Protein AF-0000000086132798 (afdb_homodimer)

Organism: Cryphonectria parasitica (strain ATCC 38755 / EP155) (NCBI:txid660469)

Structure (mmCIF, N/CA/C/O backbone):
data_AF-0000000086132798-model_v1
#
loop_
_entity.id
_entity.type
_entity.pdbx_description
1 polymer 'NAD(P)-binding protein'
#
loop_
_atom_site.group_PDB
_atom_site.id
_atom_site.type_symbol
_atom_site.label_atom_id
_atom_site.label_alt_id
_atom_site.label_comp_id
_atom_site.label_asym_id
_atom_site.label_entity_id
_atom_site.label_seq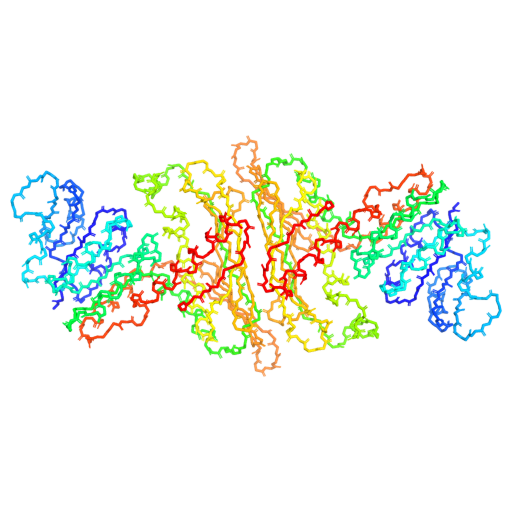_id
_atom_site.pdbx_PDB_ins_code
_atom_site.Cartn_x
_atom_site.Cartn_y
_atom_site.Cartn_z
_atom_site.occupancy
_atom_site.B_iso_or_equiv
_atom_site.auth_seq_id
_atom_site.auth_comp_id
_atom_site.auth_asym_id
_atom_site.auth_atom_id
_atom_site.pdbx_PDB_model_num
ATOM 1 N N . MET A 1 1 ? 11.5 -37.062 -28.656 1 93 1 MET A N 1
ATOM 2 C CA . MET A 1 1 ? 10.469 -36.219 -28.047 1 93 1 MET A CA 1
ATOM 3 C C . MET A 1 1 ? 10 -36.812 -26.719 1 93 1 MET A C 1
ATOM 5 O O . MET A 1 1 ? 9.914 -38.062 -26.578 1 93 1 MET A O 1
ATOM 9 N N . ILE A 1 2 ? 9.711 -36 -25.719 1 98.06 2 ILE A N 1
ATOM 10 C CA . ILE A 1 2 ? 9.25 -36.438 -24.406 1 98.06 2 ILE A CA 1
ATOM 11 C C . ILE A 1 2 ? 7.758 -36.781 -24.469 1 98.06 2 ILE A C 1
ATOM 13 O O . ILE A 1 2 ? 6.938 -35.906 -24.781 1 98.06 2 ILE A O 1
ATOM 17 N N . ARG A 1 3 ? 7.445 -37.969 -24.25 1 98.62 3 ARG A N 1
ATOM 18 C CA . ARG A 1 3 ? 6.039 -38.375 -24.219 1 98.62 3 ARG A CA 1
ATOM 19 C C . ARG A 1 3 ? 5.402 -38 -22.875 1 98.62 3 ARG A C 1
ATOM 21 O O . ARG A 1 3 ? 5.875 -38.406 -21.828 1 98.62 3 ARG A O 1
ATOM 28 N N . ILE A 1 4 ? 4.355 -37.156 -22.984 1 98.81 4 ILE A N 1
ATOM 29 C CA . ILE A 1 4 ? 3.82 -36.531 -21.797 1 98.81 4 ILE A CA 1
ATOM 30 C C . ILE A 1 4 ? 2.316 -36.781 -21.703 1 98.81 4 ILE A C 1
ATOM 32 O O . ILE A 1 4 ? 1.659 -37 -22.719 1 98.81 4 ILE A O 1
ATOM 36 N N . ALA A 1 5 ? 1.791 -36.781 -20.5 1 98.88 5 ALA A N 1
ATOM 37 C CA . ALA A 1 5 ? 0.353 -36.812 -20.234 1 98.88 5 ALA A CA 1
ATOM 38 C C . ALA A 1 5 ? -0.093 -35.531 -19.516 1 98.88 5 ALA A C 1
ATOM 40 O O . ALA A 1 5 ? 0.683 -34.938 -18.766 1 98.88 5 ALA A O 1
ATOM 41 N N . LEU A 1 6 ? -1.242 -35.156 -19.781 1 98.81 6 LEU A N 1
ATOM 42 C CA . LEU A 1 6 ? -1.864 -33.969 -19.156 1 98.81 6 LEU A CA 1
ATOM 43 C C . LEU A 1 6 ? -2.959 -34.406 -18.188 1 98.81 6 LEU A C 1
ATOM 45 O O . LEU A 1 6 ? -3.945 -35.031 -18.594 1 98.81 6 LEU A O 1
ATOM 49 N N . LEU A 1 7 ? -2.734 -34.125 -16.891 1 98.81 7 LEU A N 1
ATOM 50 C CA . LEU A 1 7 ? -3.676 -34.5 -15.844 1 98.81 7 LEU A CA 1
ATOM 51 C C . LEU A 1 7 ? -4.531 -33.312 -15.438 1 98.81 7 LEU A C 1
ATOM 53 O O . LEU A 1 7 ? -4.074 -32.438 -14.703 1 98.81 7 LEU A O 1
ATOM 57 N N . GLY A 1 8 ? -5.785 -33.344 -15.75 1 98 8 GLY A N 1
ATOM 58 C CA . GLY A 1 8 ? -6.734 -32.25 -15.562 1 98 8 GLY A CA 1
ATOM 59 C C . GLY A 1 8 ? -7.461 -31.875 -16.844 1 98 8 GLY A C 1
ATOM 60 O O . GLY A 1 8 ? -6.91 -32 -17.938 1 98 8 GLY A O 1
ATOM 61 N N . ALA A 1 9 ? -8.664 -31.359 -16.719 1 96.06 9 ALA A N 1
ATOM 62 C CA . ALA A 1 9 ? -9.469 -31.016 -17.891 1 96.06 9 ALA A CA 1
ATOM 63 C C . ALA A 1 9 ? -10.203 -29.688 -17.672 1 96.06 9 ALA A C 1
ATOM 65 O O . ALA A 1 9 ? -11.156 -29.375 -18.391 1 96.06 9 ALA A O 1
ATOM 66 N N . GLY A 1 10 ? -9.773 -28.953 -16.656 1 94.44 10 GLY A N 1
ATOM 67 C CA . GLY A 1 10 ? -10.422 -27.688 -16.359 1 94.44 10 GLY A CA 1
ATOM 68 C C . GLY A 1 10 ? -10.094 -26.594 -17.359 1 94.44 10 GLY A C 1
ATOM 69 O O . GLY A 1 10 ? -9.438 -26.844 -18.375 1 94.44 10 GLY A O 1
ATOM 70 N N . ASN A 1 11 ? -10.602 -25.391 -17.078 1 93.31 11 ASN A N 1
ATOM 71 C CA . ASN A 1 11 ? -10.477 -24.234 -17.953 1 93.31 11 ASN A CA 1
ATOM 72 C C . ASN A 1 11 ? -9.016 -23.938 -18.281 1 93.31 11 ASN A C 1
ATOM 74 O O . ASN A 1 11 ? -8.664 -23.703 -19.453 1 93.31 11 ASN A O 1
ATOM 78 N N . PHE A 1 12 ? -8.172 -23.938 -17.281 1 95.81 12 PHE A N 1
ATOM 79 C CA . PHE A 1 12 ? -6.777 -23.578 -17.484 1 95.81 12 PHE A CA 1
ATOM 80 C C . PHE A 1 12 ? -6.059 -24.625 -18.328 1 95.81 12 PHE A C 1
ATOM 82 O O . PHE A 1 12 ? -5.164 -24.297 -19.109 1 95.81 12 PHE A O 1
ATOM 89 N N . VAL A 1 13 ? -6.426 -25.875 -18.172 1 97.19 13 VAL A N 1
ATOM 90 C CA . VAL A 1 13 ? -5.879 -26.953 -18.984 1 97.19 13 VAL A CA 1
ATOM 91 C C . VAL A 1 13 ? -6.199 -26.703 -20.469 1 97.19 13 VAL A C 1
ATOM 93 O O . VAL A 1 13 ? -5.305 -26.719 -21.312 1 97.19 13 VAL A O 1
ATOM 96 N N . ARG A 1 14 ? -7.426 -26.422 -20.703 1 95.75 14 ARG A N 1
ATOM 97 C CA . ARG A 1 14 ? -7.918 -26.281 -22.062 1 95.75 14 ARG A CA 1
ATOM 98 C C . ARG A 1 14 ? -7.371 -25 -22.703 1 95.75 14 ARG A C 1
ATOM 100 O O . ARG A 1 14 ? -6.949 -25.016 -23.859 1 95.75 14 ARG A O 1
ATOM 107 N N . ASP A 1 15 ? -7.305 -23.969 -21.906 1 96.56 15 ASP A N 1
ATOM 108 C CA . ASP A 1 15 ? -6.973 -22.656 -22.453 1 96.56 15 ASP A CA 1
ATOM 109 C C . ASP A 1 15 ? -5.461 -22.469 -22.547 1 96.56 15 ASP A C 1
ATOM 111 O O . ASP A 1 15 ? -4.98 -21.688 -23.359 1 96.56 15 ASP A O 1
ATOM 115 N N . GLU A 1 16 ? -4.703 -23.188 -21.672 1 97.94 16 GLU A N 1
ATOM 116 C CA . GLU A 1 16 ? -3.299 -22.797 -21.562 1 97.94 16 GLU A CA 1
ATOM 117 C C . GLU A 1 16 ? -2.383 -24.016 -21.719 1 97.94 16 GLU A C 1
ATOM 119 O O . GLU A 1 16 ? -1.564 -24.062 -22.641 1 97.94 16 GLU A O 1
ATOM 124 N N . HIS A 1 17 ? -2.564 -25.062 -20.953 1 98.5 17 HIS A N 1
ATOM 125 C CA . HIS A 1 17 ? -1.603 -26.156 -20.922 1 98.5 17 HIS A CA 1
ATOM 126 C C . HIS A 1 17 ? -1.655 -26.969 -22.219 1 98.5 17 HIS A C 1
ATOM 128 O O . HIS A 1 17 ? -0.615 -27.328 -22.766 1 98.5 17 HIS A O 1
ATOM 134 N N . LEU A 1 18 ? -2.869 -27.281 -22.703 1 98.38 18 LEU A N 1
ATOM 135 C CA . LEU A 1 18 ? -2.99 -28.078 -23.922 1 98.38 18 LEU A CA 1
ATOM 136 C C . LEU A 1 18 ? -2.35 -27.344 -25.109 1 98.38 18 LEU A C 1
ATOM 138 O O . LEU A 1 18 ? -1.457 -27.891 -25.766 1 98.38 18 LEU A O 1
ATOM 142 N N . PRO A 1 19 ? -2.736 -26.062 -25.328 1 97.94 19 PRO A N 1
ATOM 143 C CA . PRO A 1 19 ? -2.072 -25.344 -26.422 1 97.94 19 PRO A CA 1
ATOM 144 C C . PRO A 1 19 ? -0.564 -25.234 -26.219 1 97.94 19 PRO A C 1
ATOM 146 O O . PRO A 1 19 ? 0.199 -25.281 -27.188 1 97.94 19 PRO A O 1
ATOM 149 N N . ALA A 1 20 ? -0.099 -25.062 -25 1 98.5 20 ALA A N 1
ATOM 150 C CA . ALA A 1 20 ? 1.324 -24.906 -24.719 1 98.5 20 ALA A CA 1
ATOM 151 C C . ALA A 1 20 ? 2.098 -26.172 -25.062 1 98.5 20 ALA A C 1
ATOM 153 O O . ALA A 1 20 ? 3.158 -26.109 -25.688 1 98.5 20 ALA A O 1
ATOM 154 N N . ILE A 1 21 ? 1.564 -27.359 -24.656 1 98.19 21 ILE A N 1
ATOM 155 C CA . ILE A 1 21 ? 2.207 -28.625 -24.969 1 98.19 21 ILE A CA 1
ATOM 156 C C . ILE A 1 21 ? 2.314 -28.797 -26.484 1 98.19 21 ILE A C 1
ATOM 158 O O . ILE A 1 21 ? 3.365 -29.203 -26.984 1 98.19 21 ILE A O 1
ATOM 162 N N . GLN A 1 22 ? 1.279 -28.438 -27.172 1 97 22 GLN A N 1
ATOM 163 C CA . GLN A 1 22 ? 1.199 -28.641 -28.609 1 97 22 GLN A CA 1
ATOM 164 C C . GLN A 1 22 ? 2.096 -27.656 -29.359 1 97 22 GLN A C 1
ATOM 166 O O . GLN A 1 22 ? 2.475 -27.906 -30.516 1 97 22 GLN A O 1
ATOM 171 N N . ALA A 1 23 ? 2.375 -26.578 -28.719 1 96.25 23 ALA A N 1
ATOM 172 C CA . ALA A 1 23 ? 3.236 -25.578 -29.328 1 96.25 23 ALA A CA 1
ATOM 173 C C . ALA A 1 23 ? 4.711 -25.891 -29.094 1 96.25 23 ALA A C 1
ATOM 175 O O . ALA A 1 23 ? 5.59 -25.312 -29.734 1 96.25 23 ALA A O 1
ATOM 176 N N . CYS A 1 24 ? 4.977 -26.797 -28.172 1 95.62 24 CYS A N 1
ATOM 177 C CA . CYS A 1 24 ? 6.344 -27.141 -27.797 1 95.62 24 CYS A CA 1
ATOM 178 C C . CYS A 1 24 ? 6.84 -28.344 -28.578 1 95.62 24 CYS A C 1
ATOM 180 O O . CYS A 1 24 ? 6.227 -29.422 -28.531 1 95.62 24 CYS A O 1
ATOM 182 N N . ASP A 1 25 ? 7.98 -28.25 -29.219 1 94.62 25 ASP A N 1
ATOM 183 C CA . ASP A 1 25 ? 8.492 -29.312 -30.078 1 94.62 25 ASP A CA 1
ATOM 184 C C . ASP A 1 25 ? 9.164 -30.406 -29.25 1 94.62 25 ASP A C 1
ATOM 186 O O . ASP A 1 25 ? 9.516 -31.469 -29.781 1 94.62 25 ASP A O 1
ATOM 190 N N . VAL A 1 26 ? 9.203 -30.172 -28.016 1 96.88 26 VAL A N 1
ATOM 191 C CA . VAL A 1 26 ? 9.922 -31.125 -27.172 1 96.88 26 VAL A CA 1
ATOM 192 C C . VAL A 1 26 ? 8.953 -32.156 -26.609 1 96.88 26 VAL A C 1
ATOM 194 O O . VAL A 1 26 ? 9.375 -33.219 -26.156 1 96.88 26 VAL A O 1
ATOM 197 N N . PHE A 1 27 ? 7.699 -31.922 -26.766 1 97.88 27 PHE A N 1
ATOM 198 C CA . PHE A 1 27 ? 6.738 -32.812 -26.125 1 97.88 27 PHE A CA 1
ATOM 199 C C . PHE A 1 27 ? 5.883 -33.5 -27.188 1 97.88 27 PHE A C 1
ATOM 201 O O . PHE A 1 27 ? 5.652 -32.969 -28.266 1 97.88 27 PHE A O 1
ATOM 208 N N . ASP A 1 28 ? 5.523 -34.656 -26.891 1 97.88 28 ASP A N 1
ATOM 209 C CA . ASP A 1 28 ? 4.523 -35.438 -27.609 1 97.88 28 ASP A CA 1
ATOM 210 C C . ASP A 1 28 ? 3.402 -35.875 -26.656 1 97.88 28 ASP A C 1
ATOM 212 O O . ASP A 1 28 ? 3.592 -36.781 -25.844 1 97.88 28 ASP A O 1
ATOM 216 N N . LEU A 1 29 ? 2.236 -35.25 -26.75 1 98.5 29 LEU A N 1
ATOM 217 C CA . LEU A 1 29 ? 1.114 -35.562 -25.875 1 98.5 29 LEU A CA 1
ATOM 218 C C . LEU A 1 29 ? 0.523 -36.938 -26.188 1 98.5 29 LEU A C 1
ATOM 220 O O . LEU A 1 29 ? 0.082 -37.188 -27.297 1 98.5 29 LEU A O 1
ATOM 224 N N . LYS A 1 30 ? 0.43 -37.781 -25.141 1 98.38 30 LYS A N 1
ATOM 225 C CA . LYS A 1 30 ? 0.011 -39.156 -25.391 1 98.38 30 LYS A CA 1
ATOM 226 C C . LYS A 1 30 ? -1.316 -39.438 -24.703 1 98.38 30 LYS A C 1
ATOM 228 O O . LYS A 1 30 ? -2.066 -40.312 -25.156 1 98.38 30 LYS A O 1
ATOM 233 N N . ALA A 1 31 ? -1.555 -38.75 -23.641 1 98.75 31 ALA A N 1
ATOM 234 C CA . ALA A 1 31 ? -2.732 -39.094 -22.859 1 98.75 31 ALA A CA 1
ATOM 235 C C . ALA A 1 31 ? -3.25 -37.875 -22.078 1 98.75 31 ALA A C 1
ATOM 237 O O . ALA A 1 31 ? -2.492 -36.969 -21.781 1 98.75 31 ALA A O 1
ATOM 238 N N . VAL A 1 32 ? -4.523 -37.938 -21.797 1 98.69 32 VAL A N 1
ATOM 239 C CA . VAL A 1 32 ? -5.188 -36.969 -20.922 1 98.69 32 VAL A CA 1
ATOM 240 C C . VAL A 1 32 ? -5.969 -37.719 -19.844 1 98.69 32 VAL A C 1
ATOM 242 O O . VAL A 1 32 ? -6.539 -38.781 -20.094 1 98.69 32 VAL A O 1
ATOM 245 N N . TYR A 1 33 ? -5.93 -37.125 -18.672 1 98.75 33 TYR A N 1
ATOM 246 C CA . TYR A 1 33 ? -6.695 -37.688 -17.547 1 98.75 33 TYR A CA 1
ATOM 247 C C . TYR A 1 33 ? -7.598 -36.594 -16.938 1 98.75 33 TYR A C 1
ATOM 249 O O . TYR A 1 33 ? -7.207 -35.438 -16.828 1 98.75 33 TYR A O 1
ATOM 257 N N . SER A 1 34 ? -8.766 -37 -16.531 1 97.94 34 SER A N 1
ATOM 258 C CA . SER A 1 34 ? -9.648 -36.219 -15.664 1 97.94 34 SER A CA 1
ATOM 259 C C . SER A 1 34 ? -10.469 -37.156 -14.766 1 97.94 34 SER A C 1
ATOM 261 O O . SER A 1 34 ? -10.516 -38.375 -14.977 1 97.94 34 SER A O 1
ATOM 263 N N . ARG A 1 35 ? -11.039 -36.5 -13.711 1 95.69 35 ARG A N 1
ATOM 264 C CA . ARG A 1 35 ? -11.891 -37.281 -12.82 1 95.69 35 ARG A CA 1
ATOM 265 C C . ARG A 1 35 ? -13.047 -37.906 -13.586 1 95.69 35 ARG A C 1
ATOM 267 O O . ARG A 1 35 ? -13.367 -39.094 -13.375 1 95.69 35 ARG A O 1
ATOM 274 N N . SER A 1 36 ? -13.641 -37.156 -14.516 1 96.56 36 SER A N 1
ATOM 275 C CA . SER A 1 36 ? -14.781 -37.688 -15.266 1 96.56 36 SER A CA 1
ATOM 276 C C . SER A 1 36 ? -14.398 -38 -16.703 1 96.56 36 SER A C 1
ATOM 278 O O . SER A 1 36 ? -13.602 -37.281 -17.312 1 96.56 36 SER A O 1
ATOM 280 N N . GLN A 1 37 ? -15.016 -39 -17.219 1 97.75 37 GLN A N 1
ATOM 281 C CA . GLN A 1 37 ? -14.789 -39.406 -18.609 1 97.75 37 GLN A CA 1
ATOM 282 C C . GLN A 1 37 ? -15.141 -38.25 -19.547 1 97.75 37 GLN A C 1
ATOM 284 O O . GLN A 1 37 ? -14.398 -37.969 -20.5 1 97.75 37 GLN A O 1
ATOM 289 N N . ALA A 1 38 ? -16.219 -37.625 -19.297 1 97.62 38 ALA A N 1
ATOM 290 C CA . ALA A 1 38 ? -16.719 -36.562 -20.172 1 97.62 38 ALA A CA 1
ATOM 291 C C . ALA A 1 38 ? -15.727 -35.438 -20.281 1 97.62 38 ALA A C 1
ATOM 293 O O . ALA A 1 38 ? -15.453 -34.938 -21.375 1 97.62 38 ALA A O 1
ATOM 294 N N . SER A 1 39 ? -15.164 -35.031 -19.125 1 97.06 39 SER A N 1
ATOM 295 C CA . SER A 1 39 ? -14.219 -33.906 -19.141 1 97.06 39 SER A CA 1
ATOM 296 C C . SER A 1 39 ? -12.906 -34.312 -19.812 1 97.06 39 SER A C 1
ATOM 298 O O . SER A 1 39 ? -12.312 -33.5 -20.531 1 97.06 39 SER A O 1
ATOM 300 N N . ALA A 1 40 ? -12.438 -35.5 -19.594 1 97.88 40 ALA A N 1
ATOM 301 C CA . ALA A 1 40 ? -11.227 -36 -20.266 1 97.88 40 ALA A CA 1
ATOM 302 C C . ALA A 1 40 ? -11.414 -36.031 -21.781 1 97.88 40 ALA A C 1
ATOM 304 O O . ALA A 1 40 ? -10.523 -35.625 -22.531 1 97.88 40 ALA A O 1
ATOM 305 N N . GLN A 1 41 ? -12.578 -36.5 -22.141 1 97.75 41 GLN A N 1
ATOM 306 C CA . GLN A 1 41 ? -12.898 -36.594 -23.562 1 97.75 41 GLN A CA 1
ATOM 307 C C . GLN A 1 41 ? -12.93 -35.219 -24.219 1 97.75 41 GLN A C 1
ATOM 309 O O . GLN A 1 41 ? -12.5 -35.031 -25.359 1 97.75 41 GLN A O 1
ATOM 314 N N . ALA A 1 42 ? -13.453 -34.312 -23.5 1 97.06 42 ALA A N 1
ATOM 315 C CA . ALA A 1 42 ? -13.547 -32.938 -24.016 1 97.06 42 ALA A CA 1
ATOM 316 C C . ALA A 1 42 ? -12.156 -32.375 -24.328 1 97.06 42 ALA A C 1
ATOM 318 O O . ALA A 1 42 ? -11.945 -31.781 -25.375 1 97.06 42 ALA A O 1
ATOM 319 N N . VAL A 1 43 ? -11.195 -32.562 -23.469 1 97.62 43 VAL A N 1
ATOM 320 C CA . VAL A 1 43 ? -9.836 -32.062 -23.656 1 97.62 43 VAL A CA 1
ATOM 321 C C . VAL A 1 43 ? -9.172 -32.844 -24.797 1 97.62 43 VAL A C 1
ATOM 323 O O . VAL A 1 43 ? -8.5 -32.25 -25.656 1 97.62 43 VAL A O 1
ATOM 326 N N . ALA A 1 44 ? -9.375 -34.125 -24.812 1 97.56 44 ALA A N 1
ATOM 327 C CA . ALA A 1 44 ? -8.773 -35 -25.828 1 97.56 44 ALA A CA 1
ATOM 328 C C . ALA A 1 44 ? -9.242 -34.594 -27.234 1 97.56 44 ALA A C 1
ATOM 330 O O . ALA A 1 44 ? -8.461 -34.625 -28.188 1 97.56 44 ALA A O 1
ATOM 331 N N . SER A 1 45 ? -10.484 -34.188 -27.312 1 97.12 45 SER A N 1
ATOM 332 C CA . SER A 1 45 ? -11.055 -33.812 -28.609 1 97.12 45 SER A CA 1
ATOM 333 C C . SER A 1 45 ? -10.438 -32.531 -29.141 1 97.12 45 SER A C 1
ATOM 335 O O . SER A 1 45 ? -10.484 -32.25 -30.328 1 97.12 45 SER A O 1
ATOM 337 N N . GLU A 1 46 ? -9.867 -31.75 -28.25 1 96.81 46 GLU A N 1
ATOM 338 C CA . GLU A 1 46 ? -9.25 -30.484 -28.625 1 96.81 46 GLU A CA 1
ATOM 339 C C . GLU A 1 46 ? -7.773 -30.672 -28.969 1 96.81 46 GLU A C 1
ATOM 341 O O . GLU A 1 46 ? -7.117 -29.734 -29.422 1 96.81 46 GLU A O 1
ATOM 346 N N . ALA A 1 47 ? -7.258 -31.859 -28.766 1 97 47 ALA A N 1
ATOM 347 C CA . ALA A 1 47 ? -5.852 -32.156 -29.062 1 97 47 ALA A CA 1
ATOM 348 C C . ALA A 1 47 ? -5.613 -32.25 -30.562 1 97 47 ALA A C 1
ATOM 350 O O . ALA A 1 47 ? -6.492 -32.688 -31.312 1 97 47 ALA A O 1
ATOM 351 N N . LYS A 1 48 ? -4.469 -31.891 -30.984 1 95.19 48 LYS A N 1
ATOM 352 C CA . LYS A 1 48 ? -4.117 -31.906 -32.406 1 95.19 48 LYS A CA 1
ATOM 353 C C . LYS A 1 48 ? -3.902 -33.312 -32.906 1 95.19 48 LYS A C 1
ATOM 355 O O . LYS A 1 48 ? -4.062 -33.594 -34.094 1 95.19 48 LYS A O 1
ATOM 360 N N . SER A 1 49 ? -3.451 -34.219 -32.094 1 93.56 49 SER A N 1
ATOM 361 C CA . SER A 1 49 ? -3.248 -35.625 -32.375 1 93.56 49 SER A CA 1
ATOM 362 C C . SER A 1 49 ? -4.031 -36.531 -31.406 1 93.56 49 SER A C 1
ATOM 364 O O . SER A 1 49 ? -4.383 -36.094 -30.312 1 93.56 49 SER A O 1
ATOM 366 N N . PRO A 1 50 ? -4.328 -37.719 -31.906 1 95.75 50 PRO A N 1
ATOM 367 C CA . PRO A 1 50 ? -5.062 -38.594 -31.016 1 95.75 50 PRO A CA 1
ATOM 368 C C . PRO A 1 50 ? -4.328 -38.844 -29.688 1 95.75 50 PRO A C 1
ATOM 370 O O . PRO A 1 50 ? -3.107 -39 -29.688 1 95.75 50 PRO A O 1
ATOM 373 N N . VAL A 1 51 ? -5.102 -38.781 -28.625 1 97.88 51 VAL A N 1
ATOM 374 C CA . VAL A 1 51 ? -4.547 -39.031 -27.297 1 97.88 51 VAL A CA 1
ATOM 375 C C . VAL A 1 51 ? -5.418 -40.031 -26.562 1 97.88 51 VAL A C 1
ATOM 377 O O . VAL A 1 51 ? -6.629 -40.094 -26.766 1 97.88 51 VAL A O 1
ATOM 380 N N . ASP A 1 52 ? -4.793 -40.844 -25.75 1 98.5 52 ASP A N 1
ATOM 381 C CA . ASP A 1 52 ? -5.531 -41.781 -24.922 1 98.5 52 ASP A CA 1
ATOM 382 C C . ASP A 1 52 ? -6.258 -41.062 -23.781 1 98.5 52 ASP A C 1
ATOM 384 O O . ASP A 1 52 ? -5.77 -40.062 -23.266 1 98.5 52 ASP A O 1
ATOM 388 N N . ILE A 1 53 ? -7.43 -41.656 -23.469 1 98.56 53 ILE A N 1
ATOM 389 C CA . ILE A 1 53 ? -8.297 -41 -22.469 1 98.56 53 ILE A CA 1
ATOM 390 C C . ILE A 1 53 ? -8.305 -41.844 -21.188 1 98.56 53 ILE A C 1
ATOM 392 O O . ILE A 1 53 ? -8.539 -43.062 -21.234 1 98.56 53 ILE A O 1
ATOM 396 N N . TYR A 1 54 ? -8.023 -41.219 -20.109 1 98.81 54 TYR A N 1
ATOM 397 C CA . TYR A 1 54 ? -8.055 -41.844 -18.781 1 98.81 54 TYR A CA 1
ATOM 398 C C . TYR A 1 54 ? -8.977 -41.062 -17.844 1 98.81 54 TYR A C 1
ATOM 400 O O . TYR A 1 54 ? -9.039 -39.844 -17.906 1 98.81 54 TYR A O 1
ATOM 408 N N . TYR A 1 55 ? -9.719 -41.781 -16.969 1 98.5 55 TYR A N 1
ATOM 409 C CA . TYR A 1 55 ? -10.68 -41.156 -16.062 1 98.5 55 TYR A CA 1
ATOM 410 C C . TYR A 1 55 ? -11 -42.094 -14.898 1 98.5 55 TYR A C 1
ATOM 412 O O . TYR A 1 55 ? -10.727 -43.312 -14.961 1 98.5 55 TYR A O 1
ATOM 420 N N . ASP A 1 56 ? -11.547 -41.5 -13.898 1 97.06 56 ASP A N 1
ATOM 421 C CA . ASP A 1 56 ? -11.898 -42.312 -12.727 1 97.06 56 ASP A CA 1
ATOM 422 C C . ASP A 1 56 ? -13.398 -42.594 -12.688 1 97.06 56 ASP A C 1
ATOM 424 O O . ASP A 1 56 ? -13.828 -43.562 -12.078 1 97.06 56 ASP A O 1
ATOM 428 N N . SER A 1 57 ? -14.172 -41.688 -13.312 1 97.12 57 SER A N 1
ATOM 429 C CA . SER A 1 57 ? -15.617 -41.844 -13.273 1 97.12 57 SER A CA 1
ATOM 430 C C . SER A 1 57 ? -16.219 -41.844 -14.68 1 97.12 57 SER A C 1
ATOM 432 O O . SER A 1 57 ? -16.031 -40.906 -15.438 1 97.12 57 SER A O 1
ATOM 434 N N . PRO A 1 58 ? -16.984 -42.812 -15.039 1 96.88 58 PRO A N 1
ATOM 435 C CA . PRO A 1 58 ? -17.266 -44 -14.234 1 96.88 58 PRO A CA 1
ATOM 436 C C . PRO A 1 58 ? -16.047 -44.906 -14.055 1 96.88 58 PRO A C 1
ATOM 438 O O . PRO A 1 58 ? -15.094 -44.812 -14.836 1 96.88 58 PRO A O 1
ATOM 441 N N . GLU A 1 59 ? -16.062 -45.656 -13 1 95.69 59 GLU A N 1
ATOM 442 C CA . GLU A 1 59 ? -14.969 -46.594 -12.766 1 95.69 59 GLU A CA 1
ATOM 443 C C . GLU A 1 59 ? -14.93 -47.688 -13.836 1 95.69 59 GLU A C 1
ATOM 445 O O . GLU A 1 59 ? -15.945 -48.312 -14.125 1 95.69 59 GLU A O 1
ATOM 450 N N . MET A 1 60 ? -13.812 -47.812 -14.477 1 95.12 60 MET A N 1
ATOM 451 C CA . MET A 1 60 ? -13.555 -48.812 -15.492 1 95.12 60 MET A CA 1
ATOM 452 C C . MET A 1 60 ? -12.125 -49.344 -15.398 1 95.12 60 MET A C 1
ATOM 454 O O . MET A 1 60 ? -11.219 -48.594 -15.023 1 95.12 60 MET A O 1
ATOM 458 N N . GLN A 1 61 ? -11.898 -50.562 -15.734 1 94.88 61 GLN A N 1
ATOM 459 C CA . GLN A 1 61 ? -10.562 -51.156 -15.656 1 94.88 61 GLN A CA 1
ATOM 460 C C . GLN A 1 61 ? -9.648 -50.594 -16.734 1 94.88 61 GLN A C 1
ATOM 462 O O . GLN A 1 61 ? -10.07 -50.406 -17.891 1 94.88 61 GLN A O 1
ATOM 467 N N . GLY A 1 62 ? -8.453 -50.219 -16.328 1 96.75 62 GLY A N 1
ATOM 468 C CA . GLY A 1 62 ? -7.41 -49.906 -17.297 1 96.75 62 GLY A CA 1
ATOM 469 C C . GLY A 1 62 ? -7.406 -48.438 -17.703 1 96.75 62 GLY A C 1
ATOM 470 O O . GLY A 1 62 ? -6.605 -48.031 -18.531 1 96.75 62 GLY A O 1
ATOM 471 N N . VAL A 1 63 ? -8.297 -47.625 -17.078 1 97.75 63 VAL A N 1
ATOM 472 C CA . VAL A 1 63 ? -8.391 -46.25 -17.578 1 97.75 63 VAL A CA 1
ATOM 473 C C . VAL A 1 63 ? -8.273 -45.281 -16.422 1 97.75 63 VAL A C 1
ATOM 475 O O . VAL A 1 63 ? -8.602 -44.094 -16.562 1 97.75 63 VAL A O 1
ATOM 478 N N . SER A 1 64 ? -7.852 -45.75 -15.281 1 98.06 64 SER A N 1
ATOM 479 C CA . SER A 1 64 ? -7.699 -44.906 -14.102 1 98.06 64 SER A CA 1
ATOM 480 C C . SER A 1 64 ? -6.406 -44.094 -14.164 1 98.06 64 SER A C 1
ATOM 482 O O . SER A 1 64 ? -5.57 -44.312 -15.039 1 98.06 64 SER A O 1
ATOM 484 N N . LEU A 1 65 ? -6.297 -43.156 -13.211 1 98.44 65 LEU A N 1
ATOM 485 C CA . LEU A 1 65 ? -5.047 -42.438 -13.07 1 98.44 65 LEU A CA 1
ATOM 486 C C . LEU A 1 65 ? -3.883 -43.375 -12.82 1 98.44 65 LEU A C 1
ATOM 488 O O . LEU A 1 65 ? -2.797 -43.219 -13.375 1 98.44 65 LEU A O 1
ATOM 492 N N . GLU A 1 66 ? -4.09 -44.344 -11.969 1 97.62 66 GLU A N 1
ATOM 493 C CA . GLU A 1 66 ? -3.055 -45.312 -11.656 1 97.62 66 GLU A CA 1
ATOM 494 C C . GLU A 1 66 ? -2.6 -46.062 -12.906 1 97.62 66 GLU A C 1
ATOM 496 O O . GLU A 1 66 ? -1.406 -46.312 -13.094 1 97.62 66 GLU A O 1
ATOM 501 N N . ASP A 1 67 ? -3.598 -46.438 -13.727 1 98.56 67 ASP A N 1
ATOM 502 C CA . ASP A 1 67 ? -3.271 -47.125 -14.977 1 98.56 67 ASP A CA 1
ATOM 503 C C . ASP A 1 67 ? -2.412 -46.219 -15.875 1 98.56 67 ASP A C 1
ATOM 505 O O . ASP A 1 67 ? -1.447 -46.688 -16.484 1 98.56 67 ASP A O 1
ATOM 509 N N . LEU A 1 68 ? -2.795 -44.969 -15.992 1 98.75 68 LEU A N 1
ATOM 510 C CA . LEU A 1 68 ? -2.035 -44.031 -16.797 1 98.75 68 LEU A CA 1
ATOM 511 C C . LEU A 1 68 ? -0.599 -43.906 -16.297 1 98.75 68 LEU A C 1
ATOM 513 O O . LEU A 1 68 ? 0.344 -43.938 -17.094 1 98.75 68 LEU A O 1
ATOM 517 N N . LEU A 1 69 ? -0.36 -43.844 -14.977 1 98.69 69 LEU A N 1
ATOM 518 C CA . LEU A 1 69 ? 0.952 -43.594 -14.383 1 98.69 69 LEU A CA 1
ATOM 519 C C . LEU A 1 69 ? 1.841 -44.844 -14.539 1 98.69 69 LEU A C 1
ATOM 521 O O . LEU A 1 69 ? 3.064 -44.75 -14.414 1 98.69 69 LEU A O 1
ATOM 525 N N . GLN A 1 70 ? 1.256 -45.969 -14.867 1 98.06 70 GLN A N 1
ATOM 526 C CA . GLN A 1 70 ? 2.016 -47.188 -15.055 1 98.06 70 GLN A CA 1
ATOM 527 C C . GLN A 1 70 ? 2.545 -47.312 -16.484 1 98.06 70 GLN A C 1
ATOM 529 O O . GLN A 1 70 ? 3.389 -48.156 -16.766 1 98.06 70 GLN A O 1
ATOM 534 N N . ARG A 1 71 ? 2.004 -46.469 -17.328 1 98.38 71 ARG A N 1
ATOM 535 C CA . ARG A 1 71 ? 2.473 -46.5 -18.703 1 98.38 71 ARG A CA 1
ATOM 536 C C . ARG A 1 71 ? 3.973 -46.25 -18.781 1 98.38 71 ARG A C 1
ATOM 538 O O . ARG A 1 71 ? 4.457 -45.219 -18.297 1 98.38 71 ARG A O 1
ATOM 545 N N . LYS A 1 72 ? 4.672 -47.125 -19.516 1 97.94 72 LYS A N 1
ATOM 546 C CA . LYS A 1 72 ? 6.125 -47.031 -19.609 1 97.94 72 LYS A CA 1
ATOM 547 C C . LYS A 1 72 ? 6.543 -46.062 -20.719 1 97.94 72 LYS A C 1
ATOM 549 O O . LYS A 1 72 ? 7.664 -45.562 -20.719 1 97.94 72 LYS A O 1
ATOM 554 N N . ASP A 1 73 ? 5.684 -45.781 -21.625 1 98.25 73 ASP A N 1
ATOM 555 C CA . ASP A 1 73 ? 6.039 -44.906 -22.75 1 98.25 73 ASP A CA 1
ATOM 556 C C . ASP A 1 73 ? 5.848 -43.438 -22.406 1 98.25 73 ASP A C 1
ATOM 558 O O . ASP A 1 73 ? 6.246 -42.562 -23.172 1 98.25 73 ASP A O 1
ATOM 562 N N . ILE A 1 74 ? 5.234 -43.188 -21.281 1 98.69 74 ILE A N 1
ATOM 563 C CA . ILE A 1 74 ? 5.047 -41.812 -20.828 1 98.69 74 ILE A CA 1
ATOM 564 C C . ILE A 1 74 ? 6.062 -41.469 -19.734 1 98.69 74 ILE A C 1
ATOM 566 O O . ILE A 1 74 ? 6.133 -42.188 -18.719 1 98.69 74 ILE A O 1
ATOM 570 N N . SER A 1 75 ? 6.812 -40.406 -19.922 1 98.5 75 SER A N 1
ATOM 571 C CA . SER A 1 75 ? 7.898 -40.156 -18.984 1 98.5 75 SER A CA 1
ATOM 572 C C . SER A 1 75 ? 7.625 -38.906 -18.156 1 98.5 75 SER A C 1
ATOM 574 O O . SER A 1 75 ? 8.305 -38.656 -17.156 1 98.5 75 SER A O 1
ATOM 576 N N . ALA A 1 76 ? 6.641 -38.094 -18.547 1 98.88 76 ALA A N 1
ATOM 577 C CA . ALA A 1 76 ? 6.352 -36.812 -17.844 1 98.88 76 ALA A CA 1
ATOM 578 C C . ALA A 1 76 ? 4.848 -36.594 -17.766 1 98.88 76 ALA A C 1
ATOM 580 O O . ALA A 1 76 ? 4.082 -37.125 -18.562 1 98.88 76 ALA A O 1
ATOM 581 N N . VAL A 1 77 ? 4.465 -35.812 -16.766 1 98.94 77 VAL A N 1
ATOM 582 C CA . VAL A 1 77 ? 3.068 -35.406 -16.641 1 98.94 77 VAL A CA 1
ATOM 583 C C . VAL A 1 77 ? 2.992 -33.938 -16.25 1 98.94 77 VAL A C 1
ATOM 585 O O . VAL A 1 77 ? 3.889 -33.406 -15.586 1 98.94 77 VAL A O 1
ATOM 588 N N . ILE A 1 78 ? 2.014 -33.219 -16.703 1 98.94 78 ILE A N 1
ATOM 589 C CA . ILE A 1 78 ? 1.58 -31.953 -16.156 1 98.94 78 ILE A CA 1
ATOM 590 C C . ILE A 1 78 ? 0.348 -32.156 -15.281 1 98.94 78 ILE A C 1
ATOM 592 O O . ILE A 1 78 ? -0.638 -32.75 -15.711 1 98.94 78 ILE A O 1
ATOM 596 N N . VAL A 1 79 ? 0.477 -31.703 -14.062 1 98.88 79 VAL A N 1
ATOM 597 C CA . VAL A 1 79 ? -0.597 -31.875 -13.086 1 98.88 79 VAL A CA 1
ATOM 598 C C . VAL A 1 79 ? -1.312 -30.547 -12.875 1 98.88 79 VAL A C 1
ATOM 600 O O . VAL A 1 79 ? -0.767 -29.641 -12.242 1 98.88 79 VAL A O 1
ATOM 603 N N . CYS A 1 80 ? -2.496 -30.391 -13.359 1 98.31 80 CYS A N 1
ATOM 604 C CA . CYS A 1 80 ? -3.357 -29.219 -13.227 1 98.31 80 CYS A CA 1
ATOM 605 C C . CYS A 1 80 ? -4.727 -29.609 -12.68 1 98.31 80 CYS A C 1
ATOM 607 O O . CYS A 1 80 ? -5.703 -29.688 -13.43 1 98.31 80 CYS A O 1
ATOM 609 N N . LEU A 1 81 ? -4.762 -29.859 -11.43 1 97.44 81 LEU A N 1
ATOM 610 C CA . LEU A 1 81 ? -5.926 -30.344 -10.688 1 97.44 81 LEU A CA 1
ATOM 611 C C . LEU A 1 81 ? -6.266 -29.406 -9.539 1 97.44 81 LEU A C 1
ATOM 613 O O . LEU A 1 81 ? -5.504 -28.484 -9.234 1 97.44 81 LEU A O 1
ATOM 617 N N . PRO A 1 82 ? -7.426 -29.578 -8.898 1 96.44 82 PRO A N 1
ATOM 618 C CA . PRO A 1 82 ? -7.746 -28.75 -7.73 1 96.44 82 PRO A CA 1
ATOM 619 C C . PRO A 1 82 ? -6.656 -28.797 -6.66 1 96.44 82 PRO A C 1
ATOM 621 O O . PRO A 1 82 ? -6.016 -29.828 -6.469 1 96.44 82 PRO A O 1
ATOM 624 N N . ILE A 1 83 ? -6.52 -27.734 -5.922 1 97.75 83 ILE A N 1
ATOM 625 C CA . ILE A 1 83 ? -5.41 -27.469 -5.012 1 97.75 83 ILE A CA 1
ATOM 626 C C . ILE A 1 83 ? -5.281 -28.609 -4.012 1 97.75 83 ILE A C 1
ATOM 628 O O . ILE A 1 83 ? -4.172 -29.078 -3.727 1 97.75 83 ILE A O 1
ATOM 632 N N . ILE A 1 84 ? -6.383 -29.156 -3.539 1 97.19 84 ILE A N 1
ATOM 633 C CA . ILE A 1 84 ? -6.367 -30.094 -2.426 1 97.19 84 ILE A CA 1
ATOM 634 C C . ILE A 1 84 ? -5.922 -31.469 -2.922 1 97.19 84 ILE A C 1
ATOM 636 O O . ILE A 1 84 ? -5.418 -32.281 -2.146 1 97.19 84 ILE A O 1
ATOM 640 N N . ILE A 1 85 ? -5.996 -31.734 -4.203 1 96.44 85 ILE A N 1
ATOM 641 C CA . ILE A 1 85 ? -5.758 -33.062 -4.781 1 96.44 85 ILE A CA 1
ATOM 642 C C . ILE A 1 85 ? -4.32 -33.125 -5.293 1 96.44 85 ILE A C 1
ATOM 644 O O . ILE A 1 85 ? -3.725 -34.219 -5.316 1 96.44 85 ILE A O 1
ATOM 648 N N . GLN A 1 86 ? -3.721 -32.094 -5.578 1 97.81 86 GLN A N 1
ATOM 649 C CA . GLN A 1 86 ? -2.486 -32.031 -6.352 1 97.81 86 GLN A CA 1
ATOM 650 C C . GLN A 1 86 ? -1.332 -32.688 -5.609 1 97.81 86 GLN A C 1
ATOM 652 O O . GLN A 1 86 ? -0.594 -33.5 -6.188 1 97.81 86 GLN A O 1
ATOM 657 N N . PRO A 1 87 ? -1.223 -32.406 -4.297 1 98.62 87 PRO A N 1
ATOM 658 C CA . PRO A 1 87 ? -0.06 -33 -3.615 1 98.62 87 PRO A CA 1
ATOM 659 C C . PRO A 1 87 ? -0.022 -34.5 -3.699 1 98.62 87 PRO A C 1
ATOM 661 O O . PRO A 1 87 ? 1.036 -35.094 -3.951 1 98.62 87 PRO A O 1
ATOM 664 N N . ASP A 1 88 ? -1.129 -35.125 -3.533 1 98.5 88 ASP A N 1
ATOM 665 C CA . ASP A 1 88 ? -1.198 -36.594 -3.607 1 98.5 88 ASP A CA 1
ATOM 666 C C . ASP A 1 88 ? -0.861 -37.094 -5.012 1 98.5 88 ASP A C 1
ATOM 668 O O . ASP A 1 88 ? -0.147 -38.094 -5.172 1 98.5 88 ASP A O 1
ATOM 672 N N . VAL A 1 89 ? -1.354 -36.438 -6.02 1 98.75 89 VAL A N 1
ATOM 673 C CA . VAL A 1 89 ? -1.131 -36.844 -7.406 1 98.75 89 VAL A CA 1
ATOM 674 C C . VAL A 1 89 ? 0.336 -36.625 -7.773 1 98.75 89 VAL A C 1
ATOM 676 O O . VAL A 1 89 ? 0.924 -37.438 -8.492 1 98.75 89 VAL A O 1
ATOM 679 N N . ILE A 1 90 ? 0.939 -35.531 -7.281 1 98.88 90 ILE A N 1
ATOM 680 C CA . ILE A 1 90 ? 2.359 -35.281 -7.484 1 98.88 90 ILE A CA 1
ATOM 681 C C . ILE A 1 90 ? 3.18 -36.438 -6.934 1 98.88 90 ILE A C 1
ATOM 683 O O . ILE A 1 90 ? 4.043 -36.969 -7.625 1 98.88 90 ILE A O 1
ATOM 687 N N . ARG A 1 91 ? 2.869 -36.844 -5.746 1 98.62 91 ARG A N 1
ATOM 688 C CA . ARG A 1 91 ? 3.584 -37.938 -5.098 1 98.62 91 ARG A CA 1
ATOM 689 C C . ARG A 1 91 ? 3.457 -39.219 -5.906 1 98.62 91 ARG A C 1
ATOM 691 O O . ARG A 1 91 ? 4.457 -39.875 -6.176 1 98.62 91 ARG A O 1
ATOM 698 N N . LYS A 1 92 ? 2.277 -39.562 -6.316 1 98.62 92 LYS A N 1
ATOM 699 C CA . LYS A 1 92 ? 2.02 -40.781 -7.078 1 98.62 92 LYS A CA 1
ATOM 700 C C . LYS A 1 92 ? 2.793 -40.781 -8.398 1 98.62 92 LYS A C 1
ATOM 702 O O . LYS A 1 92 ? 3.344 -41.781 -8.805 1 98.62 92 LYS A O 1
ATOM 707 N N . ALA A 1 93 ? 2.762 -39.594 -9.055 1 98.88 93 ALA A N 1
ATOM 708 C CA . ALA A 1 93 ? 3.451 -39.5 -10.336 1 98.88 93 ALA A CA 1
ATOM 709 C C . ALA A 1 93 ? 4.957 -39.656 -10.164 1 98.88 93 ALA A C 1
ATOM 711 O O . ALA A 1 93 ? 5.594 -40.375 -10.953 1 98.88 93 ALA A O 1
ATOM 712 N N . ILE A 1 94 ? 5.516 -39.062 -9.156 1 98.69 94 ILE A N 1
ATOM 713 C CA . ILE A 1 94 ? 6.949 -39.156 -8.898 1 98.69 94 ILE A CA 1
ATOM 714 C C . ILE A 1 94 ? 7.316 -40.594 -8.523 1 98.69 94 ILE A C 1
ATOM 716 O O . ILE A 1 94 ? 8.312 -41.125 -9.008 1 98.69 94 ILE A O 1
ATOM 720 N N . GLU A 1 95 ? 6.465 -41.219 -7.707 1 98.12 95 GLU A N 1
ATOM 721 C CA . GLU A 1 95 ? 6.688 -42.594 -7.324 1 98.12 95 GLU A CA 1
ATOM 722 C C . GLU A 1 95 ? 6.684 -43.531 -8.547 1 98.12 95 GLU A C 1
ATOM 724 O O . GLU A 1 95 ? 7.391 -44.531 -8.578 1 98.12 95 GLU A O 1
ATOM 729 N N . ALA A 1 96 ? 5.938 -43.156 -9.516 1 98.44 96 ALA A N 1
ATOM 730 C CA . ALA A 1 96 ? 5.828 -43.938 -10.742 1 98.44 96 ALA A CA 1
ATOM 731 C C . ALA A 1 96 ? 6.969 -43.625 -11.703 1 98.44 96 ALA A C 1
ATOM 733 O O . ALA A 1 96 ? 7 -44.125 -12.836 1 98.44 96 ALA A O 1
ATOM 734 N N . GLY A 1 97 ? 7.848 -42.719 -11.305 1 98.25 97 GLY A N 1
ATOM 735 C CA . GLY A 1 97 ? 9.031 -42.406 -12.086 1 98.25 97 GLY A CA 1
ATOM 736 C C . GLY A 1 97 ? 8.789 -41.344 -13.133 1 98.25 97 GLY A C 1
ATOM 737 O O . GLY A 1 97 ? 9.555 -41.219 -14.086 1 98.25 97 GLY A O 1
ATOM 738 N N . LYS A 1 98 ? 7.707 -40.594 -13.008 1 98.81 98 LYS A N 1
ATOM 739 C CA . LYS A 1 98 ? 7.375 -39.562 -13.992 1 98.81 98 LYS A CA 1
ATOM 740 C C . LYS A 1 98 ? 7.973 -38.219 -13.594 1 98.81 98 LYS A C 1
ATOM 742 O O . LYS A 1 98 ? 7.961 -37.844 -12.414 1 98.81 98 LYS A O 1
ATOM 747 N N . HIS A 1 99 ? 8.594 -37.438 -14.539 1 98.88 99 HIS A N 1
ATOM 748 C CA . HIS A 1 99 ? 8.812 -36.031 -14.328 1 98.88 9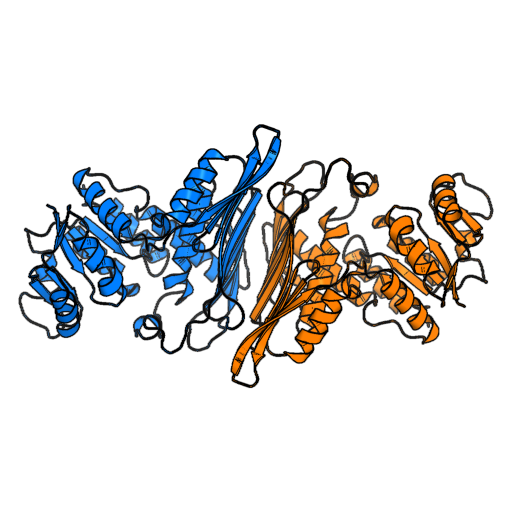9 HIS A CA 1
ATOM 749 C C . HIS A 1 99 ? 7.488 -35.281 -14.172 1 98.88 99 HIS A C 1
ATOM 751 O O . HIS A 1 99 ? 6.504 -35.625 -14.836 1 98.88 99 HIS A O 1
ATOM 757 N N . VAL A 1 100 ? 7.477 -34.281 -13.281 1 98.94 100 VAL A N 1
ATOM 758 C CA . VAL A 1 100 ? 6.203 -33.625 -12.961 1 98.94 100 VAL A CA 1
ATOM 759 C C . VAL A 1 100 ? 6.336 -32.125 -13.109 1 98.94 100 VAL A C 1
ATOM 761 O O . VAL A 1 100 ? 7.289 -31.531 -12.609 1 98.94 100 VAL A O 1
ATOM 764 N N . LEU A 1 101 ? 5.465 -31.469 -13.812 1 98.94 101 LEU A N 1
ATOM 765 C CA . LEU A 1 101 ? 5.145 -30.047 -13.719 1 98.94 101 LEU A CA 1
ATOM 766 C C . LEU A 1 101 ? 3.771 -29.844 -13.086 1 98.94 101 LEU A C 1
ATOM 768 O O . LEU A 1 101 ? 2.746 -30.094 -13.727 1 98.94 101 LEU A O 1
ATOM 772 N N . SER A 1 102 ? 3.746 -29.5 -11.867 1 98.88 102 SER A N 1
ATOM 773 C CA . SER A 1 102 ? 2.479 -29.281 -11.172 1 98.88 102 SER A CA 1
ATOM 774 C C . SER A 1 102 ? 2.111 -27.812 -11.125 1 98.88 102 SER A C 1
ATOM 776 O O . SER A 1 102 ? 2.982 -26.953 -10.945 1 98.88 102 SER A O 1
ATOM 778 N N . GLU A 1 103 ? 0.881 -27.484 -11.258 1 98.69 103 GLU A N 1
ATOM 779 C CA . GLU A 1 103 ? 0.393 -26.109 -11.18 1 98.69 103 GLU A CA 1
ATOM 780 C C . GLU A 1 103 ? 0.551 -25.547 -9.766 1 98.69 103 GLU A C 1
ATOM 782 O O . GLU A 1 103 ? 0.537 -26.297 -8.789 1 98.69 103 GLU A O 1
ATOM 787 N N . LYS A 1 104 ? 0.74 -24.281 -9.719 1 98.75 104 LYS A N 1
ATOM 788 C CA . LYS A 1 104 ? 0.692 -23.562 -8.445 1 98.75 104 LYS A CA 1
ATOM 789 C C . LYS A 1 104 ? -0.728 -23.516 -7.891 1 98.75 104 LYS A C 1
ATOM 791 O O . LYS A 1 104 ? -1.698 -23.656 -8.641 1 98.75 104 LYS A O 1
ATOM 796 N N . PRO A 1 105 ? -0.953 -23.266 -6.637 1 98.56 105 PRO A N 1
ATOM 797 C CA . PRO A 1 105 ? 0.089 -23.281 -5.605 1 98.56 105 PRO A CA 1
ATOM 798 C C . PRO A 1 105 ? 0.612 -24.688 -5.316 1 98.56 105 PRO A C 1
ATOM 800 O O . PRO A 1 105 ? -0.029 -25.688 -5.68 1 98.56 105 PRO A O 1
ATOM 803 N N . ILE A 1 106 ? 1.77 -24.797 -4.676 1 98.5 106 ILE A N 1
ATOM 804 C CA . ILE A 1 106 ? 2.43 -26.062 -4.441 1 98.5 106 ILE A CA 1
ATOM 805 C C . ILE A 1 106 ? 1.555 -26.953 -3.553 1 98.5 106 ILE A C 1
ATOM 807 O O . ILE A 1 106 ? 1.592 -28.172 -3.652 1 98.5 106 ILE A O 1
ATOM 811 N N . ALA A 1 107 ? 0.817 -26.344 -2.631 1 98.62 107 ALA A N 1
ATOM 812 C CA . ALA A 1 107 ? -0.065 -27.031 -1.697 1 98.62 107 ALA A CA 1
ATOM 813 C C . ALA A 1 107 ? -1.086 -26.078 -1.091 1 98.62 107 ALA A C 1
ATOM 815 O O . ALA A 1 107 ? -1.013 -24.859 -1.305 1 98.62 107 ALA A O 1
ATOM 816 N N . LYS A 1 108 ? -2.012 -26.625 -0.324 1 98.38 108 LYS A N 1
ATOM 817 C CA . LYS A 1 108 ? -3.096 -25.859 0.278 1 98.38 108 LYS A CA 1
ATOM 818 C C . LYS A 1 108 ? -2.588 -25 1.441 1 98.38 108 LYS A C 1
ATOM 820 O O . LYS A 1 108 ? -3.252 -24.047 1.857 1 98.38 108 LYS A O 1
ATOM 825 N N . ASP A 1 109 ? -1.473 -25.406 2.061 1 98.25 109 ASP A N 1
ATOM 826 C CA . ASP A 1 109 ? -0.847 -24.703 3.174 1 98.25 109 ASP A CA 1
ATOM 827 C C . ASP A 1 109 ? 0.631 -25.062 3.293 1 98.25 109 ASP A C 1
ATOM 829 O O . ASP A 1 109 ? 1.113 -25.969 2.6 1 98.25 109 ASP A O 1
ATOM 833 N N . LEU A 1 110 ? 1.273 -24.344 4.117 1 98.31 110 LEU A N 1
ATOM 834 C CA . LEU A 1 110 ? 2.721 -24.484 4.246 1 98.31 110 LEU A CA 1
ATOM 835 C C . LEU A 1 110 ? 3.092 -25.859 4.777 1 98.31 110 LEU A C 1
ATOM 837 O O . LEU A 1 110 ? 4.039 -26.484 4.293 1 98.31 110 LEU A O 1
ATOM 841 N N . ALA A 1 111 ? 2.385 -26.312 5.738 1 98.44 111 ALA A N 1
ATOM 842 C CA . ALA A 1 111 ? 2.688 -27.609 6.34 1 98.44 111 ALA A CA 1
ATOM 843 C C . ALA A 1 111 ? 2.668 -28.719 5.293 1 98.44 111 ALA A C 1
ATOM 845 O O . ALA A 1 111 ? 3.6 -29.531 5.215 1 98.44 111 ALA A O 1
ATOM 846 N N . THR A 1 112 ? 1.636 -28.75 4.457 1 98.75 112 THR A N 1
ATOM 847 C CA . THR A 1 112 ? 1.515 -29.75 3.398 1 98.75 112 THR A CA 1
ATOM 848 C C . THR A 1 112 ? 2.639 -29.594 2.377 1 98.75 112 THR A C 1
ATOM 850 O O . THR A 1 112 ? 3.238 -30.578 1.949 1 98.75 112 THR A O 1
ATOM 853 N N . GLY A 1 113 ? 2.932 -28.375 1.976 1 98.75 113 GLY A N 1
ATOM 854 C CA . GLY A 1 113 ? 4.004 -28.109 1.028 1 98.75 113 GLY A CA 1
ATOM 855 C C . GLY A 1 113 ? 5.363 -28.562 1.527 1 98.75 113 GLY A C 1
ATOM 856 O O . GLY A 1 113 ? 6.129 -29.188 0.789 1 98.75 113 GLY A O 1
ATOM 857 N N . VAL A 1 114 ? 5.625 -28.188 2.781 1 98.62 114 VAL A N 1
ATOM 858 C CA . VAL A 1 114 ? 6.898 -28.562 3.389 1 98.62 114 VAL A CA 1
ATOM 859 C C . VAL A 1 114 ? 7.027 -30.078 3.436 1 98.62 114 VAL A C 1
ATOM 861 O O . VAL A 1 114 ? 8.07 -30.641 3.072 1 98.62 114 VAL A O 1
ATOM 864 N N . SER A 1 115 ? 5.992 -30.734 3.844 1 98.75 115 SER A N 1
ATOM 865 C CA . SER A 1 115 ? 5.996 -32.188 3.916 1 98.75 115 SER A CA 1
ATOM 866 C C . SER A 1 115 ? 6.258 -32.812 2.547 1 98.75 115 SER A C 1
ATOM 868 O O . SER A 1 115 ? 7.051 -33.75 2.428 1 98.75 115 SER A O 1
ATOM 870 N N . LEU A 1 116 ? 5.629 -32.344 1.555 1 98.81 116 LEU A N 1
ATOM 871 C CA . LEU A 1 116 ? 5.789 -32.844 0.199 1 98.81 116 LEU A CA 1
ATOM 872 C C . LEU A 1 116 ? 7.211 -32.625 -0.304 1 98.81 116 LEU A C 1
ATOM 874 O O . LEU A 1 116 ? 7.812 -33.531 -0.889 1 98.81 116 LEU A O 1
ATOM 878 N N . LEU A 1 117 ? 7.719 -31.438 -0.127 1 98.69 117 LEU A N 1
ATOM 879 C CA . LEU A 1 117 ? 9.07 -31.125 -0.572 1 98.69 117 LEU A CA 1
ATOM 880 C C . LEU A 1 117 ? 10.094 -31.984 0.166 1 98.69 117 LEU A C 1
ATOM 882 O O . LEU A 1 117 ? 11.047 -32.5 -0.441 1 98.69 117 LEU A O 1
ATOM 886 N N . ASP A 1 118 ? 9.914 -32.094 1.476 1 98.56 118 ASP A N 1
ATOM 887 C CA . ASP A 1 118 ? 10.82 -32.938 2.264 1 98.56 118 ASP A CA 1
ATOM 888 C C . ASP A 1 118 ? 10.805 -34.375 1.772 1 98.56 118 ASP A C 1
ATOM 890 O O . ASP A 1 118 ? 11.859 -35 1.645 1 98.56 118 ASP A O 1
ATOM 894 N N . TRP A 1 119 ? 9.68 -34.906 1.562 1 98.75 119 TRP A N 1
ATOM 895 C CA . TRP A 1 119 ? 9.539 -36.25 1.001 1 98.75 119 TRP A CA 1
ATOM 896 C C . TRP A 1 119 ? 10.281 -36.344 -0.325 1 98.75 119 TRP A C 1
ATOM 898 O O . TRP A 1 119 ? 11.062 -37.281 -0.531 1 98.75 119 TRP A O 1
ATOM 908 N N . TYR A 1 120 ? 10.07 -35.469 -1.205 1 98.69 120 TYR A N 1
ATOM 909 C CA . TYR A 1 120 ? 10.727 -35.438 -2.51 1 98.69 120 TYR A CA 1
ATOM 910 C C . TYR A 1 120 ? 12.242 -35.469 -2.361 1 98.69 120 TYR A C 1
ATOM 912 O O . TYR A 1 120 ? 12.922 -36.25 -3.041 1 98.69 120 TYR A O 1
ATOM 920 N N . ARG A 1 121 ? 12.703 -34.625 -1.451 1 97.94 121 ARG A N 1
ATOM 921 C CA . ARG A 1 121 ? 14.141 -34.5 -1.225 1 97.94 121 ARG A CA 1
ATOM 922 C C . ARG A 1 121 ? 14.711 -35.812 -0.661 1 97.94 121 ARG A C 1
ATOM 924 O O . ARG A 1 121 ? 15.906 -36.062 -0.805 1 97.94 121 ARG A O 1
ATOM 931 N N . SER A 1 122 ? 13.914 -36.562 -0.055 1 98.12 122 SER A N 1
ATOM 932 C CA . SER A 1 122 ? 14.367 -37.812 0.578 1 98.12 122 SER A CA 1
ATOM 933 C C . SER A 1 122 ? 14.445 -38.938 -0.433 1 98.12 122 SER A C 1
ATOM 935 O O . SER A 1 122 ? 15.016 -40 -0.143 1 98.12 122 SER A O 1
ATOM 937 N N . GLN A 1 123 ? 13.875 -38.75 -1.596 1 97.31 123 GLN A N 1
ATOM 938 C CA . GLN A 1 123 ? 13.883 -39.781 -2.613 1 97.31 123 GLN A CA 1
ATOM 939 C C . GLN A 1 123 ? 15.266 -39.938 -3.234 1 97.31 123 GLN A C 1
ATOM 941 O O . GLN A 1 123 ? 15.977 -38.938 -3.438 1 97.31 123 GLN A O 1
ATOM 946 N N . SER A 1 124 ? 15.625 -41.188 -3.543 1 95.69 124 SER A N 1
ATOM 947 C CA . SER A 1 124 ? 16.875 -41.469 -4.23 1 95.69 124 SER A CA 1
ATOM 948 C C . SER A 1 124 ? 16.75 -41.25 -5.734 1 95.69 124 SER A C 1
ATOM 950 O O . SER A 1 124 ? 16.016 -41.969 -6.41 1 95.69 124 SER A O 1
ATOM 952 N N . ASN A 1 125 ? 17.422 -40.312 -6.27 1 93.88 125 ASN A N 1
ATOM 953 C CA . ASN A 1 125 ? 17.469 -40 -7.691 1 93.88 125 ASN A CA 1
ATOM 954 C C . ASN A 1 125 ? 16.078 -39.844 -8.281 1 93.88 125 ASN A C 1
ATOM 956 O O . ASN A 1 125 ? 15.727 -40.531 -9.25 1 93.88 125 ASN A O 1
ATOM 960 N N . PRO A 1 126 ? 15.273 -38.969 -7.711 1 96.94 126 PRO A N 1
ATOM 961 C CA . PRO A 1 126 ? 13.914 -38.812 -8.234 1 96.94 126 PRO A CA 1
ATOM 962 C C . PRO A 1 126 ? 13.891 -38.094 -9.586 1 96.94 126 PRO A C 1
ATOM 964 O O . PRO A 1 126 ? 14.852 -37.406 -9.945 1 96.94 126 PRO A O 1
ATOM 967 N N . PRO A 1 127 ? 12.781 -38.312 -10.352 1 98.5 127 PRO A N 1
ATOM 968 C CA . PRO A 1 127 ? 12.594 -37.5 -11.539 1 98.5 127 PRO A CA 1
ATOM 969 C C . PRO A 1 127 ? 12.453 -36 -11.195 1 98.5 127 PRO A C 1
ATOM 971 O O . PRO A 1 127 ? 12.352 -35.656 -10.023 1 98.5 127 PRO A O 1
ATOM 974 N N . ILE A 1 128 ? 12.477 -35.156 -12.195 1 98.69 128 ILE A N 1
ATOM 975 C CA . ILE A 1 128 ? 12.391 -33.719 -12.008 1 98.69 128 ILE A CA 1
ATOM 976 C C . ILE A 1 128 ? 10.961 -33.344 -11.617 1 98.69 128 ILE A C 1
ATOM 978 O O . ILE A 1 128 ? 10.008 -33.75 -12.281 1 98.69 128 ILE A O 1
ATOM 982 N N . TRP A 1 129 ? 10.836 -32.656 -10.5 1 98.88 129 TRP A N 1
ATOM 983 C CA . TRP A 1 129 ? 9.586 -32.031 -10.086 1 98.88 129 TRP A CA 1
ATOM 984 C C . TRP A 1 129 ? 9.688 -30.5 -10.195 1 98.88 129 TRP A C 1
ATOM 986 O O . TRP A 1 129 ? 10.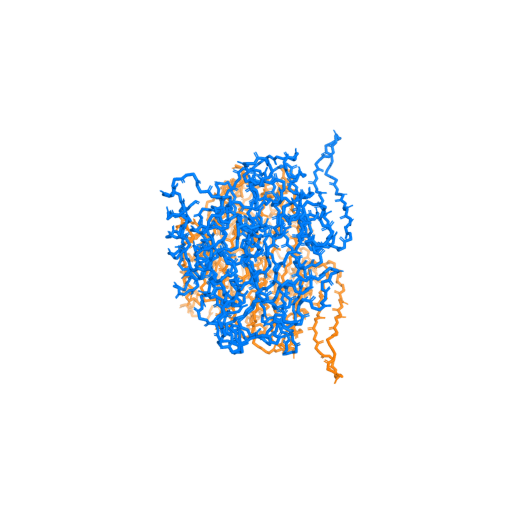531 -29.891 -9.555 1 98.88 129 TRP A O 1
ATOM 996 N N . SER A 1 130 ? 8.891 -29.938 -11.062 1 98.88 130 SER A N 1
ATOM 997 C CA . SER A 1 130 ? 8.766 -28.484 -11.266 1 98.88 130 SER A CA 1
ATOM 998 C C . SER A 1 130 ? 7.371 -28 -10.914 1 98.88 130 SER A C 1
ATOM 1000 O O . SER A 1 130 ? 6.402 -28.75 -10.977 1 98.88 130 SER A O 1
ATOM 1002 N N . VAL A 1 131 ? 7.262 -26.734 -10.445 1 98.94 131 VAL A N 1
ATOM 1003 C CA . VAL A 1 131 ? 5.977 -26.094 -10.18 1 98.94 131 VAL A CA 1
ATOM 1004 C C . VAL A 1 131 ? 5.73 -24.984 -11.195 1 98.94 131 VAL A C 1
ATOM 1006 O O . VAL A 1 131 ? 6.609 -24.156 -11.438 1 98.94 131 VAL A O 1
ATOM 1009 N N . ALA A 1 132 ? 4.555 -25.016 -11.758 1 98.81 132 ALA A N 1
ATOM 1010 C CA . ALA A 1 132 ? 4.172 -24.078 -12.812 1 98.81 132 ALA A CA 1
ATOM 1011 C C . ALA A 1 132 ? 3.656 -22.766 -12.219 1 98.81 132 ALA A C 1
ATOM 1013 O O . ALA A 1 132 ? 2.482 -22.656 -11.859 1 98.81 132 ALA A O 1
ATOM 1014 N N . GLU A 1 133 ? 4.496 -21.812 -12.109 1 98.81 133 GLU A N 1
ATOM 1015 C CA . GLU A 1 133 ? 4.195 -20.406 -11.812 1 98.81 133 GLU A CA 1
ATOM 1016 C C . GLU A 1 133 ? 4.508 -19.516 -13.008 1 98.81 133 GLU A C 1
ATOM 1018 O O . GLU A 1 133 ? 5.602 -18.953 -13.109 1 98.81 133 GLU A O 1
ATOM 1023 N N . ASN A 1 134 ? 3.477 -19.266 -13.805 1 98.75 134 ASN A N 1
ATOM 1024 C CA . ASN A 1 134 ? 3.709 -18.672 -15.117 1 98.75 134 ASN A CA 1
ATOM 1025 C C . ASN A 1 134 ? 4.113 -17.203 -15.016 1 98.75 134 ASN A C 1
ATOM 1027 O O . ASN A 1 134 ? 4.637 -16.641 -15.969 1 98.75 134 ASN A O 1
ATOM 1031 N N . PHE A 1 135 ? 3.928 -16.547 -13.867 1 98.56 135 PHE A N 1
ATOM 1032 C CA . PHE A 1 135 ? 4.316 -15.156 -13.711 1 98.56 135 PHE A CA 1
ATOM 1033 C C . PHE A 1 135 ? 5.828 -15 -13.852 1 98.56 135 PHE A C 1
ATOM 1035 O O . PHE A 1 135 ? 6.309 -13.945 -14.281 1 98.56 135 PHE A O 1
ATOM 1042 N N . ARG A 1 136 ? 6.547 -16.047 -13.547 1 98.62 136 ARG A N 1
ATOM 1043 C CA . ARG A 1 136 ? 8 -15.969 -13.695 1 98.62 136 ARG A CA 1
ATOM 1044 C C . ARG A 1 136 ? 8.414 -16.109 -15.156 1 98.62 136 ARG A C 1
ATOM 1046 O O . ARG A 1 136 ? 9.602 -16.031 -15.477 1 98.62 136 ARG A O 1
ATOM 1053 N N . PHE A 1 137 ? 7.41 -16.312 -16.047 1 98.5 137 PHE A N 1
ATOM 1054 C CA . PHE A 1 137 ? 7.703 -16.547 -17.453 1 98.5 137 PHE A CA 1
ATOM 1055 C C . PHE A 1 137 ? 6.988 -15.516 -18.328 1 98.5 137 PHE A C 1
ATOM 1057 O O . PHE A 1 137 ? 7.078 -15.57 -19.547 1 98.5 137 PHE A O 1
ATOM 1064 N N . ILE A 1 138 ? 6.195 -14.602 -17.75 1 98.12 138 ILE A N 1
ATOM 1065 C CA . ILE A 1 138 ? 5.613 -13.562 -18.594 1 98.12 138 ILE A CA 1
ATOM 1066 C C . ILE A 1 138 ? 6.695 -12.555 -18.984 1 98.12 138 ILE A C 1
ATOM 1068 O O . ILE A 1 138 ? 7.508 -12.156 -18.156 1 98.12 138 ILE A O 1
ATOM 1072 N N . LYS A 1 139 ? 6.668 -12.102 -20.203 1 98.25 139 LYS A N 1
ATOM 1073 C CA . LYS A 1 139 ? 7.746 -11.328 -20.812 1 98.25 139 LYS A CA 1
ATOM 1074 C C . LYS A 1 139 ? 7.961 -10.008 -20.062 1 98.25 139 LYS A C 1
ATOM 1076 O O . LYS A 1 139 ? 9.102 -9.625 -19.781 1 98.25 139 LYS A O 1
ATOM 1081 N N . PRO A 1 140 ? 6.926 -9.266 -19.75 1 98.5 140 PRO A N 1
ATOM 1082 C CA . PRO A 1 140 ? 7.152 -8 -19.047 1 98.5 140 PRO A CA 1
ATOM 1083 C C . PRO A 1 140 ? 7.836 -8.18 -17.703 1 98.5 140 PRO A C 1
ATOM 1085 O O . PRO A 1 140 ? 8.68 -7.367 -17.312 1 98.5 140 PRO A O 1
ATOM 1088 N N . LEU A 1 141 ? 7.547 -9.211 -16.922 1 98.5 141 LEU A N 1
ATOM 1089 C CA . LEU A 1 141 ? 8.188 -9.43 -15.625 1 98.5 141 LEU A CA 1
ATOM 1090 C C . LEU A 1 141 ? 9.625 -9.906 -15.797 1 98.5 141 LEU A C 1
ATOM 1092 O O . LEU A 1 141 ? 10.508 -9.508 -15.039 1 98.5 141 LEU A O 1
ATOM 1096 N N . GLU A 1 142 ? 9.805 -10.766 -16.781 1 98.38 142 GLU A N 1
ATOM 1097 C CA . GLU A 1 142 ? 11.18 -11.156 -17.094 1 98.38 142 GLU A CA 1
ATOM 1098 C C . GLU A 1 142 ? 12.031 -9.945 -17.438 1 98.38 142 GLU A C 1
ATOM 1100 O O . GLU A 1 142 ? 13.148 -9.805 -16.938 1 98.38 142 GLU A O 1
ATOM 1105 N N . TYR A 1 143 ? 11.477 -9.141 -18.312 1 98.56 143 TYR A N 1
ATOM 1106 C CA . TYR A 1 143 ? 12.156 -7.918 -18.719 1 98.56 143 TYR A CA 1
ATOM 1107 C C . TYR A 1 143 ? 12.422 -7.012 -17.531 1 98.56 143 TYR A C 1
ATOM 1109 O O . TYR A 1 143 ? 13.523 -6.492 -17.359 1 98.56 143 TYR A O 1
ATOM 1117 N N . GLY A 1 144 ? 11.422 -6.836 -16.703 1 98.62 144 GLY A N 1
ATOM 1118 C CA . GLY A 1 144 ? 11.578 -6.027 -15.508 1 98.62 144 GLY A CA 1
ATOM 1119 C C . GLY A 1 144 ? 12.672 -6.531 -14.586 1 98.62 144 GLY A C 1
ATOM 1120 O O . GLY A 1 144 ? 13.469 -5.746 -14.07 1 98.62 144 GLY A O 1
ATOM 1121 N N . ALA A 1 145 ? 12.688 -7.801 -14.328 1 98.62 145 ALA A N 1
ATOM 1122 C CA . ALA A 1 145 ? 13.703 -8.398 -13.469 1 98.62 145 ALA A CA 1
ATOM 1123 C C . ALA A 1 145 ? 15.102 -8.195 -14.055 1 98.62 145 ALA A C 1
ATOM 1125 O O . ALA A 1 145 ? 16.047 -7.91 -13.312 1 98.62 145 ALA A O 1
ATOM 1126 N N . GLU A 1 146 ? 15.219 -8.398 -15.336 1 98.56 146 GLU A N 1
ATOM 1127 C CA . GLU A 1 146 ? 16.5 -8.164 -16 1 98.56 146 GLU A CA 1
ATOM 1128 C C . GLU A 1 146 ? 16.969 -6.727 -15.797 1 98.56 146 GLU A C 1
ATOM 1130 O O . GLU A 1 146 ? 18.141 -6.492 -15.484 1 98.56 146 GLU A O 1
ATOM 1135 N N . LYS A 1 147 ? 16.062 -5.793 -15.969 1 98.31 147 LYS A N 1
ATOM 1136 C CA . LYS A 1 147 ? 16.406 -4.383 -15.812 1 98.31 147 LYS A CA 1
ATOM 1137 C C . LYS A 1 147 ? 16.781 -4.07 -14.359 1 98.31 147 LYS A C 1
ATOM 1139 O O . LYS A 1 147 ? 17.688 -3.268 -14.109 1 98.31 147 LYS A O 1
ATOM 1144 N N . LEU A 1 148 ? 16.109 -4.688 -13.445 1 98.56 148 LEU A N 1
ATOM 1145 C CA . LEU A 1 148 ? 16.453 -4.508 -12.031 1 98.56 148 LEU A CA 1
ATOM 1146 C C . LEU A 1 148 ? 17.859 -5 -11.742 1 98.56 148 LEU A C 1
ATOM 1148 O O . LEU A 1 148 ? 18.594 -4.375 -10.977 1 98.56 148 LEU A O 1
ATOM 1152 N N . ARG A 1 149 ? 18.234 -6.098 -12.352 1 98.38 149 ARG A N 1
ATOM 1153 C CA . ARG A 1 149 ? 19.578 -6.605 -12.18 1 98.38 149 ARG A CA 1
ATOM 1154 C C . ARG A 1 149 ? 20.609 -5.602 -12.695 1 98.38 149 ARG A C 1
ATOM 1156 O O . ARG A 1 149 ? 21.672 -5.422 -12.078 1 98.38 149 ARG A O 1
ATOM 1163 N N . GLU A 1 150 ? 20.281 -4.992 -13.766 1 97.06 150 GLU A N 1
ATOM 1164 C CA . GLU A 1 150 ? 21.172 -3.988 -14.352 1 97.06 150 GLU A CA 1
ATOM 1165 C C . GLU A 1 150 ? 21.266 -2.752 -13.461 1 97.06 150 GLU A C 1
ATOM 1167 O O . GLU A 1 150 ? 22.344 -2.193 -13.273 1 97.06 150 GLU A O 1
ATOM 1172 N N . ILE A 1 151 ? 20.172 -2.332 -12.977 1 96.31 151 ILE A N 1
ATOM 1173 C CA . ILE A 1 151 ? 20.078 -1.137 -12.141 1 96.31 151 ILE A CA 1
ATOM 1174 C C . ILE A 1 151 ? 20.812 -1.367 -10.828 1 96.31 151 ILE A C 1
ATOM 1176 O O . ILE A 1 151 ? 21.594 -0.516 -10.391 1 96.31 151 ILE A O 1
ATOM 1180 N N . GLY A 1 152 ? 20.547 -2.543 -10.242 1 97.12 152 GLY A N 1
ATOM 1181 C CA . GLY A 1 152 ? 21.125 -2.891 -8.953 1 97.12 152 GLY A CA 1
ATOM 1182 C C . GLY A 1 152 ? 20.734 -1.943 -7.84 1 97.12 152 GLY A C 1
ATOM 1183 O O . GLY A 1 152 ? 19.641 -1.366 -7.871 1 97.12 152 GLY A O 1
ATOM 1184 N N . GLY A 1 153 ? 21.562 -1.909 -6.789 1 96.75 153 GLY A N 1
ATOM 1185 C CA . GLY A 1 153 ? 21.312 -1.044 -5.645 1 96.75 153 GLY A CA 1
ATOM 1186 C C . GLY A 1 153 ? 20.547 -1.726 -4.535 1 96.75 153 GLY A C 1
ATOM 1187 O O . GLY A 1 153 ? 20.25 -2.92 -4.617 1 96.75 153 GLY A O 1
ATOM 1188 N N . GLN A 1 154 ? 20.266 -0.926 -3.498 1 97.19 154 GLN A N 1
ATOM 1189 C CA . GLN A 1 154 ? 19.516 -1.408 -2.348 1 97.19 154 GLN A CA 1
ATOM 1190 C C . GLN A 1 154 ? 18.031 -1.044 -2.469 1 97.19 154 GLN A C 1
ATOM 1192 O O . GLN A 1 154 ? 17.688 0.075 -2.859 1 97.19 154 GLN A O 1
ATOM 1197 N N . VAL A 1 155 ? 17.203 -2.039 -2.15 1 98.25 155 VAL A N 1
ATOM 1198 C CA . VAL A 1 155 ? 15.766 -1.797 -2.223 1 98.25 155 VAL A CA 1
ATOM 1199 C C . VAL A 1 155 ? 15.367 -0.728 -1.207 1 98.25 155 VAL A C 1
ATOM 1201 O O . VAL A 1 155 ? 15.742 -0.808 -0.035 1 98.25 155 VAL A O 1
ATOM 1204 N N . VAL A 1 156 ? 14.656 0.247 -1.688 1 97.94 156 VAL A N 1
ATOM 1205 C CA . VAL A 1 156 ? 14.117 1.31 -0.848 1 97.94 156 VAL A CA 1
ATOM 1206 C C . VAL A 1 156 ? 12.648 1.027 -0.543 1 97.94 156 VAL A C 1
ATOM 1208 O O . VAL A 1 156 ? 12.211 1.129 0.607 1 97.94 156 VAL A O 1
ATOM 1211 N N . THR A 1 157 ? 11.93 0.712 -1.517 1 98.69 157 THR A N 1
ATOM 1212 C CA . THR A 1 157 ? 10.516 0.375 -1.363 1 98.69 157 THR A CA 1
ATOM 1213 C C . THR A 1 157 ? 10.047 -0.519 -2.508 1 98.69 157 THR A C 1
ATOM 1215 O O . THR A 1 157 ? 10.758 -0.688 -3.502 1 98.69 157 THR A O 1
ATOM 1218 N N . PHE A 1 158 ? 8.898 -1.152 -2.328 1 98.88 158 PHE A N 1
ATOM 1219 C CA . PHE A 1 158 ? 8.266 -1.985 -3.346 1 98.88 158 PHE A CA 1
ATOM 1220 C C . PHE A 1 158 ? 6.754 -2.006 -3.168 1 98.88 158 PHE A C 1
ATOM 1222 O O . PHE A 1 158 ? 6.238 -1.585 -2.131 1 98.88 158 PHE A O 1
ATOM 1229 N N . ARG A 1 159 ? 6.059 -2.459 -4.195 1 98.62 159 ARG A N 1
ATOM 1230 C CA . ARG A 1 159 ? 4.602 -2.535 -4.133 1 98.62 159 ARG A CA 1
ATOM 1231 C C . ARG A 1 159 ? 4.07 -3.639 -5.039 1 98.62 159 ARG A C 1
ATOM 1233 O O . ARG A 1 159 ? 4.57 -3.828 -6.152 1 98.62 159 ARG A O 1
ATOM 1240 N N . SER A 1 160 ? 3.141 -4.363 -4.586 1 98.69 160 SER A N 1
ATOM 1241 C CA . SER A 1 160 ? 2.287 -5.254 -5.367 1 98.69 160 SER A CA 1
ATOM 1242 C C . SER A 1 160 ? 0.812 -4.93 -5.156 1 98.69 160 SER A C 1
ATOM 1244 O O . SER A 1 160 ? 0.287 -5.086 -4.055 1 98.69 160 SER A O 1
ATOM 1246 N N . ASN A 1 161 ? 0.135 -4.457 -6.195 1 98.44 161 ASN A N 1
ATOM 1247 C CA . ASN A 1 161 ? -1.283 -4.117 -6.148 1 98.44 161 ASN A CA 1
ATOM 1248 C C . ASN A 1 161 ? -2.082 -4.895 -7.191 1 98.44 161 ASN A C 1
ATOM 1250 O O . ASN A 1 161 ? -1.767 -4.848 -8.383 1 98.44 161 ASN A O 1
ATOM 1254 N N . PHE A 1 162 ? -3.066 -5.488 -6.727 1 98.81 162 PHE A N 1
ATOM 1255 C CA . PHE A 1 162 ? -4.043 -6.109 -7.613 1 98.81 162 PHE A CA 1
ATOM 1256 C C . PHE A 1 162 ? -5.453 -5.957 -7.059 1 98.81 162 PHE A C 1
ATOM 1258 O O . PHE A 1 162 ? -5.73 -6.367 -5.93 1 98.81 162 PHE A O 1
ATOM 1265 N N . TYR A 1 163 ? -6.312 -5.352 -7.789 1 98.56 163 TYR A N 1
ATOM 1266 C CA . TYR A 1 163 ? -7.715 -5.191 -7.422 1 98.56 163 TYR A CA 1
ATOM 1267 C C . TYR A 1 163 ? -8.633 -5.613 -8.562 1 98.56 163 TYR A C 1
ATOM 1269 O O . TYR A 1 163 ? -8.398 -5.258 -9.719 1 98.56 163 TYR A O 1
ATOM 1277 N N . THR A 1 164 ? -9.586 -6.352 -8.242 1 98.12 164 THR A N 1
ATOM 1278 C CA . THR A 1 164 ? -10.633 -6.723 -9.188 1 98.12 164 THR A CA 1
ATOM 1279 C C . THR A 1 164 ? -11.914 -7.094 -8.453 1 98.12 164 THR A C 1
ATOM 1281 O O . THR A 1 164 ? -11.945 -7.129 -7.223 1 98.12 164 THR A O 1
ATOM 1284 N N . LEU A 1 165 ? -13 -7.219 -9.156 1 97.62 165 LEU A N 1
ATOM 1285 C CA . LEU A 1 165 ? -14.219 -7.867 -8.688 1 97.62 165 LEU A CA 1
ATOM 1286 C C . LEU A 1 165 ? -14.516 -9.125 -9.5 1 97.62 165 LEU A C 1
ATOM 1288 O O . LEU A 1 165 ? -14.773 -9.047 -10.703 1 97.62 165 LEU A O 1
ATOM 1292 N N . ILE A 1 166 ? -14.422 -10.258 -8.812 1 97.31 166 ILE A N 1
ATOM 1293 C CA . ILE A 1 166 ? -14.773 -11.492 -9.5 1 97.31 166 ILE A CA 1
ATOM 1294 C C . ILE A 1 166 ? -16.266 -11.484 -9.836 1 97.31 166 ILE A C 1
ATOM 1296 O O . ILE A 1 166 ? -17.109 -11.359 -8.945 1 97.31 166 ILE A O 1
ATOM 1300 N N . LYS A 1 167 ? -16.547 -11.641 -11.062 1 96.56 167 LYS A N 1
ATOM 1301 C CA . LYS A 1 167 ? -17.938 -11.609 -11.508 1 96.56 167 LYS A CA 1
ATOM 1302 C C . LYS A 1 167 ? -18.625 -12.953 -11.281 1 96.56 167 LYS A C 1
ATOM 1304 O O . LYS A 1 167 ? -17.969 -13.992 -11.219 1 96.56 167 LYS A O 1
ATOM 1309 N N . ASP A 1 168 ? -19.938 -12.844 -11.234 1 96.44 168 ASP A N 1
ATOM 1310 C CA . ASP A 1 168 ? -20.719 -14.055 -10.992 1 96.44 168 ASP A CA 1
ATOM 1311 C C . ASP A 1 168 ? -20.594 -15.031 -12.156 1 96.44 168 ASP A C 1
ATOM 1313 O O . ASP A 1 168 ? -20.703 -16.25 -11.969 1 96.44 168 ASP A O 1
ATOM 1317 N N . ASP A 1 169 ? -20.375 -14.539 -13.312 1 96.94 169 ASP A N 1
ATOM 1318 C CA . ASP A 1 169 ? -20.328 -15.398 -14.484 1 96.94 169 ASP A CA 1
ATOM 1319 C C . ASP A 1 169 ? -18.875 -15.766 -14.836 1 96.94 169 ASP A C 1
ATOM 1321 O O . ASP A 1 169 ? -18.625 -16.328 -15.898 1 96.94 169 ASP A O 1
ATOM 1325 N N . ASP A 1 170 ? -17.969 -15.398 -13.961 1 96 170 ASP A N 1
ATOM 1326 C CA . ASP A 1 170 ? -16.578 -15.773 -14.164 1 96 170 ASP A CA 1
ATOM 1327 C C . ASP A 1 170 ? -16.422 -17.297 -14.203 1 96 170 ASP A C 1
ATOM 1329 O O . ASP A 1 170 ? -16.906 -18 -13.32 1 96 170 ASP A O 1
ATOM 1333 N N . LYS A 1 171 ? -15.727 -17.781 -15.219 1 94.12 171 LYS A N 1
ATOM 1334 C CA . LYS A 1 171 ? -15.633 -19.219 -15.422 1 94.12 171 LYS A CA 1
ATOM 1335 C C . LYS A 1 171 ? -14.828 -19.875 -14.312 1 94.12 171 LYS A C 1
ATOM 1337 O O . LYS A 1 171 ? -15.055 -21.047 -13.984 1 94.12 171 LYS A O 1
ATOM 1342 N N . TYR A 1 172 ? -13.852 -19.188 -13.781 1 93.69 172 TYR A N 1
ATOM 1343 C CA . TYR A 1 172 ? -13.07 -19.766 -12.695 1 93.69 172 TYR A CA 1
ATOM 1344 C C . TYR A 1 172 ? -13.852 -19.75 -11.391 1 93.69 172 TYR A C 1
ATOM 1346 O O . TYR A 1 172 ? -13.781 -20.688 -10.602 1 93.69 172 TYR A O 1
ATOM 1354 N N . PHE A 1 173 ? -14.633 -18.719 -11.172 1 95.31 173 PHE A N 1
ATOM 1355 C CA . PHE A 1 173 ? -15.5 -18.672 -10 1 95.31 173 PHE A CA 1
ATOM 1356 C C . PHE A 1 173 ? -16.5 -19.812 -10.016 1 95.31 173 PHE A C 1
ATOM 1358 O O . PHE A 1 173 ? -16.812 -20.375 -8.969 1 95.31 173 PHE A O 1
ATOM 1365 N N . ASN A 1 174 ? -16.938 -20.109 -11.211 1 95 174 ASN A N 1
ATOM 1366 C CA . ASN A 1 174 ? -18 -21.094 -11.336 1 95 174 ASN A CA 1
ATOM 1367 C C . ASN A 1 174 ? -17.438 -22.516 -11.383 1 95 174 ASN A C 1
ATOM 1369 O O . ASN A 1 174 ? -17.797 -23.297 -12.266 1 95 174 ASN A O 1
ATOM 1373 N N . THR A 1 175 ? -16.484 -22.875 -10.578 1 93.5 175 THR A N 1
ATOM 1374 C CA . THR A 1 175 ? -15.984 -24.203 -10.25 1 93.5 175 THR A CA 1
ATOM 1375 C C . THR A 1 175 ? -16.219 -24.531 -8.781 1 93.5 175 THR A C 1
ATOM 1377 O O . THR A 1 175 ? -16.031 -23.672 -7.914 1 93.5 175 THR A O 1
ATOM 1380 N N . GLU A 1 176 ? -16.609 -25.719 -8.523 1 90.88 176 GLU A N 1
ATOM 1381 C CA . GLU A 1 176 ? -17.078 -26.094 -7.191 1 90.88 176 GLU A CA 1
ATOM 1382 C C . GLU A 1 176 ? -15.984 -25.891 -6.148 1 90.88 176 GLU A C 1
ATOM 1384 O O . GLU A 1 176 ? -16.234 -25.359 -5.066 1 90.88 176 GLU A O 1
ATOM 1389 N N . TRP A 1 177 ? -14.805 -26.328 -6.449 1 92.69 177 TRP A N 1
ATOM 1390 C CA . TRP A 1 177 ? -13.734 -26.312 -5.465 1 92.69 177 TRP A CA 1
ATOM 1391 C C . TRP A 1 177 ? -13.297 -24.875 -5.156 1 92.69 177 TRP A C 1
ATOM 1393 O O . TRP A 1 177 ? -12.664 -24.609 -4.133 1 92.69 177 TRP A O 1
ATOM 1403 N N . ARG A 1 178 ? -13.625 -23.859 -6.016 1 95.75 178 ARG A N 1
ATOM 1404 C CA . ARG A 1 178 ? -13.32 -22.453 -5.75 1 95.75 178 ARG A CA 1
ATOM 1405 C C . ARG A 1 178 ? -14.469 -21.781 -4.992 1 95.75 178 ARG A C 1
ATOM 1407 O O . ARG A 1 178 ? -14.234 -20.891 -4.176 1 95.75 178 ARG A O 1
ATOM 1414 N N . LYS A 1 179 ? -15.672 -22.172 -5.23 1 94.69 179 LYS A N 1
ATOM 1415 C CA . LYS A 1 179 ? -16.844 -21.609 -4.551 1 94.69 179 LYS A CA 1
ATOM 1416 C C . LYS A 1 179 ? -16.859 -22.016 -3.078 1 94.69 179 LYS A C 1
ATOM 1418 O O . LYS A 1 179 ? -17.281 -21.234 -2.221 1 94.69 179 LYS A O 1
ATOM 1423 N N . VAL A 1 180 ? -16.484 -23.219 -2.861 1 95.06 180 VAL A N 1
ATOM 1424 C CA . VAL A 1 180 ? -16.422 -23.75 -1.506 1 95.06 180 VAL A CA 1
ATOM 1425 C C . VAL A 1 180 ? -15.016 -24.281 -1.231 1 95.06 180 VAL A C 1
ATOM 1427 O O . VAL A 1 180 ? -14.812 -25.5 -1.149 1 95.06 180 VAL A O 1
ATOM 1430 N N . PRO A 1 181 ? -14.148 -23.344 -0.989 1 96.56 181 PRO A N 1
ATOM 1431 C CA . PRO A 1 181 ? -12.75 -23.766 -0.872 1 96.56 181 PRO A CA 1
ATOM 1432 C C . PRO A 1 181 ? -12.477 -24.562 0.399 1 96.56 181 PRO A C 1
ATOM 1434 O O . PRO A 1 181 ? -12.977 -24.219 1.473 1 96.56 181 PRO A O 1
ATOM 1437 N N . GLN A 1 182 ? -11.734 -25.641 0.251 1 96.88 182 GLN A N 1
ATOM 1438 C CA . GLN A 1 182 ? -11.266 -26.438 1.373 1 96.88 182 GLN A CA 1
ATOM 1439 C C . GLN A 1 182 ? -9.789 -26.172 1.666 1 96.88 182 GLN A C 1
ATOM 1441 O O . GLN A 1 182 ? -9.047 -27.078 2.049 1 96.88 182 GLN A O 1
ATOM 1446 N N . TYR A 1 183 ? -9.305 -25.047 1.32 1 96.69 183 TYR A N 1
ATOM 1447 C CA . TYR A 1 183 ? -7.953 -24.547 1.525 1 96.69 183 TYR A CA 1
ATOM 1448 C C . TYR A 1 183 ? -7.984 -23.094 2.002 1 96.69 183 TYR A C 1
ATOM 1450 O O . TYR A 1 183 ? -9.008 -22.422 1.895 1 96.69 183 TYR A O 1
ATOM 1458 N N . GLN A 1 184 ? -6.945 -22.625 2.51 1 96.38 184 GLN A N 1
ATOM 1459 C CA . GLN A 1 184 ? -6.887 -21.281 3.068 1 96.38 184 GLN A CA 1
ATOM 1460 C C . GLN A 1 184 ? -6.918 -20.219 1.965 1 96.38 184 GLN A C 1
ATOM 1462 O O . GLN A 1 184 ? -6.453 -20.469 0.851 1 96.38 184 GLN A O 1
ATOM 1467 N N . GLY A 1 185 ? -7.531 -19.062 2.203 1 96.94 185 GLY A N 1
ATOM 1468 C CA . GLY A 1 185 ? -7.34 -17.844 1.434 1 96.94 185 GLY A CA 1
ATOM 1469 C C . GLY A 1 185 ? -8.234 -17.766 0.212 1 96.94 185 GLY A C 1
ATOM 1470 O O . GLY A 1 185 ? -8.336 -16.719 -0.423 1 96.94 185 GLY A O 1
ATOM 1471 N N . GLY A 1 186 ? -8.852 -18.938 -0.162 1 97.56 186 GLY A N 1
ATOM 1472 C CA . GLY A 1 186 ? -9.711 -18.891 -1.333 1 97.56 186 GLY A CA 1
ATOM 1473 C C . GLY A 1 186 ? -9.016 -18.344 -2.564 1 97.56 186 GLY A C 1
ATOM 1474 O O . GLY A 1 186 ? -7.938 -18.812 -2.934 1 97.56 186 GLY A O 1
ATOM 1475 N N . PHE A 1 187 ? -9.625 -17.328 -3.188 1 98.06 187 PHE A N 1
ATOM 1476 C CA . PHE A 1 187 ? -9.078 -16.75 -4.414 1 98.06 187 PHE A CA 1
ATOM 1477 C C . PHE A 1 187 ? -7.723 -16.109 -4.152 1 98.06 187 PHE A C 1
ATOM 1479 O O . PHE A 1 187 ? -6.91 -15.961 -5.07 1 98.06 187 PHE A O 1
ATOM 1486 N N . LEU A 1 188 ? -7.465 -15.703 -2.912 1 98.62 188 LEU A N 1
ATOM 1487 C CA . LEU A 1 188 ? -6.168 -15.125 -2.588 1 98.62 188 LEU A CA 1
ATOM 1488 C C . LEU A 1 188 ? -5.059 -16.156 -2.734 1 98.62 188 LEU A C 1
ATOM 1490 O O . LEU A 1 188 ? -3.979 -15.852 -3.248 1 98.62 188 LEU A O 1
ATOM 1494 N N . LEU A 1 189 ? -5.289 -17.328 -2.281 1 98.5 189 LEU A N 1
ATOM 1495 C CA . LEU A 1 189 ? -4.285 -18.375 -2.467 1 98.5 189 LEU A CA 1
ATOM 1496 C C . LEU A 1 189 ? -4.246 -18.844 -3.918 1 98.5 189 LEU A C 1
ATOM 1498 O O . LEU A 1 189 ? -3.166 -19 -4.496 1 98.5 189 LEU A O 1
ATOM 1502 N N . ASP A 1 190 ? -5.402 -19.047 -4.531 1 97.5 190 ASP A N 1
ATOM 1503 C CA . ASP A 1 190 ? -5.52 -19.594 -5.879 1 97.5 190 ASP A CA 1
ATOM 1504 C C . ASP A 1 190 ? -4.914 -18.641 -6.91 1 97.5 190 ASP A C 1
ATOM 1506 O O . ASP A 1 190 ? -4.051 -19.031 -7.695 1 97.5 190 ASP A O 1
ATOM 1510 N N . GLY A 1 191 ? -5.402 -17.422 -6.875 1 97.69 191 GLY A N 1
ATOM 1511 C CA . GLY A 1 191 ? -4.961 -16.438 -7.855 1 97.69 191 GLY A CA 1
ATOM 1512 C C . GLY A 1 191 ? -3.949 -15.453 -7.301 1 97.69 191 GLY A C 1
ATOM 1513 O O . GLY A 1 191 ? -3.018 -15.055 -8 1 97.69 191 GLY A O 1
ATOM 1514 N N . GLY A 1 192 ? -4.113 -15.07 -6.043 1 98.38 192 GLY A N 1
ATOM 1515 C CA . GLY A 1 192 ? -3.287 -14.039 -5.438 1 98.38 192 GLY A CA 1
ATOM 1516 C C . GLY A 1 192 ? -1.828 -14.438 -5.316 1 98.38 192 GLY A C 1
ATOM 1517 O O . GLY A 1 192 ? -0.943 -13.578 -5.348 1 98.38 192 GLY A O 1
ATOM 1518 N N . VAL A 1 193 ? -1.553 -15.688 -5.227 1 98.69 193 VAL A N 1
ATOM 1519 C CA . VAL A 1 193 ? -0.199 -16.203 -5.043 1 98.69 193 VAL A CA 1
ATOM 1520 C C . VAL A 1 193 ? 0.674 -15.797 -6.227 1 98.69 193 VAL A C 1
ATOM 1522 O O . VAL A 1 193 ? 1.885 -15.609 -6.078 1 98.69 193 VAL A O 1
ATOM 1525 N N . HIS A 1 194 ? 0.078 -15.555 -7.461 1 98.69 194 HIS A N 1
ATOM 1526 C CA . HIS A 1 194 ? 0.813 -15.086 -8.625 1 98.69 194 HIS A CA 1
ATOM 1527 C C . HIS A 1 194 ? 1.514 -13.758 -8.344 1 98.69 194 HIS A C 1
ATOM 1529 O O . HIS A 1 194 ? 2.662 -13.562 -8.75 1 98.69 194 HIS A O 1
ATOM 1535 N N . PHE A 1 195 ? 0.871 -12.938 -7.637 1 98.75 195 PHE A N 1
ATOM 1536 C CA . PHE A 1 195 ? 1.382 -11.586 -7.402 1 98.75 195 PHE A CA 1
ATOM 1537 C C . PHE A 1 195 ? 2.463 -11.602 -6.328 1 98.75 195 PHE A C 1
ATOM 1539 O O . PHE A 1 195 ? 3.402 -10.805 -6.379 1 98.75 195 PHE A O 1
ATOM 1546 N N . VAL A 1 196 ? 2.322 -12.508 -5.395 1 98.81 196 VAL A N 1
ATOM 1547 C CA . VAL A 1 196 ? 3.412 -12.734 -4.449 1 98.81 196 VAL A CA 1
ATOM 1548 C C . VAL A 1 196 ? 4.645 -13.242 -5.195 1 98.81 196 VAL A C 1
ATOM 1550 O O . VAL A 1 196 ? 5.754 -12.742 -4.992 1 98.81 196 VAL A O 1
ATOM 1553 N N . ALA A 1 197 ? 4.422 -14.195 -6.066 1 98.88 197 ALA A N 1
ATOM 1554 C CA . ALA A 1 197 ? 5.508 -14.781 -6.844 1 98.88 197 ALA A CA 1
ATOM 1555 C C . ALA A 1 197 ? 6.195 -13.727 -7.707 1 98.88 197 ALA A C 1
ATOM 1557 O O . ALA A 1 197 ? 7.426 -13.664 -7.758 1 98.88 197 ALA A O 1
ATOM 1558 N N . GLY A 1 198 ? 5.367 -12.945 -8.422 1 98.81 198 GLY A N 1
ATOM 1559 C CA . GLY A 1 198 ? 5.93 -11.883 -9.242 1 98.81 198 GLY A CA 1
ATOM 1560 C C . GLY A 1 198 ? 6.773 -10.906 -8.445 1 98.81 198 GLY A C 1
ATOM 1561 O O . GLY A 1 198 ? 7.867 -10.531 -8.875 1 98.81 198 GLY A O 1
ATOM 1562 N N . LEU A 1 199 ? 6.273 -10.492 -7.316 1 98.81 199 LEU A N 1
ATOM 1563 C CA . LEU A 1 199 ? 7.008 -9.555 -6.473 1 98.81 199 LEU A CA 1
ATOM 1564 C C . LEU A 1 199 ? 8.328 -10.164 -6.008 1 98.81 199 LEU A C 1
ATOM 1566 O O . LEU A 1 199 ? 9.375 -9.516 -6.082 1 98.81 199 LEU A O 1
ATOM 1570 N N . ARG A 1 200 ? 8.258 -11.398 -5.496 1 98.75 200 ARG A N 1
ATOM 1571 C CA . ARG A 1 200 ? 9.469 -12.07 -5.031 1 98.75 200 ARG A CA 1
ATOM 1572 C C . ARG A 1 200 ? 10.477 -12.234 -6.164 1 98.75 200 ARG A C 1
ATOM 1574 O O . ARG A 1 200 ? 11.688 -12.125 -5.949 1 98.75 200 ARG A O 1
ATOM 1581 N N . TYR A 1 201 ? 9.945 -12.516 -7.359 1 98.75 201 TYR A N 1
ATOM 1582 C CA . TYR A 1 201 ? 10.789 -12.656 -8.539 1 98.75 201 TYR A CA 1
ATOM 1583 C C . TYR A 1 201 ? 11.562 -11.367 -8.805 1 98.75 201 TYR A C 1
ATOM 1585 O O . TYR A 1 201 ? 12.773 -11.398 -9.039 1 98.75 201 TYR A O 1
ATOM 1593 N N . MET A 1 202 ? 10.914 -10.25 -8.703 1 98.75 202 MET A N 1
ATOM 1594 C CA . MET A 1 202 ? 11.539 -8.953 -8.938 1 98.75 202 MET A CA 1
ATOM 1595 C C . MET A 1 202 ? 12.477 -8.594 -7.789 1 98.75 202 MET A C 1
ATOM 1597 O O . MET A 1 202 ? 13.57 -8.07 -8.016 1 98.75 202 MET A O 1
ATOM 1601 N N . LEU A 1 203 ? 12.094 -8.828 -6.57 1 98.75 203 LEU A N 1
ATOM 1602 C CA . LEU A 1 203 ? 12.945 -8.562 -5.418 1 98.75 203 LEU A CA 1
ATOM 1603 C C . LEU A 1 203 ? 14.227 -9.383 -5.48 1 98.75 203 LEU A C 1
ATOM 1605 O O . LEU A 1 203 ? 15.312 -8.883 -5.191 1 98.75 203 LEU A O 1
ATOM 1609 N N . ALA A 1 204 ? 14.086 -10.641 -5.891 1 98.31 204 ALA A N 1
ATOM 1610 C CA . ALA A 1 204 ? 15.242 -11.531 -5.984 1 98.31 204 ALA A CA 1
ATOM 1611 C C . ALA A 1 204 ? 16.25 -11.008 -6.996 1 98.31 204 ALA A C 1
ATOM 1613 O O . ALA A 1 204 ? 17.453 -11.234 -6.852 1 98.31 204 ALA A O 1
ATOM 1614 N N . ALA A 1 205 ? 15.781 -10.344 -8.016 1 98.44 205 ALA A N 1
ATOM 1615 C CA . ALA A 1 205 ? 16.656 -9.797 -9.055 1 98.44 205 ALA A CA 1
ATOM 1616 C C . ALA A 1 205 ? 17.672 -8.82 -8.461 1 98.44 205 ALA A C 1
ATOM 1618 O O . ALA A 1 205 ? 18.75 -8.617 -9.023 1 98.44 205 ALA A O 1
ATOM 1619 N N . VAL A 1 206 ? 17.344 -8.25 -7.301 1 98.25 206 VAL A N 1
ATOM 1620 C CA . VAL A 1 206 ? 18.266 -7.316 -6.656 1 98.25 206 VAL A CA 1
ATOM 1621 C C . VAL A 1 206 ? 18.75 -7.895 -5.328 1 98.25 206 VAL A C 1
ATOM 1623 O O . VAL A 1 206 ? 19.156 -7.156 -4.43 1 98.25 206 VAL A O 1
ATOM 1626 N N . GLY A 1 207 ? 18.562 -9.18 -5.133 1 97.5 207 GLY A N 1
ATOM 1627 C CA . GLY A 1 207 ? 19.156 -9.922 -4.031 1 97.5 207 GLY A CA 1
ATOM 1628 C C . GLY A 1 207 ? 18.375 -9.789 -2.734 1 97.5 207 GLY A C 1
ATOM 1629 O O . GLY A 1 207 ? 18.953 -9.906 -1.649 1 97.5 207 GLY A O 1
ATOM 1630 N N . GLU A 1 208 ? 17.125 -9.453 -2.783 1 97.06 208 GLU A N 1
ATOM 1631 C CA . GLU A 1 208 ? 16.344 -9.266 -1.561 1 97.06 208 GLU A CA 1
ATOM 1632 C C . GLU A 1 208 ? 15.195 -10.273 -1.483 1 97.06 208 GLU A C 1
ATOM 1634 O O . GLU A 1 208 ? 14.703 -10.734 -2.512 1 97.06 208 GLU A O 1
ATOM 1639 N N . ASP A 1 209 ? 14.773 -10.547 -0.24 1 97.38 209 ASP A N 1
ATOM 1640 C CA . ASP A 1 209 ? 13.617 -11.383 0.059 1 97.38 209 ASP A CA 1
ATOM 1641 C C . ASP A 1 209 ? 12.781 -10.781 1.188 1 97.38 209 ASP A C 1
ATOM 1643 O O . ASP A 1 209 ? 13.289 -9.984 1.983 1 97.38 209 ASP A O 1
ATOM 1647 N N . ILE A 1 210 ? 11.594 -11.172 1.291 1 98.38 210 ILE A N 1
ATOM 1648 C CA . ILE A 1 210 ? 10.695 -10.719 2.35 1 98.38 210 ILE A CA 1
ATOM 1649 C C . ILE A 1 210 ? 11.078 -11.391 3.668 1 98.38 210 ILE A C 1
ATOM 1651 O O . ILE A 1 210 ? 11.328 -12.594 3.709 1 98.38 210 ILE A O 1
ATOM 1655 N N . LYS A 1 211 ? 11.117 -10.609 4.75 1 98.38 211 LYS A N 1
ATOM 1656 C CA . LYS A 1 211 ? 11.523 -11.141 6.047 1 98.38 211 LYS A CA 1
ATOM 1657 C C . LYS A 1 211 ? 10.375 -11.102 7.047 1 98.38 211 LYS A C 1
ATOM 1659 O O . LYS A 1 211 ? 10.195 -12.031 7.836 1 98.38 211 LYS A O 1
ATOM 1664 N N . TYR A 1 212 ? 9.656 -10.008 7.066 1 98.5 212 TYR A N 1
ATOM 1665 C CA . TYR A 1 212 ? 8.531 -9.797 7.973 1 98.5 212 TYR A CA 1
ATOM 1666 C C . TYR A 1 212 ? 7.316 -9.273 7.215 1 98.5 212 TYR A C 1
ATOM 1668 O O . TYR A 1 212 ? 7.457 -8.578 6.211 1 98.5 212 TYR A O 1
ATOM 1676 N N . LEU A 1 213 ? 6.168 -9.633 7.699 1 98.38 213 LEU A N 1
ATOM 1677 C CA . LEU A 1 213 ? 4.93 -9.188 7.074 1 98.38 213 LEU A CA 1
ATOM 1678 C C . LEU A 1 213 ? 3.844 -8.961 8.125 1 98.38 213 LEU A C 1
ATOM 1680 O O . LEU A 1 213 ? 3.822 -9.633 9.156 1 98.38 213 LEU A O 1
ATOM 1684 N N . ALA A 1 214 ? 2.957 -8.023 7.883 1 98.69 214 ALA A N 1
ATOM 1685 C CA . ALA A 1 214 ? 1.717 -7.793 8.617 1 98.69 214 ALA A CA 1
ATOM 1686 C C . ALA A 1 214 ? 0.578 -7.426 7.668 1 98.69 214 ALA A C 1
ATOM 1688 O O . ALA A 1 214 ? 0.8 -6.777 6.641 1 98.69 214 ALA A O 1
ATOM 1689 N N . ALA A 1 215 ? -0.637 -7.871 8.031 1 98.75 215 ALA A N 1
ATOM 1690 C CA . ALA A 1 215 ? -1.727 -7.637 7.09 1 98.75 215 ALA A CA 1
ATOM 1691 C C . ALA A 1 215 ? -3.076 -7.617 7.805 1 98.75 215 ALA A C 1
ATOM 1693 O O . ALA A 1 215 ? -3.195 -8.102 8.93 1 98.75 215 ALA A O 1
ATOM 1694 N N . PHE A 1 216 ? -4 -6.98 7.184 1 98.81 216 PHE A N 1
ATOM 1695 C CA . PHE A 1 216 ? -5.422 -7.133 7.48 1 98.81 216 PHE A CA 1
ATOM 1696 C C . PHE A 1 216 ? -6.152 -7.801 6.32 1 98.81 216 PHE A C 1
ATOM 1698 O O . PHE A 1 216 ? -5.863 -7.52 5.156 1 98.81 216 PHE A O 1
ATOM 1705 N N . THR A 1 217 ? -7.062 -8.703 6.664 1 98.38 217 THR A N 1
ATOM 1706 C CA . THR A 1 217 ? -7.855 -9.375 5.641 1 98.38 217 THR A CA 1
ATOM 1707 C C . THR A 1 217 ? -9.344 -9.133 5.867 1 98.38 217 THR A C 1
ATOM 1709 O O . THR A 1 217 ? -9.758 -8.766 6.969 1 98.38 217 THR A O 1
ATOM 1712 N N . SER A 1 218 ? -10.125 -9.234 4.836 1 97.69 218 SER A N 1
ATOM 1713 C CA . SER A 1 218 ? -11.57 -9.094 4.941 1 97.69 218 SER A CA 1
ATOM 1714 C C . SER A 1 218 ? -12.289 -9.938 3.895 1 97.69 218 SER A C 1
ATOM 1716 O O . SER A 1 218 ? -11.672 -10.414 2.939 1 97.69 218 SER A O 1
ATOM 1718 N N . LEU A 1 219 ? -13.484 -10.289 4.172 1 97.5 219 LEU A N 1
ATOM 1719 C CA . LEU A 1 219 ? -14.43 -10.859 3.213 1 97.5 219 LEU A CA 1
ATOM 1720 C C . LEU A 1 219 ? -15.414 -9.805 2.719 1 97.5 219 LEU A C 1
ATOM 1722 O O . LEU A 1 219 ? -16.438 -9.547 3.363 1 97.5 219 LEU A O 1
ATOM 1726 N N . GLN A 1 220 ? -15.148 -9.219 1.549 1 97.06 220 GLN A N 1
ATOM 1727 C CA . GLN A 1 220 ? -15.961 -8.125 1.021 1 97.06 220 GLN A CA 1
ATOM 1728 C C . GLN A 1 220 ? -17.219 -8.656 0.328 1 97.06 220 GLN A C 1
ATOM 1730 O O . GLN A 1 220 ? -18.25 -7.996 0.332 1 97.06 220 GLN A O 1
ATOM 1735 N N . LYS A 1 221 ? -17.047 -9.75 -0.357 1 97.19 221 LYS A N 1
ATOM 1736 C CA . LYS A 1 221 ? -18.156 -10.43 -0.999 1 97.19 221 LYS A CA 1
ATOM 1737 C C . LYS A 1 221 ? -18.406 -11.797 -0.362 1 97.19 221 LYS A C 1
ATOM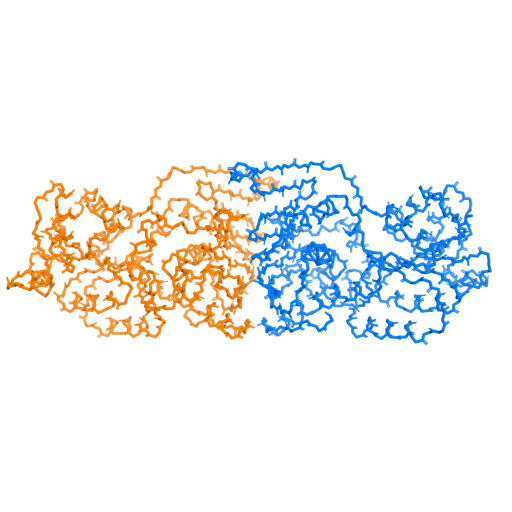 1739 O O . LYS A 1 221 ? -17.547 -12.68 -0.411 1 97.19 221 LYS A O 1
ATOM 1744 N N . LYS A 1 222 ? -19.562 -12.062 0.158 1 96.88 222 LYS A N 1
ATOM 1745 C CA . LYS A 1 222 ? -19.906 -13.289 0.886 1 96.88 222 LYS A CA 1
ATOM 1746 C C . LYS A 1 222 ? -19.641 -14.523 0.033 1 96.88 222 LYS A C 1
ATOM 1748 O O . LYS A 1 222 ? -19.297 -15.586 0.558 1 96.88 222 LYS A O 1
ATOM 1753 N N . LYS A 1 223 ? -19.688 -14.422 -1.239 1 96.94 223 LYS A N 1
ATOM 1754 C CA . LYS A 1 223 ? -19.562 -15.547 -2.154 1 96.94 223 LYS A CA 1
ATOM 1755 C C . LYS A 1 223 ? -18.094 -15.969 -2.293 1 96.94 223 LYS A C 1
ATOM 1757 O O . LYS A 1 223 ? -17.797 -16.984 -2.93 1 96.94 223 LYS A O 1
ATOM 1762 N N . LEU A 1 224 ? -17.141 -15.203 -1.669 1 97.75 224 LEU A N 1
ATOM 1763 C CA . LEU A 1 224 ? -15.727 -15.461 -1.857 1 97.75 224 LEU A CA 1
ATOM 1764 C C . LEU A 1 224 ? -15.062 -15.836 -0.538 1 97.75 224 LEU A C 1
ATOM 1766 O O . LEU A 1 224 ? -14.055 -15.242 -0.149 1 97.75 224 LEU A O 1
ATOM 1770 N N . PRO A 1 225 ? -15.531 -16.922 0.032 1 97.06 225 PRO A N 1
ATOM 1771 C CA . PRO A 1 225 ? -14.898 -17.344 1.288 1 97.06 225 PRO A CA 1
ATOM 1772 C C . PRO A 1 225 ? -13.5 -17.906 1.087 1 97.06 225 PRO A C 1
ATOM 1774 O O . PRO A 1 225 ? -13.164 -18.359 -0.012 1 97.06 225 PRO A O 1
ATOM 1777 N N . PRO A 1 226 ? -12.664 -18 2.219 1 97.81 226 PRO A N 1
ATOM 1778 C CA . PRO A 1 226 ? -12.938 -17.438 3.541 1 97.81 226 PRO A CA 1
ATOM 1779 C C . PRO A 1 226 ? -12.648 -15.945 3.615 1 97.81 226 PRO A C 1
ATOM 1781 O O . PRO A 1 226 ? -13.172 -15.25 4.492 1 97.81 226 PRO A O 1
ATOM 1784 N N . VAL A 1 227 ? -11.68 -15.391 2.82 1 98.06 227 VAL A N 1
ATOM 1785 C CA . VAL A 1 227 ? -11.375 -13.977 2.664 1 98.06 227 VAL A CA 1
ATOM 1786 C C . VAL A 1 227 ? -11.031 -13.68 1.205 1 98.06 227 VAL A C 1
ATOM 1788 O O . VAL A 1 227 ? -10.516 -14.539 0.492 1 98.06 227 VAL A O 1
ATOM 1791 N N . ASP A 1 228 ? -11.359 -12.445 0.781 1 98.44 228 ASP A N 1
ATOM 1792 C CA . ASP A 1 228 ? -11.164 -12.141 -0.633 1 98.44 228 ASP A CA 1
ATOM 1793 C C . ASP A 1 228 ? -10.312 -10.891 -0.814 1 98.44 228 ASP A C 1
ATOM 1795 O O . ASP A 1 228 ? -10.008 -10.492 -1.943 1 98.44 228 ASP A O 1
ATOM 1799 N N . THR A 1 229 ? -9.961 -10.266 0.297 1 98.62 229 THR A N 1
ATOM 1800 C CA . THR A 1 229 ? -9.203 -9.016 0.266 1 98.62 229 THR A CA 1
ATOM 1801 C C . THR A 1 229 ? -8.117 -9.008 1.337 1 98.62 229 THR A C 1
ATOM 1803 O O . THR A 1 229 ? -8.352 -9.438 2.471 1 98.62 229 THR A O 1
ATOM 1806 N N . LEU A 1 230 ? -6.965 -8.594 0.896 1 98.38 230 LEU A N 1
ATOM 1807 C CA . LEU A 1 230 ? -5.797 -8.547 1.765 1 98.38 230 LEU A CA 1
ATOM 1808 C C . LEU A 1 230 ? -5.016 -7.254 1.547 1 98.38 230 LEU A C 1
ATOM 1810 O O . LEU A 1 230 ? -4.773 -6.852 0.406 1 98.38 230 LEU A O 1
ATOM 1814 N N . HIS A 1 231 ? -4.754 -6.492 2.615 1 98.88 231 HIS A N 1
ATOM 1815 C CA . HIS A 1 231 ? -3.816 -5.375 2.637 1 98.88 231 HIS A CA 1
ATOM 1816 C C . HIS A 1 231 ? -2.65 -5.656 3.58 1 98.88 231 HIS A C 1
ATOM 1818 O O . HIS A 1 231 ? -2.85 -5.836 4.781 1 98.88 231 HIS A O 1
ATOM 1824 N N . GLY A 1 232 ? -1.46 -5.652 3.002 1 98.81 232 GLY A N 1
ATOM 1825 C CA . GLY A 1 232 ? -0.312 -6.027 3.811 1 98.81 232 GLY A CA 1
ATOM 1826 C C . GLY A 1 232 ? 0.88 -5.109 3.621 1 98.81 232 GLY A C 1
ATOM 1827 O O . GLY A 1 232 ? 0.946 -4.363 2.643 1 98.81 232 GLY A O 1
ATOM 1828 N N . VAL A 1 233 ? 1.763 -5.094 4.605 1 98.81 233 VAL A N 1
ATOM 1829 C CA . VAL A 1 233 ? 3.084 -4.477 4.566 1 98.81 233 VAL A CA 1
ATOM 1830 C C . VAL A 1 233 ? 4.156 -5.539 4.789 1 98.81 233 VAL A C 1
ATOM 1832 O O . VAL A 1 233 ? 3.926 -6.527 5.492 1 98.81 233 VAL A O 1
ATOM 1835 N N . ALA A 1 234 ? 5.211 -5.371 4.094 1 98.81 234 ALA A N 1
ATOM 1836 C CA . ALA A 1 234 ? 6.309 -6.332 4.199 1 98.81 234 ALA A CA 1
ATOM 1837 C C . ALA A 1 234 ? 7.652 -5.621 4.309 1 98.81 234 ALA A C 1
ATOM 1839 O O . ALA A 1 234 ? 7.82 -4.512 3.791 1 98.81 234 ALA A O 1
ATOM 1840 N N . LYS A 1 235 ? 8.57 -6.277 4.988 1 98.56 235 LYS A N 1
ATOM 1841 C CA . LYS A 1 235 ? 9.922 -5.762 5.195 1 98.56 235 LYS A CA 1
ATOM 1842 C C . LYS A 1 235 ? 10.961 -6.727 4.645 1 98.56 235 LYS A C 1
ATOM 1844 O O . LYS A 1 235 ? 10.836 -7.941 4.801 1 98.56 235 LYS A O 1
ATOM 1849 N N . THR A 1 236 ? 11.859 -6.242 3.904 1 97.88 236 THR A N 1
ATOM 1850 C CA . THR A 1 236 ? 13.047 -6.98 3.475 1 97.88 236 THR A CA 1
ATOM 1851 C C . THR A 1 236 ? 14.266 -6.57 4.297 1 97.88 236 THR A C 1
ATOM 1853 O O . THR A 1 236 ? 14.125 -5.965 5.363 1 97.88 236 THR A O 1
ATOM 1856 N N . GLN A 1 237 ? 15.453 -6.988 3.797 1 94.81 237 GLN A N 1
ATOM 1857 C CA . GLN A 1 237 ? 16.672 -6.66 4.516 1 94.81 237 GLN A CA 1
ATOM 1858 C C . GLN A 1 237 ? 16.906 -5.152 4.551 1 94.81 237 GLN A C 1
ATOM 1860 O O . GLN A 1 237 ? 17.312 -4.605 5.578 1 94.81 237 GLN A O 1
ATOM 1865 N N . ASN A 1 238 ? 16.594 -4.523 3.422 1 94.06 238 ASN A N 1
ATOM 1866 C CA . ASN A 1 238 ? 16.984 -3.125 3.305 1 94.06 238 ASN A CA 1
ATOM 1867 C C . ASN A 1 238 ? 15.773 -2.207 3.184 1 94.06 238 ASN A C 1
ATOM 1869 O O . ASN A 1 238 ? 15.875 -1.002 3.42 1 94.06 238 ASN A O 1
ATOM 1873 N N . GLY A 1 239 ? 14.695 -2.73 2.801 1 96.44 239 GLY A N 1
ATOM 1874 C CA . GLY A 1 239 ? 13.547 -1.878 2.516 1 96.44 239 GLY A CA 1
ATOM 1875 C C . GLY A 1 239 ? 12.234 -2.457 3.006 1 96.44 239 GLY A C 1
ATOM 1876 O O . GLY A 1 239 ? 12.219 -3.48 3.695 1 96.44 239 GLY A O 1
ATOM 1877 N N . ALA A 1 240 ? 11.148 -1.714 2.758 1 98.56 240 ALA A N 1
ATOM 1878 C CA . ALA A 1 240 ? 9.789 -2.154 3.055 1 98.56 240 ALA A CA 1
ATOM 1879 C C . ALA A 1 240 ? 8.82 -1.73 1.955 1 98.56 240 ALA A C 1
ATOM 1881 O O . ALA A 1 240 ? 9.141 -0.86 1.142 1 98.56 240 ALA A O 1
ATOM 1882 N N . GLY A 1 241 ? 7.75 -2.377 1.832 1 98.69 241 GLY A N 1
ATOM 1883 C CA . GLY A 1 241 ? 6.734 -2.086 0.833 1 98.69 241 GLY A CA 1
ATOM 1884 C C . GLY A 1 241 ? 5.391 -2.713 1.15 1 98.69 241 GLY A C 1
ATOM 1885 O O . GLY A 1 241 ? 5.117 -3.057 2.303 1 98.69 241 GLY A O 1
ATOM 1886 N N . ILE A 1 242 ? 4.52 -2.713 0.137 1 98.81 242 ILE A N 1
ATOM 1887 C CA . ILE A 1 242 ? 3.143 -3.123 0.399 1 98.81 242 ILE A CA 1
ATOM 1888 C C . ILE A 1 242 ? 2.748 -4.242 -0.56 1 98.81 242 ILE A C 1
ATOM 1890 O O . ILE A 1 242 ? 3.328 -4.379 -1.639 1 98.81 242 ILE A O 1
ATOM 1894 N N . LEU A 1 243 ? 1.795 -5.035 -0.154 1 98.62 243 LEU A N 1
ATOM 1895 C CA . LEU A 1 243 ? 1.101 -6.035 -0.954 1 98.62 243 LEU A CA 1
ATOM 1896 C C . LEU A 1 243 ? -0.408 -5.945 -0.749 1 98.62 243 LEU A C 1
ATOM 1898 O O . LEU A 1 243 ? -0.909 -6.223 0.343 1 98.62 243 LEU A O 1
ATOM 1902 N N . CYS A 1 244 ? -1.121 -5.57 -1.778 1 98.81 244 CYS A N 1
ATOM 1903 C CA . CYS A 1 244 ? -2.574 -5.453 -1.737 1 98.81 244 CYS A CA 1
ATOM 1904 C C . CYS A 1 244 ? -3.221 -6.32 -2.811 1 98.81 244 CYS A C 1
ATOM 1906 O O . CYS A 1 244 ? -2.912 -6.184 -3.996 1 98.81 244 CYS A O 1
ATOM 1908 N N . LEU A 1 245 ? -4.066 -7.18 -2.396 1 98.81 245 LEU A N 1
ATOM 1909 C CA . LEU A 1 245 ? -4.762 -8.117 -3.277 1 98.81 245 LEU A CA 1
ATOM 1910 C C . LEU A 1 245 ? -6.254 -8.141 -2.971 1 98.81 245 LEU A C 1
ATOM 1912 O O . LEU A 1 245 ? -6.652 -8.375 -1.825 1 98.81 245 LEU A O 1
ATOM 1916 N N . SER A 1 246 ? -7.07 -7.922 -3.965 1 98.81 246 SER A N 1
ATOM 1917 C CA . SER A 1 246 ? -8.508 -7.988 -3.717 1 98.81 246 SER A CA 1
ATOM 1918 C C . SER A 1 246 ? -9.25 -8.555 -4.922 1 98.81 246 SER A C 1
ATOM 1920 O O . SER A 1 246 ? -9 -8.156 -6.059 1 98.81 246 SER A O 1
ATOM 1922 N N . TYR A 1 247 ? -10.102 -9.461 -4.672 1 98.56 247 TYR A N 1
ATOM 1923 C CA . TYR A 1 247 ? -11.023 -10.008 -5.664 1 98.56 247 TYR A CA 1
ATOM 1924 C C . TYR A 1 247 ? -12.453 -9.547 -5.402 1 98.56 247 TYR A C 1
ATOM 1926 O O . TYR A 1 247 ? -13.383 -9.969 -6.086 1 98.56 247 TYR A O 1
ATOM 1934 N N . GLY A 1 248 ? -12.602 -8.688 -4.449 1 98.06 248 GLY A N 1
ATOM 1935 C CA . GLY A 1 248 ? -13.922 -8.281 -4.008 1 98.06 248 GLY A CA 1
ATOM 1936 C C . GLY A 1 248 ? -14.156 -6.789 -4.121 1 98.06 248 GLY A C 1
ATOM 1937 O O . GLY A 1 248 ? -15.016 -6.234 -3.43 1 98.06 248 GLY A O 1
ATOM 1938 N N . THR A 1 249 ? -13.383 -6.07 -4.91 1 97.81 249 THR A N 1
ATOM 1939 C CA . THR A 1 249 ? -13.484 -4.617 -5 1 97.81 249 THR A CA 1
ATOM 1940 C C . THR A 1 249 ? -14.117 -4.195 -6.32 1 97.81 249 THR A C 1
ATOM 1942 O O . THR A 1 249 ? -13.555 -4.434 -7.391 1 97.81 249 THR A O 1
ATOM 1945 N N . GLU A 1 250 ? -15.195 -3.564 -6.27 1 96.31 250 GLU A N 1
ATOM 1946 C CA . GLU A 1 250 ? -15.969 -3.238 -7.469 1 96.31 250 GLU A CA 1
ATOM 1947 C C . GLU A 1 250 ? -15.461 -1.947 -8.109 1 96.31 250 GLU A C 1
ATOM 1949 O O . GLU A 1 250 ? -15.398 -1.843 -9.336 1 96.31 250 GLU A O 1
ATOM 1954 N N . TYR A 1 251 ? -15.109 -0.954 -7.391 1 97.31 251 TYR A N 1
ATOM 1955 C CA . TYR A 1 251 ? -14.859 0.378 -7.93 1 97.31 251 TYR A CA 1
ATOM 1956 C C . TYR A 1 251 ? -13.367 0.7 -7.918 1 97.31 251 TYR A C 1
ATOM 1958 O O . TYR A 1 251 ? -12.977 1.853 -7.719 1 97.31 251 TYR A O 1
ATOM 1966 N N . LYS A 1 252 ? -12.57 -0.27 -7.973 1 96.38 252 LYS A N 1
ATOM 1967 C CA . LYS A 1 252 ? -11.125 -0.204 -8.164 1 96.38 252 LYS A CA 1
ATOM 1968 C C . LYS A 1 252 ? -10.617 -1.419 -8.938 1 96.38 252 LYS A C 1
ATOM 1970 O O . LYS A 1 252 ? -11.062 -2.543 -8.703 1 96.38 252 LYS A O 1
ATOM 1975 N N . SER A 1 253 ? -9.742 -1.201 -9.891 1 96.06 253 SER A N 1
ATOM 1976 C CA . SER A 1 253 ? -9.148 -2.291 -10.656 1 96.06 253 SER A CA 1
ATOM 1977 C C . SER A 1 253 ? -7.715 -1.961 -11.062 1 96.06 253 SER A C 1
ATOM 1979 O O . SER A 1 253 ? -7.312 -0.796 -11.047 1 96.06 253 SER A O 1
ATOM 1981 N N . GLY A 1 254 ? -6.969 -3.012 -11.352 1 96.25 254 GLY A N 1
ATOM 1982 C CA . GLY A 1 254 ? -5.625 -2.801 -11.867 1 96.25 254 GLY A CA 1
ATOM 1983 C C . GLY A 1 254 ? -4.613 -3.781 -11.305 1 96.25 254 GLY A C 1
ATOM 1984 O O . GLY A 1 254 ? -4.914 -4.531 -10.375 1 96.25 254 GLY A O 1
ATOM 1985 N N . VAL A 1 255 ? -3.496 -3.82 -11.93 1 97.94 255 VAL A N 1
ATOM 1986 C CA . VAL A 1 255 ? -2.369 -4.66 -11.531 1 97.94 255 VAL A CA 1
ATOM 1987 C C . VAL A 1 255 ? -1.07 -3.865 -11.633 1 97.94 255 VAL A C 1
ATOM 1989 O O . VAL A 1 255 ? -0.843 -3.158 -12.617 1 97.94 255 VAL A O 1
ATOM 1992 N N . GLU A 1 256 ? -0.288 -3.943 -10.617 1 98.25 256 GLU A N 1
ATOM 1993 C CA . GLU A 1 256 ? 1.007 -3.27 -10.617 1 98.25 256 GLU A CA 1
ATOM 1994 C C . GLU A 1 256 ? 2.01 -4.004 -9.734 1 98.25 256 GLU A C 1
ATOM 1996 O O . GLU A 1 256 ? 1.663 -4.469 -8.641 1 98.25 256 GLU A O 1
ATOM 2001 N N . LEU A 1 257 ? 3.189 -4.145 -10.18 1 98.81 257 LEU A N 1
ATOM 2002 C CA . LEU A 1 257 ? 4.359 -4.516 -9.391 1 98.81 257 LEU A CA 1
ATOM 2003 C C . LEU A 1 257 ? 5.473 -3.492 -9.555 1 98.81 257 LEU A C 1
ATOM 2005 O O . LEU A 1 257 ? 5.777 -3.076 -10.68 1 98.81 257 LEU A O 1
ATOM 2009 N N . GLU A 1 258 ? 6.047 -3.076 -8.477 1 98.88 258 GLU A N 1
ATOM 2010 C CA . GLU A 1 258 ? 7.105 -2.072 -8.5 1 98.88 258 GLU A CA 1
ATOM 2011 C C . GLU A 1 258 ? 8.227 -2.43 -7.531 1 98.88 258 GLU A C 1
ATOM 2013 O O . GLU A 1 258 ? 7.965 -2.861 -6.406 1 98.88 258 GLU A O 1
ATOM 2018 N N . VAL A 1 259 ? 9.414 -2.277 -7.945 1 98.88 259 VAL A N 1
ATOM 2019 C CA . VAL A 1 259 ? 10.578 -2.305 -7.062 1 98.88 259 VAL A CA 1
ATOM 2020 C C . VAL A 1 259 ? 11.414 -1.047 -7.277 1 98.88 259 VAL A C 1
ATOM 2022 O O . VAL A 1 259 ? 11.758 -0.708 -8.414 1 98.88 259 VAL A O 1
ATOM 2025 N N . VAL A 1 260 ? 11.711 -0.349 -6.234 1 98.81 260 VAL A N 1
ATOM 2026 C CA . VAL A 1 260 ? 12.508 0.874 -6.238 1 98.81 260 VAL A CA 1
ATOM 2027 C C . VAL A 1 260 ? 13.789 0.658 -5.441 1 98.81 260 VAL A C 1
ATOM 2029 O O . VAL A 1 260 ? 13.742 0.281 -4.266 1 98.81 260 VAL A O 1
ATOM 2032 N N . THR A 1 261 ? 14.891 0.849 -6.062 1 98.19 261 THR A N 1
ATOM 2033 C CA . THR A 1 261 ? 16.188 0.86 -5.387 1 98.19 261 THR A CA 1
ATOM 2034 C C . THR A 1 261 ? 16.734 2.281 -5.289 1 98.19 261 THR A C 1
ATOM 2036 O O . THR A 1 261 ? 16.094 3.229 -5.766 1 98.19 261 THR A O 1
ATOM 2039 N N . ASP A 1 262 ? 17.875 2.461 -4.609 1 96.25 262 ASP A N 1
ATOM 2040 C CA . ASP A 1 262 ? 18.516 3.773 -4.535 1 96.25 262 ASP A CA 1
ATOM 2041 C C . ASP A 1 262 ? 19.203 4.125 -5.852 1 96.25 262 ASP A C 1
ATOM 2043 O O . ASP A 1 262 ? 19.75 5.223 -6 1 96.25 262 ASP A O 1
ATOM 2047 N N . 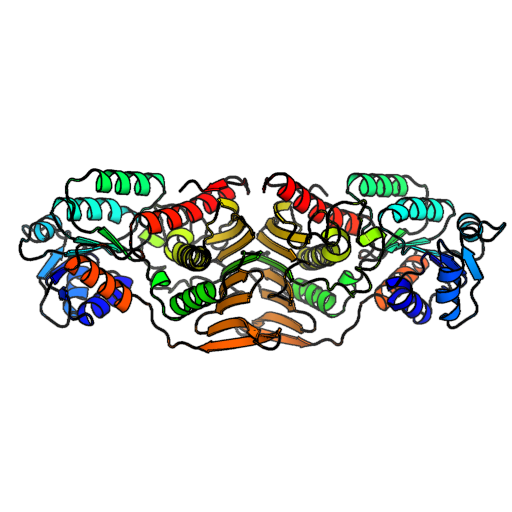ASN A 1 263 ? 19.109 3.219 -6.918 1 96.88 263 ASN A N 1
ATOM 2048 C CA . ASN A 1 263 ? 19.734 3.479 -8.211 1 96.88 263 ASN A CA 1
ATOM 2049 C C . ASN A 1 263 ? 18.703 3.629 -9.32 1 96.88 263 ASN A C 1
ATOM 2051 O O . ASN A 1 263 ? 19.031 4.012 -10.445 1 96.88 263 ASN A O 1
ATOM 2055 N N . GLY A 1 264 ? 17.5 3.311 -9.078 1 98.06 264 GLY A N 1
ATOM 2056 C CA . GLY A 1 264 ? 16.469 3.332 -10.086 1 98.06 264 GLY A CA 1
ATOM 2057 C C . GLY A 1 264 ? 15.219 2.562 -9.688 1 98.06 264 GLY A C 1
ATOM 2058 O O . GLY A 1 264 ? 15.102 2.131 -8.539 1 98.06 264 GLY A O 1
ATOM 2059 N N . SER A 1 265 ? 14.25 2.445 -10.609 1 98.69 265 SER A N 1
ATOM 2060 C CA . SER A 1 265 ? 13.008 1.73 -10.32 1 98.69 265 SER A CA 1
ATOM 2061 C C . SER A 1 265 ? 12.469 1.038 -11.562 1 98.69 265 SER A C 1
ATOM 2063 O O . SER A 1 265 ? 12.781 1.433 -12.688 1 98.69 265 SER A O 1
ATOM 2065 N N . VAL A 1 266 ? 11.766 -0.018 -11.344 1 98.88 266 VAL A N 1
ATOM 2066 C CA . VAL A 1 266 ? 11.039 -0.744 -12.383 1 98.88 266 VAL A CA 1
ATOM 2067 C C . VAL A 1 266 ? 9.586 -0.947 -11.945 1 98.88 266 VAL A C 1
ATOM 2069 O O . VAL A 1 266 ? 9.328 -1.399 -10.828 1 98.88 266 VAL A O 1
ATOM 2072 N N . THR A 1 267 ? 8.648 -0.602 -12.82 1 98.88 267 THR A N 1
ATOM 2073 C CA . THR A 1 267 ? 7.223 -0.809 -12.57 1 98.88 267 THR A CA 1
ATOM 2074 C C . THR A 1 267 ? 6.582 -1.602 -13.703 1 98.88 267 THR A C 1
ATOM 2076 O O . THR A 1 267 ? 6.727 -1.245 -14.875 1 98.88 267 THR A O 1
ATOM 2079 N N . TRP A 1 268 ? 5.941 -2.654 -13.336 1 98.75 268 TRP A N 1
ATOM 2080 C CA . TRP A 1 268 ? 5.105 -3.406 -14.266 1 98.75 268 TRP A CA 1
ATOM 2081 C C . TRP A 1 268 ? 3.629 -3.09 -14.047 1 98.75 268 TRP A C 1
ATOM 2083 O O . TRP A 1 268 ? 3.125 -3.195 -12.93 1 98.75 268 TRP A O 1
ATOM 2093 N N . ASN A 1 269 ? 2.924 -2.668 -15.078 1 97.38 269 ASN A N 1
ATOM 2094 C CA . ASN A 1 269 ? 1.498 -2.363 -15.055 1 97.38 269 ASN A CA 1
ATOM 2095 C C . ASN A 1 269 ? 0.766 -3.027 -16.219 1 97.38 269 ASN A C 1
ATOM 2097 O O . ASN A 1 269 ? 0.276 -2.346 -17.125 1 97.38 269 ASN A O 1
ATOM 2101 N N . GLY A 1 270 ? 0.599 -4.285 -16.172 1 93.62 270 GLY A N 1
ATOM 2102 C CA . GLY A 1 270 ? -0.034 -5.023 -17.25 1 93.62 270 GLY A CA 1
ATOM 2103 C C . GLY A 1 270 ? 0.854 -5.176 -18.469 1 93.62 270 GLY A C 1
ATOM 2104 O O . GLY A 1 270 ? 1.755 -6.016 -18.484 1 93.62 270 GLY A O 1
ATOM 2105 N N . PRO A 1 271 ? 0.549 -4.402 -19.5 1 95.31 271 PRO A N 1
ATOM 2106 C CA . PRO A 1 271 ? 1.356 -4.543 -20.719 1 95.31 271 PRO A CA 1
ATOM 2107 C C . PRO A 1 271 ? 2.631 -3.703 -20.688 1 95.31 271 PRO A C 1
ATOM 2109 O O . PRO A 1 271 ? 3.514 -3.877 -21.531 1 95.31 271 PRO A O 1
ATOM 2112 N N . THR A 1 272 ? 2.689 -2.826 -19.734 1 98.44 272 THR A N 1
ATOM 2113 C CA . THR A 1 272 ? 3.734 -1.812 -19.797 1 98.44 272 THR A CA 1
ATOM 2114 C C . THR A 1 272 ? 4.75 -2.012 -18.672 1 98.44 272 THR A C 1
ATOM 2116 O O . THR A 1 272 ? 4.379 -2.279 -17.531 1 98.44 272 THR A O 1
ATOM 2119 N N . VAL A 1 273 ? 6.008 -1.938 -19 1 98.81 273 VAL A N 1
ATOM 2120 C CA . VAL A 1 273 ? 7.086 -1.843 -18.031 1 98.81 273 VAL A CA 1
ATOM 2121 C C . VAL A 1 273 ? 7.734 -0.463 -18.094 1 98.81 273 VAL A C 1
ATOM 2123 O O . VAL A 1 273 ? 8.164 -0.032 -19.172 1 98.81 273 VAL A O 1
ATOM 2126 N N . THR A 1 274 ? 7.711 0.25 -17.031 1 98.75 274 THR A N 1
ATOM 2127 C CA . THR A 1 274 ? 8.352 1.558 -16.938 1 98.75 274 THR A CA 1
ATOM 2128 C C . THR A 1 274 ? 9.625 1.475 -16.109 1 98.75 274 THR A C 1
ATOM 2130 O O . THR A 1 274 ? 9.633 0.901 -15.008 1 98.75 274 THR A O 1
ATOM 2133 N N . ILE A 1 275 ? 10.711 1.997 -16.609 1 98.25 275 ILE A N 1
ATOM 2134 C CA . ILE A 1 275 ? 12.023 2.004 -15.961 1 98.25 275 ILE A CA 1
ATOM 2135 C C . ILE A 1 275 ? 12.477 3.443 -15.734 1 98.25 275 ILE A C 1
ATOM 2137 O O . ILE A 1 275 ? 12.406 4.277 -16.641 1 98.25 275 ILE A O 1
ATOM 2141 N N . THR A 1 276 ? 12.836 3.781 -14.539 1 97.5 276 THR A N 1
ATOM 2142 C CA . THR A 1 276 ? 13.43 5.074 -14.219 1 97.5 276 THR A CA 1
ATOM 2143 C C . THR A 1 276 ? 14.867 4.902 -13.719 1 97.5 276 THR A C 1
ATOM 2145 O O . THR A 1 276 ? 15.117 4.145 -12.781 1 97.5 276 THR A O 1
ATOM 2148 N N . MET A 1 277 ? 15.812 5.484 -14.273 1 93.88 277 MET A N 1
ATOM 2149 C CA . MET A 1 277 ? 17.203 5.461 -13.852 1 93.88 277 MET A CA 1
ATOM 2150 C C . MET A 1 277 ? 17.938 6.723 -14.312 1 93.88 277 MET A C 1
ATOM 2152 O O . MET A 1 277 ? 17.391 7.504 -15.094 1 93.88 277 MET A O 1
ATOM 2156 N N . LYS A 1 278 ? 19.047 6.957 -13.727 1 88.56 278 LYS A N 1
ATOM 2157 C CA . LYS A 1 278 ? 19.859 8.094 -14.141 1 88.56 278 LYS A CA 1
ATOM 2158 C C . LYS A 1 278 ? 20.594 7.797 -15.445 1 88.56 278 LYS A C 1
ATOM 2160 O O . LYS A 1 278 ? 21.078 6.684 -15.656 1 88.56 278 LYS A O 1
ATOM 2165 N N . SER A 1 279 ? 20.422 8.812 -16.266 1 79.56 279 SER A N 1
ATOM 2166 C CA . SER A 1 279 ? 21.203 8.711 -17.484 1 79.56 279 SER A CA 1
ATOM 2167 C C . SER A 1 279 ? 22.688 8.938 -17.219 1 79.56 279 SER A C 1
ATOM 2169 O O . SER A 1 279 ? 23.094 9.203 -16.094 1 79.56 279 SER A O 1
ATOM 2171 N N . SER A 1 280 ? 23.391 8.727 -18.344 1 78.19 280 SER A N 1
ATOM 2172 C CA . SER A 1 280 ? 24.828 8.969 -18.281 1 78.19 280 SER A CA 1
ATOM 2173 C C . SER A 1 280 ? 25.125 10.414 -17.906 1 78.19 280 SER A C 1
ATOM 2175 O O . SER A 1 280 ? 26.188 10.719 -17.359 1 78.19 280 SER A O 1
ATOM 2177 N N . SER A 1 281 ? 24.25 11.281 -18.141 1 82 281 SER A N 1
ATOM 2178 C CA . SER A 1 281 ? 24.422 12.695 -17.828 1 82 281 SER A CA 1
ATOM 2179 C C . SER A 1 281 ? 24 13.008 -16.406 1 82 281 SER A C 1
ATOM 2181 O O . SER A 1 281 ? 24.094 14.148 -15.953 1 82 281 SER A O 1
ATOM 2183 N N . GLY A 1 282 ? 23.5 11.977 -15.82 1 80.81 282 GLY A N 1
ATOM 2184 C CA . GLY A 1 282 ? 23.141 12.156 -14.422 1 80.81 282 GLY A CA 1
ATOM 2185 C C . GLY A 1 282 ? 21.688 12.539 -14.234 1 80.81 282 GLY A C 1
ATOM 2186 O O . GLY A 1 282 ? 21.219 12.703 -13.102 1 80.81 282 GLY A O 1
ATOM 2187 N N . GLU A 1 283 ? 20.969 12.711 -15.328 1 86.62 283 GLU A N 1
ATOM 2188 C CA . GLU A 1 283 ? 19.562 13.094 -15.234 1 86.62 283 GLU A CA 1
ATOM 2189 C C . GLU A 1 283 ? 18.656 11.859 -15.172 1 86.62 283 GLU A C 1
ATOM 2191 O O . GLU A 1 283 ? 18.906 10.867 -15.859 1 86.62 283 GLU A O 1
ATOM 2196 N N . LYS A 1 284 ? 17.734 11.93 -14.305 1 90.75 284 LYS A N 1
ATOM 2197 C CA . LYS A 1 284 ? 16.766 10.844 -14.242 1 90.75 284 LYS A CA 1
ATOM 2198 C C . LYS A 1 284 ? 15.961 10.742 -15.539 1 90.75 284 LYS A C 1
ATOM 2200 O O . LYS A 1 284 ? 15.523 11.758 -16.078 1 90.75 284 LYS A O 1
ATOM 2205 N N . ALA A 1 285 ? 15.898 9.625 -16.094 1 91.62 285 ALA A N 1
ATOM 2206 C CA . ALA A 1 285 ? 15.109 9.383 -17.312 1 91.62 285 ALA A CA 1
ATOM 2207 C C . ALA A 1 285 ? 14.148 8.219 -17.109 1 91.62 285 ALA A C 1
ATOM 2209 O O . ALA A 1 285 ? 14.484 7.23 -16.453 1 91.62 285 ALA A O 1
ATOM 2210 N N . GLU A 1 286 ? 12.984 8.398 -17.688 1 94.62 286 GLU A N 1
ATOM 2211 C CA . GLU A 1 286 ? 11.969 7.348 -17.672 1 94.62 286 GLU A CA 1
ATOM 2212 C C . GLU A 1 286 ? 11.758 6.762 -19.078 1 94.62 286 GLU A C 1
ATOM 2214 O O . GLU A 1 286 ? 11.68 7.5 -20.062 1 94.62 286 GLU A O 1
ATOM 2219 N N . GLN A 1 287 ? 11.805 5.469 -19.141 1 95.75 287 GLN A N 1
ATOM 2220 C CA . GLN A 1 287 ? 11.508 4.754 -20.391 1 95.75 287 GLN A CA 1
ATOM 2221 C C . GLN A 1 287 ? 10.438 3.693 -20.172 1 95.75 287 GLN A C 1
ATOM 2223 O O . GLN A 1 287 ? 10.383 3.064 -19.109 1 95.75 287 GLN A O 1
ATOM 2228 N N . SER A 1 288 ? 9.602 3.561 -21.156 1 98 288 SER A N 1
ATOM 2229 C CA . SER A 1 288 ? 8.547 2.561 -21.078 1 98 288 SER A CA 1
ATOM 2230 C C . SER A 1 288 ? 8.578 1.619 -22.281 1 98 288 SER A C 1
ATOM 2232 O O . SER A 1 288 ? 8.969 2.02 -23.375 1 98 288 SER A O 1
ATOM 2234 N N . LYS A 1 289 ? 8.25 0.393 -22.047 1 98.31 289 LYS A N 1
ATOM 2235 C CA . LYS A 1 289 ? 8.109 -0.626 -23.094 1 98.31 289 LYS A CA 1
ATOM 2236 C C . LYS A 1 289 ? 6.801 -1.395 -22.938 1 98.31 289 LYS A C 1
ATOM 2238 O O . LYS A 1 289 ? 6.449 -1.82 -21.828 1 98.31 289 LYS A O 1
ATOM 2243 N N . ASP A 1 290 ? 6.094 -1.572 -24.031 1 98.44 290 ASP A N 1
ATOM 2244 C CA . ASP A 1 290 ? 4.848 -2.336 -24.047 1 98.44 290 ASP A CA 1
ATOM 2245 C C . ASP A 1 290 ? 5.074 -3.752 -24.578 1 98.44 290 ASP A C 1
ATOM 2247 O O . ASP A 1 290 ? 5.879 -3.959 -25.484 1 98.44 290 ASP A O 1
ATOM 2251 N N . PHE A 1 291 ? 4.328 -4.617 -24.031 1 98.44 291 PHE A N 1
ATOM 2252 C CA . PHE A 1 291 ? 4.395 -6.012 -24.453 1 98.44 291 PHE A CA 1
ATOM 2253 C C . PHE A 1 291 ? 3.023 -6.512 -24.891 1 98.44 291 PHE A C 1
ATOM 2255 O O . PHE A 1 291 ? 2.006 -6.145 -24.297 1 98.44 291 PHE A O 1
ATOM 2262 N N . SER A 1 292 ? 3.002 -7.316 -25.891 1 97.56 292 SER A N 1
ATOM 2263 C CA . SER A 1 292 ? 1.773 -8.023 -26.219 1 97.56 292 SER A CA 1
ATOM 2264 C C . SER A 1 292 ? 1.426 -9.07 -25.172 1 97.56 292 SER A C 1
ATOM 2266 O O . SER A 1 292 ? 2.314 -9.617 -24.516 1 97.56 292 SER A O 1
ATOM 2268 N N . TYR A 1 293 ? 0.19 -9.266 -25.094 1 96.12 293 TYR A N 1
ATOM 2269 C CA . TYR A 1 293 ? -0.247 -10.234 -24.094 1 96.12 293 TYR A CA 1
ATOM 2270 C C . TYR A 1 293 ? 0.313 -11.617 -24.406 1 96.12 293 TYR A C 1
ATOM 2272 O O . TYR A 1 293 ? 0.232 -12.094 -25.531 1 96.12 293 TYR A O 1
ATOM 2280 N N . ASP A 1 294 ? 0.856 -12.234 -23.422 1 96 294 ASP A N 1
ATOM 2281 C CA . ASP A 1 294 ? 1.329 -13.609 -23.359 1 96 294 ASP A CA 1
ATOM 2282 C C . ASP A 1 294 ? 1.251 -14.156 -21.938 1 96 294 ASP A C 1
ATOM 2284 O O . ASP A 1 294 ? 1.778 -13.547 -21 1 96 294 ASP A O 1
ATOM 2288 N N . SER A 1 295 ? 0.636 -15.305 -21.781 1 96.88 295 SER A N 1
ATOM 2289 C CA . SER A 1 295 ? 0.417 -15.828 -20.438 1 96.88 295 SER A CA 1
ATOM 2290 C C . SER A 1 295 ? 1.706 -16.391 -19.844 1 96.88 295 SER A C 1
ATOM 2292 O O . SER A 1 295 ? 1.783 -16.641 -18.641 1 96.88 295 SER A O 1
ATOM 2294 N N . GLY A 1 296 ? 2.645 -16.609 -20.609 1 98.19 296 GLY A N 1
ATOM 2295 C CA . GLY A 1 296 ? 3.898 -17.188 -20.156 1 98.19 296 GLY A CA 1
ATOM 2296 C C . GLY A 1 296 ? 3.854 -18.703 -20.047 1 98.19 296 GLY A C 1
ATOM 2297 O O . GLY A 1 296 ? 4.883 -19.359 -19.844 1 98.19 296 GLY A O 1
ATOM 2298 N N . VAL A 1 297 ? 2.711 -19.344 -20.281 1 98.69 297 VAL A N 1
ATOM 2299 C CA . VAL A 1 297 ? 2.533 -20.781 -20.047 1 98.69 297 VAL A CA 1
ATOM 2300 C C . VAL A 1 297 ? 3.309 -21.578 -21.094 1 98.69 297 VAL A C 1
ATOM 2302 O O . VAL A 1 297 ? 3.904 -22.609 -20.781 1 98.69 297 VAL A O 1
ATOM 2305 N N . THR A 1 298 ? 3.328 -21.141 -22.391 1 98.44 298 THR A N 1
ATOM 2306 C CA . THR A 1 298 ? 4.094 -21.844 -23.422 1 98.44 298 THR A CA 1
ATOM 2307 C C . THR A 1 298 ? 5.578 -21.875 -23.062 1 98.44 298 THR A C 1
ATOM 2309 O O . THR A 1 298 ? 6.211 -22.938 -23.125 1 98.44 298 THR A O 1
ATOM 2312 N N . ALA A 1 299 ? 6.078 -20.688 -22.656 1 98.5 299 ALA A N 1
ATOM 2313 C CA . ALA A 1 299 ? 7.48 -20.625 -22.25 1 98.5 299 ALA A CA 1
ATOM 2314 C C . ALA A 1 299 ? 7.746 -21.484 -21.031 1 98.5 299 ALA A C 1
ATOM 2316 O O . ALA A 1 299 ? 8.797 -22.109 -20.922 1 98.5 299 ALA A O 1
ATOM 2317 N N . GLU A 1 300 ? 6.844 -21.531 -20.109 1 98.69 300 GLU A N 1
ATOM 2318 C CA . GLU A 1 300 ? 6.934 -22.312 -18.875 1 98.69 300 GLU A CA 1
ATOM 2319 C C . GLU A 1 300 ? 6.984 -23.812 -19.188 1 98.69 300 GLU A C 1
ATOM 2321 O O . GLU A 1 300 ? 7.816 -24.531 -18.641 1 98.69 300 GLU A O 1
ATOM 2326 N N . VAL A 1 301 ? 6.102 -24.25 -20.031 1 98.69 301 VAL A N 1
ATOM 2327 C CA . VAL A 1 301 ? 6.039 -25.656 -20.438 1 98.69 301 VAL A CA 1
ATOM 2328 C C . VAL A 1 301 ? 7.316 -26.031 -21.188 1 98.69 301 VAL A C 1
ATOM 2330 O O . VAL A 1 301 ? 7.887 -27.109 -20.938 1 98.69 301 VAL A O 1
ATOM 2333 N N . ALA A 1 302 ? 7.773 -25.172 -22.062 1 98.56 302 ALA A N 1
ATOM 2334 C CA . ALA A 1 302 ? 9.023 -25.406 -22.781 1 98.56 302 ALA A CA 1
ATOM 2335 C C . ALA A 1 302 ? 10.188 -25.531 -21.797 1 98.56 302 ALA A C 1
ATOM 2337 O O . ALA A 1 302 ? 11.047 -26.406 -21.969 1 98.56 302 ALA A O 1
ATOM 2338 N N . ALA A 1 303 ? 10.219 -24.656 -20.812 1 98.75 303 ALA A N 1
ATOM 2339 C CA . ALA A 1 303 ? 11.281 -24.703 -19.812 1 98.75 303 ALA A CA 1
ATOM 2340 C C . ALA A 1 303 ? 11.297 -26.047 -19.078 1 98.75 303 ALA A C 1
ATOM 2342 O O . ALA A 1 303 ? 12.359 -26.578 -18.781 1 98.75 303 ALA A O 1
ATOM 2343 N N . PHE A 1 304 ? 10.164 -26.562 -18.781 1 98.81 304 PHE A N 1
ATOM 2344 C CA . PHE A 1 304 ? 10.055 -27.875 -18.156 1 98.81 304 PHE A CA 1
ATOM 2345 C C . PHE A 1 304 ? 10.664 -28.953 -19.047 1 98.81 304 PHE A C 1
ATOM 2347 O O . PHE A 1 304 ? 11.461 -29.766 -18.578 1 98.81 304 PHE A O 1
ATOM 2354 N N . GLY A 1 305 ? 10.32 -28.969 -20.344 1 98.69 305 GLY A N 1
ATOM 2355 C CA . GLY A 1 305 ? 10.914 -29.906 -21.281 1 98.69 305 GLY A CA 1
ATOM 2356 C C . GLY A 1 305 ? 12.422 -29.828 -21.344 1 98.69 305 GLY A C 1
ATOM 2357 O O . GLY A 1 305 ? 13.117 -30.844 -21.328 1 98.69 305 GLY A O 1
ATOM 2358 N N . HIS A 1 306 ? 12.906 -28.625 -21.406 1 98.38 306 HIS A N 1
ATOM 2359 C CA . HIS A 1 306 ? 14.344 -28.422 -21.438 1 98.38 306 HIS A CA 1
ATOM 2360 C C . HIS A 1 306 ? 15.008 -28.922 -20.156 1 98.38 306 HIS A C 1
ATOM 2362 O O . HIS A 1 306 ? 16.125 -29.438 -20.188 1 98.38 306 HIS A O 1
ATOM 2368 N N . SER A 1 307 ? 14.359 -28.734 -19.047 1 98.62 307 SER A N 1
ATOM 2369 C CA . SER A 1 307 ? 14.859 -29.219 -17.766 1 98.62 307 SER A CA 1
ATOM 2370 C C . SER A 1 307 ? 15.023 -30.734 -17.781 1 98.62 307 SER A C 1
ATOM 2372 O O . SER A 1 307 ? 16.031 -31.266 -17.312 1 98.62 307 SER A O 1
ATOM 2374 N N . ILE A 1 308 ? 14.016 -31.422 -18.297 1 98.44 308 ILE A N 1
ATOM 2375 C CA . ILE A 1 308 ? 14.055 -32.875 -18.375 1 98.44 308 ILE A CA 1
ATOM 2376 C C . ILE A 1 308 ? 15.234 -33.312 -19.234 1 98.44 308 ILE A C 1
ATOM 2378 O O . ILE A 1 308 ? 16.016 -34.188 -18.828 1 98.44 308 ILE A O 1
ATOM 2382 N N . ASN A 1 309 ? 15.375 -32.719 -20.391 1 97.94 309 ASN A N 1
ATOM 2383 C CA . ASN A 1 309 ? 16.453 -33.062 -21.312 1 97.94 309 ASN A CA 1
ATOM 2384 C C . ASN A 1 309 ? 17.828 -32.781 -20.703 1 97.94 309 ASN A C 1
ATOM 2386 O O . ASN A 1 309 ? 18.766 -33.531 -20.922 1 97.94 309 ASN A O 1
ATOM 2390 N N . ALA A 1 310 ? 17.906 -31.75 -19.953 1 97.69 310 ALA A N 1
ATOM 2391 C CA . ALA A 1 310 ? 19.172 -31.328 -19.359 1 97.69 310 ALA A CA 1
ATOM 2392 C C . ALA A 1 310 ? 19.453 -32.094 -18.078 1 97.69 310 ALA A C 1
ATOM 2394 O O . ALA A 1 310 ? 20.578 -32.094 -17.578 1 97.69 310 ALA A O 1
ATOM 2395 N N . GLY A 1 311 ? 18.438 -32.656 -17.5 1 97.62 311 GLY A N 1
ATOM 2396 C CA . GLY A 1 311 ? 18.578 -33.375 -16.234 1 97.62 311 GLY A CA 1
ATOM 2397 C C . GLY A 1 311 ? 18.688 -32.438 -15.047 1 97.62 311 GLY A C 1
ATOM 2398 O O . GLY A 1 311 ? 19.203 -32.812 -13.992 1 97.62 311 GLY A O 1
ATOM 2399 N N . LYS A 1 312 ? 18.297 -31.188 -15.305 1 97.25 312 LYS A N 1
ATOM 2400 C CA . LYS A 1 312 ? 18.359 -30.172 -14.258 1 97.25 312 LYS A CA 1
ATOM 2401 C C . LYS A 1 312 ? 17.172 -29.219 -14.328 1 97.25 312 LYS A C 1
ATOM 2403 O O . LYS A 1 312 ? 16.906 -28.641 -15.383 1 97.25 312 LYS A O 1
ATOM 2408 N N . ALA A 1 313 ? 16.562 -29.047 -13.188 1 97.31 313 ALA A N 1
ATOM 2409 C CA . ALA A 1 313 ? 15.352 -28.234 -13.133 1 97.31 313 ALA A CA 1
ATOM 2410 C C . ALA A 1 313 ? 15.672 -26.766 -13.398 1 97.31 313 ALA A C 1
ATOM 2412 O O . ALA A 1 313 ? 16.688 -26.234 -12.93 1 97.31 313 ALA A O 1
ATOM 2413 N N . ASP A 1 314 ? 14.82 -26.078 -14.156 1 98.44 314 ASP A N 1
ATOM 2414 C CA . ASP A 1 314 ? 14.859 -24.625 -14.273 1 98.44 314 ASP A CA 1
ATOM 2415 C C . ASP A 1 314 ? 14.703 -23.953 -12.906 1 98.44 314 ASP A C 1
ATOM 2417 O O . ASP A 1 314 ? 13.766 -24.25 -12.172 1 98.44 314 ASP A O 1
ATOM 2421 N N . PRO A 1 315 ? 15.57 -23.062 -12.508 1 98.12 315 PRO A N 1
ATOM 2422 C CA . PRO A 1 315 ? 15.508 -22.453 -11.18 1 98.12 315 PRO A CA 1
ATOM 2423 C C . PRO A 1 315 ? 14.188 -21.734 -10.922 1 98.12 315 PRO A C 1
ATOM 2425 O O . PRO A 1 315 ? 13.742 -21.641 -9.773 1 98.12 315 PRO A O 1
ATOM 2428 N N . ARG A 1 316 ? 13.57 -21.344 -11.969 1 98.31 316 ARG A N 1
ATOM 2429 C CA . ARG A 1 316 ? 12.328 -20.594 -11.844 1 98.31 316 ARG A CA 1
ATOM 2430 C C . ARG A 1 316 ? 11.164 -21.531 -11.508 1 98.31 316 ARG A C 1
ATOM 2432 O O . ARG A 1 316 ? 10.086 -21.062 -11.125 1 98.31 316 ARG A O 1
ATOM 2439 N N . GLN A 1 317 ? 11.328 -22.75 -11.586 1 98.81 317 GLN A N 1
ATOM 2440 C CA . GLN A 1 317 ? 10.219 -23.672 -11.445 1 98.81 317 GLN A CA 1
ATOM 2441 C C . GLN A 1 317 ? 10.445 -24.641 -10.289 1 98.81 317 GLN A C 1
ATOM 2443 O O . GLN A 1 317 ? 9.719 -25.625 -10.148 1 98.81 317 GLN A O 1
ATOM 2448 N N . THR A 1 318 ? 11.461 -24.438 -9.461 1 98.62 318 THR A N 1
ATOM 2449 C CA . THR A 1 318 ? 11.766 -25.359 -8.375 1 98.62 318 THR A CA 1
ATOM 2450 C C . THR A 1 318 ? 10.664 -25.328 -7.312 1 98.62 318 THR A C 1
ATOM 2452 O O . THR A 1 318 ? 10.086 -24.281 -7.043 1 98.62 318 THR A O 1
ATOM 2455 N N . PRO A 1 319 ? 10.414 -26.469 -6.703 1 98.69 319 PRO A N 1
ATOM 2456 C CA . PRO A 1 319 ? 9.375 -26.516 -5.668 1 98.69 319 PRO A CA 1
ATOM 2457 C C . PRO A 1 319 ? 9.664 -25.562 -4.504 1 98.69 319 PRO A C 1
ATOM 2459 O O . PRO A 1 319 ? 8.734 -25 -3.912 1 98.69 319 PRO A O 1
ATOM 2462 N N . ILE A 1 320 ? 10.93 -25.328 -4.18 1 98.56 320 ILE A N 1
ATOM 2463 C CA . ILE A 1 320 ? 11.266 -24.453 -3.059 1 98.56 320 ILE A CA 1
ATOM 2464 C C . ILE A 1 320 ? 10.828 -23.016 -3.361 1 98.56 320 ILE A C 1
ATOM 2466 O O . ILE A 1 320 ? 10.398 -22.297 -2.463 1 98.56 320 ILE A O 1
ATOM 2470 N N . GLU A 1 321 ? 10.93 -22.562 -4.594 1 98.38 321 GLU A N 1
ATOM 2471 C CA . GLU A 1 321 ? 10.461 -21.219 -4.965 1 98.38 321 GLU A CA 1
ATOM 2472 C C . GLU A 1 321 ? 8.953 -21.094 -4.773 1 98.38 321 GLU A C 1
ATOM 2474 O O . GLU A 1 321 ? 8.477 -20.078 -4.266 1 98.38 321 GLU A O 1
ATOM 2479 N N . ALA A 1 322 ? 8.25 -22.125 -5.199 1 98.81 322 ALA A N 1
ATOM 2480 C CA . ALA A 1 322 ? 6.801 -22.125 -5.023 1 98.81 322 ALA A CA 1
ATOM 2481 C C . ALA A 1 322 ? 6.426 -22.141 -3.547 1 98.81 322 ALA A C 1
ATOM 2483 O O . ALA A 1 322 ? 5.441 -21.531 -3.137 1 98.81 322 ALA A O 1
ATOM 2484 N N . LEU A 1 323 ? 7.176 -22.906 -2.783 1 98.81 323 LEU A N 1
ATOM 2485 C CA . LEU A 1 323 ? 6.914 -23 -1.351 1 98.81 323 LEU A CA 1
ATOM 2486 C C . LEU A 1 323 ? 7.098 -21.641 -0.68 1 98.81 323 LEU A C 1
ATOM 2488 O O . LEU A 1 323 ? 6.324 -21.281 0.207 1 98.81 323 LEU A O 1
ATOM 2492 N N . LYS A 1 324 ? 8.094 -20.906 -1.061 1 98.75 324 LYS A N 1
ATOM 2493 C CA . LYS A 1 324 ? 8.336 -19.562 -0.519 1 98.75 324 LYS A CA 1
ATOM 2494 C C . LYS A 1 324 ? 7.188 -18.625 -0.857 1 98.75 324 LYS A C 1
ATOM 2496 O O . LYS A 1 324 ? 6.82 -17.766 -0.047 1 98.75 324 LYS A O 1
ATOM 2501 N N . ASP A 1 325 ? 6.645 -18.719 -2.076 1 98.81 325 ASP A N 1
ATOM 2502 C CA . ASP A 1 325 ? 5.457 -17.938 -2.422 1 98.81 325 ASP A CA 1
ATOM 2503 C C . ASP A 1 325 ? 4.309 -18.234 -1.462 1 98.81 325 ASP A C 1
ATOM 2505 O O . ASP A 1 325 ? 3.664 -17.328 -0.952 1 98.81 325 ASP A O 1
ATOM 2509 N N . LEU A 1 326 ? 4.098 -19.531 -1.272 1 98.88 326 LEU A N 1
ATOM 2510 C CA . LEU A 1 326 ? 3.02 -19.984 -0.401 1 98.88 326 LEU A CA 1
ATOM 2511 C C . LEU A 1 326 ? 3.238 -19.516 1.03 1 98.88 326 LEU A C 1
ATOM 2513 O O . LEU A 1 326 ? 2.293 -19.094 1.7 1 98.88 326 LEU A O 1
ATOM 2517 N N . GLU A 1 327 ? 4.449 -19.578 1.502 1 98.88 327 GLU A N 1
ATOM 2518 C CA . GLU A 1 327 ? 4.73 -19.141 2.865 1 98.88 327 GLU A CA 1
ATOM 2519 C C . GLU A 1 327 ? 4.375 -17.656 3.055 1 98.88 327 GLU A C 1
ATOM 2521 O O . GLU A 1 327 ? 3.699 -17.297 4.02 1 98.88 327 GLU A O 1
ATOM 2526 N N . ALA A 1 328 ? 4.855 -16.828 2.166 1 98.75 328 ALA A N 1
ATOM 2527 C CA . ALA A 1 328 ? 4.586 -15.398 2.279 1 98.75 328 ALA A CA 1
ATOM 2528 C C . ALA A 1 328 ? 3.084 -15.133 2.33 1 98.75 328 ALA A C 1
ATOM 2530 O O . ALA A 1 328 ? 2.611 -14.367 3.178 1 98.75 328 ALA A O 1
ATOM 2531 N N . LEU A 1 329 ? 2.357 -15.758 1.451 1 98.81 329 LEU A N 1
ATOM 2532 C CA . LEU A 1 329 ? 0.917 -15.539 1.397 1 98.81 329 LEU A CA 1
ATOM 2533 C C . LEU A 1 329 ? 0.239 -16.047 2.662 1 98.81 329 LEU A C 1
ATOM 2535 O O . LEU A 1 329 ? -0.626 -15.383 3.227 1 98.81 329 LEU A O 1
ATOM 2539 N N . GLN A 1 330 ? 0.625 -17.266 3.076 1 98.75 330 GLN A N 1
ATOM 2540 C CA . GLN A 1 330 ? 0.012 -17.828 4.281 1 98.75 330 GLN A CA 1
ATOM 2541 C C . GLN A 1 330 ? 0.319 -16.969 5.5 1 98.75 330 GLN A C 1
ATOM 2543 O O . GLN A 1 330 ? -0.527 -16.797 6.383 1 98.75 330 GLN A O 1
ATOM 2548 N N . LYS A 1 331 ? 1.537 -16.484 5.582 1 98.81 331 LYS A N 1
ATOM 2549 C CA . LYS A 1 331 ? 1.896 -15.602 6.695 1 98.81 331 LYS A CA 1
ATOM 2550 C C . LYS A 1 331 ? 1.061 -14.328 6.684 1 98.81 331 LYS A C 1
ATOM 2552 O O . LYS A 1 331 ? 0.686 -13.812 7.742 1 98.81 331 LYS A O 1
ATOM 2557 N N . LEU A 1 332 ? 0.756 -13.781 5.543 1 98.75 332 LEU A N 1
ATOM 2558 C CA . LEU A 1 332 ? -0.139 -12.633 5.434 1 98.75 332 LEU A CA 1
ATOM 2559 C C . LEU A 1 332 ? -1.535 -12.984 5.938 1 98.75 332 LEU A C 1
ATOM 2561 O O . LEU A 1 332 ? -2.139 -12.219 6.691 1 98.75 332 LEU A O 1
ATOM 2565 N N . LEU A 1 333 ? -2.043 -14.125 5.512 1 98.75 333 LEU A N 1
ATOM 2566 C CA . LEU A 1 333 ? -3.367 -14.562 5.938 1 98.75 333 LEU A CA 1
ATOM 2567 C C . LEU A 1 333 ? -3.41 -14.766 7.449 1 98.75 333 LEU A C 1
ATOM 2569 O O . LEU A 1 333 ? -4.371 -14.359 8.109 1 98.75 333 LEU A O 1
ATOM 2573 N N . LEU A 1 334 ? -2.348 -15.43 7.949 1 98.56 334 LEU A N 1
ATOM 2574 C CA . LEU A 1 334 ? -2.27 -15.656 9.383 1 98.56 334 LEU A CA 1
ATOM 2575 C C . LEU A 1 334 ? -2.236 -14.336 10.141 1 98.56 334 LEU A C 1
ATOM 2577 O O . LEU A 1 334 ? -2.854 -14.203 11.203 1 98.56 334 LEU A O 1
ATOM 2581 N N . SER A 1 335 ? -1.479 -13.383 9.656 1 98.62 335 SER A N 1
ATOM 2582 C CA . SER A 1 335 ? -1.458 -12.047 10.242 1 98.62 335 SER A CA 1
ATOM 2583 C C . SER A 1 335 ? -2.859 -11.445 10.305 1 98.62 335 SER A C 1
ATOM 2585 O O . SER A 1 335 ? -3.275 -10.922 11.344 1 98.62 335 SER A O 1
ATOM 2587 N N . GLY A 1 336 ? -3.561 -11.484 9.195 1 98.12 336 GLY A N 1
ATOM 2588 C CA . GLY A 1 336 ? -4.934 -11.008 9.164 1 98.12 336 GLY A CA 1
ATOM 2589 C C . GLY A 1 336 ? -5.828 -11.688 10.188 1 98.12 336 GLY A C 1
ATOM 2590 O O . GLY A 1 336 ? -6.625 -11.023 10.859 1 98.12 336 GLY A O 1
ATOM 2591 N N . GLU A 1 337 ? -5.703 -13 10.289 1 97.69 337 GLU A N 1
ATOM 2592 C CA . GLU A 1 337 ? -6.492 -13.773 11.242 1 97.69 337 GLU A CA 1
ATOM 2593 C C . GLU A 1 337 ? -6.18 -13.359 12.68 1 97.69 337 GLU A C 1
ATOM 2595 O O . GLU A 1 337 ? -7.043 -13.438 13.555 1 97.69 337 GLU A O 1
ATOM 2600 N N . SER A 1 338 ? -4.957 -12.961 12.859 1 97.38 338 SER A N 1
ATOM 2601 C CA . SER A 1 338 ? -4.52 -12.547 14.188 1 97.38 338 SER A CA 1
ATOM 2602 C C . SER A 1 338 ? -4.57 -11.031 14.352 1 97.38 338 SER A C 1
ATOM 2604 O O . SER A 1 338 ? -3.789 -10.453 15.102 1 97.38 338 SER A O 1
ATOM 2606 N N . ASN A 1 339 ? -5.34 -10.359 13.57 1 96.12 339 ASN A N 1
ATOM 2607 C CA . ASN A 1 339 ? -5.637 -8.938 13.641 1 96.12 339 ASN A CA 1
ATOM 2608 C C . ASN A 1 339 ? -4.383 -8.094 13.43 1 96.12 339 ASN A C 1
ATOM 2610 O O . ASN A 1 339 ? -4.113 -7.168 14.195 1 96.12 339 ASN A O 1
ATOM 2614 N N . GLY A 1 340 ? -3.594 -8.508 12.508 1 97.75 340 GLY A N 1
ATOM 2615 C CA . GLY A 1 340 ? -2.484 -7.684 12.047 1 97.75 340 GLY A CA 1
ATOM 2616 C C . GLY A 1 340 ? -1.172 -8.016 12.727 1 97.75 340 GLY A C 1
ATOM 2617 O O . GLY A 1 340 ? -0.171 -7.324 12.539 1 97.75 340 GLY A O 1
ATOM 2618 N N . HIS A 1 341 ? -1.132 -9.047 13.523 1 97.94 341 HIS A N 1
ATOM 2619 C CA . HIS A 1 341 ? 0.108 -9.406 14.195 1 97.94 341 HIS A CA 1
ATOM 2620 C C . HIS A 1 341 ? 1.207 -9.742 13.195 1 97.94 341 HIS A C 1
ATOM 2622 O O . HIS A 1 341 ? 0.989 -10.523 12.266 1 97.94 341 HIS A O 1
ATOM 2628 N N . VAL A 1 342 ? 2.377 -9.203 13.414 1 98.44 342 VAL A N 1
ATOM 2629 C CA . VAL A 1 342 ? 3.5 -9.359 12.492 1 98.44 342 VAL A CA 1
ATOM 2630 C C . VAL A 1 342 ? 3.945 -10.82 12.461 1 98.44 342 VAL A C 1
ATOM 2632 O O . VAL A 1 342 ? 3.93 -11.508 13.492 1 98.44 342 VAL A O 1
ATOM 2635 N N . GLN A 1 343 ? 4.27 -11.281 11.281 1 98.5 343 GLN A N 1
ATOM 2636 C CA . GLN A 1 343 ? 4.77 -12.633 11.062 1 98.5 343 GLN A CA 1
ATOM 2637 C C . GLN A 1 343 ? 6.188 -12.609 10.492 1 98.5 343 GLN A C 1
ATOM 2639 O O . GLN A 1 343 ? 6.523 -11.75 9.68 1 98.5 343 GLN A O 1
ATOM 2644 N N . SER A 1 344 ? 6.988 -13.578 10.844 1 98 344 SER A N 1
ATOM 2645 C CA . SER A 1 344 ? 8.312 -13.758 10.25 1 98 344 SER A CA 1
ATOM 2646 C C . SER A 1 344 ? 8.289 -14.805 9.141 1 98 344 SER A C 1
ATOM 2648 O O . SER A 1 344 ? 7.586 -15.812 9.25 1 98 344 SER A O 1
ATOM 2650 N N . VAL A 1 345 ? 8.977 -14.523 8.094 1 97.06 345 VAL A N 1
ATOM 2651 C CA . VAL A 1 345 ? 9.164 -15.492 7.023 1 97.06 345 VAL A CA 1
ATOM 2652 C C . VAL A 1 345 ? 10.398 -16.344 7.309 1 97.06 345 VAL A C 1
ATOM 2654 O O . VAL A 1 345 ? 11.469 -15.812 7.617 1 97.06 345 VAL A O 1
ATOM 2657 N N . GLU A 1 346 ? 10.336 -17.672 7.125 1 92.94 346 GLU A N 1
ATOM 2658 C CA . GLU A 1 346 ? 11.383 -18.578 7.613 1 92.94 346 GLU A CA 1
ATOM 2659 C C . GLU A 1 346 ? 12.156 -19.188 6.453 1 92.94 346 GLU A C 1
ATOM 2661 O O . GLU A 1 346 ? 13.32 -19.578 6.613 1 92.94 346 GLU A O 1
ATOM 2666 N N . LEU A 1 347 ? 11.531 -19.312 5.398 1 90.5 347 LEU A N 1
ATOM 2667 C CA . LEU A 1 347 ? 12.164 -20 4.277 1 90.5 347 LEU A CA 1
ATOM 2668 C C . LEU A 1 347 ? 12.984 -19.016 3.441 1 90.5 347 LEU A C 1
ATOM 2670 O O . LEU A 1 347 ? 12.625 -17.844 3.318 1 90.5 347 LEU A O 1
ATOM 2674 N N . MET B 1 1 ? -12.844 44.594 13.047 1 93 1 MET B N 1
ATOM 2675 C CA . MET B 1 1 ? -11.805 43.688 12.602 1 93 1 MET B CA 1
ATOM 2676 C C . MET B 1 1 ? -11.055 43.094 13.781 1 93 1 MET B C 1
ATOM 2678 O O . MET B 1 1 ? -10.836 43.75 14.789 1 93 1 MET B O 1
ATOM 2682 N N . ILE B 1 2 ? -10.672 41.812 13.719 1 98 2 ILE B N 1
ATOM 2683 C CA . ILE B 1 2 ? -9.938 41.125 14.773 1 98 2 ILE B CA 1
ATOM 2684 C C . ILE B 1 2 ? -8.461 41.531 14.711 1 98 2 ILE B C 1
ATOM 2686 O O . ILE B 1 2 ? -7.793 41.281 13.703 1 98 2 ILE B O 1
ATOM 2690 N N . ARG B 1 3 ? -8.008 42.156 15.719 1 98.62 3 ARG B N 1
ATOM 2691 C CA . ARG B 1 3 ? -6.59 42.469 15.781 1 98.62 3 ARG B CA 1
ATOM 2692 C C . ARG B 1 3 ? -5.758 41.281 16.188 1 98.62 3 ARG B C 1
ATOM 2694 O O . ARG B 1 3 ? -5.992 40.656 17.234 1 98.62 3 ARG B O 1
ATOM 2701 N N . ILE B 1 4 ? -4.824 40.906 15.297 1 98.81 4 ILE B N 1
ATOM 2702 C CA . ILE B 1 4 ? -4.141 39.625 15.43 1 98.81 4 ILE B CA 1
ATOM 2703 C C . ILE B 1 4 ? -2.627 39.844 15.391 1 98.81 4 ILE B C 1
ATOM 2705 O O . ILE B 1 4 ? -2.148 40.844 14.844 1 98.81 4 ILE B O 1
ATOM 2709 N N . ALA B 1 5 ? -1.885 39 16.062 1 98.88 5 ALA B N 1
ATOM 2710 C CA . ALA B 1 5 ? -0.428 38.938 15.961 1 98.88 5 ALA B CA 1
ATOM 2711 C C . ALA B 1 5 ? 0.029 37.594 15.352 1 98.88 5 ALA B C 1
ATOM 2713 O O . ALA B 1 5 ? -0.647 36.594 15.492 1 98.88 5 ALA B O 1
ATOM 2714 N N . LEU B 1 6 ? 1.064 37.656 14.672 1 98.81 6 LEU B N 1
ATOM 2715 C CA . LEU B 1 6 ? 1.686 36.5 14.039 1 98.81 6 LEU B CA 1
ATOM 2716 C C . LEU B 1 6 ? 2.973 36.094 14.766 1 98.81 6 LEU B C 1
ATOM 2718 O O . LEU B 1 6 ? 3.918 36.906 14.82 1 98.81 6 LEU B O 1
ATOM 2722 N N . LEU B 1 7 ? 2.965 34.938 15.375 1 98.81 7 LEU B N 1
ATOM 2723 C CA . LEU B 1 7 ? 4.113 34.438 16.125 1 98.81 7 LEU B CA 1
ATOM 2724 C C . LEU B 1 7 ? 4.918 33.438 15.305 1 98.81 7 LEU B C 1
ATOM 2726 O O . LEU B 1 7 ? 4.52 32.281 15.148 1 98.81 7 LEU B O 1
ATOM 2730 N N . GLY B 1 8 ? 6.094 33.781 14.914 1 97.94 8 GLY B N 1
ATOM 2731 C CA . GLY B 1 8 ? 6.961 33.062 14.016 1 97.94 8 GLY B CA 1
ATOM 2732 C C . GLY B 1 8 ? 7.406 33.844 12.805 1 97.94 8 GLY B C 1
ATOM 2733 O O . GLY B 1 8 ? 6.672 34.719 12.328 1 97.94 8 GLY B O 1
ATOM 2734 N N . ALA B 1 9 ? 8.578 33.531 12.273 1 95.94 9 ALA B N 1
ATOM 2735 C CA . ALA B 1 9 ? 9.109 34.281 11.141 1 95.94 9 ALA B CA 1
ATOM 2736 C C . ALA B 1 9 ? 9.75 33.344 10.117 1 95.94 9 ALA B C 1
ATOM 2738 O O . ALA B 1 9 ? 10.539 33.781 9.273 1 95.94 9 ALA B O 1
ATOM 2739 N N . GLY B 1 10 ? 9.438 32.062 10.25 1 94.19 10 GLY B N 1
ATOM 2740 C CA . GLY B 1 10 ? 10.016 31.094 9.344 1 94.19 10 GLY B CA 1
ATOM 2741 C C . GLY B 1 10 ? 9.414 31.141 7.953 1 94.19 10 GLY B C 1
ATOM 2742 O O . GLY B 1 10 ? 8.617 32.031 7.648 1 94.19 10 GLY B O 1
ATOM 2743 N N . ASN B 1 11 ? 9.852 30.219 7.102 1 93.12 11 ASN B N 1
ATOM 2744 C CA . ASN B 1 11 ? 9.469 30.156 5.695 1 93.12 11 ASN B CA 1
ATOM 2745 C C . ASN B 1 11 ? 7.953 30.094 5.531 1 93.12 11 ASN B C 1
ATOM 2747 O O . ASN B 1 11 ? 7.379 30.812 4.707 1 93.12 11 ASN B O 1
ATOM 2751 N N . PHE B 1 12 ? 7.32 29.25 6.305 1 95.69 12 PHE B N 1
ATOM 2752 C CA . PHE B 1 12 ? 5.883 29.047 6.152 1 95.69 12 PHE B CA 1
ATOM 2753 C C . PHE B 1 12 ? 5.113 30.297 6.578 1 95.69 12 PHE B C 1
ATOM 2755 O O . PHE B 1 12 ? 4.062 30.609 6.016 1 95.69 12 PHE B O 1
ATOM 2762 N N . VAL B 1 13 ? 5.609 31 7.57 1 97.12 13 VAL B N 1
ATOM 2763 C CA . VAL B 1 13 ? 5.02 32.25 8 1 97.12 13 VAL B CA 1
ATOM 2764 C C . VAL B 1 13 ? 5.043 33.25 6.852 1 97.12 13 VAL B C 1
ATOM 2766 O O . VAL B 1 13 ? 4.012 33.844 6.512 1 97.12 13 VAL B O 1
ATOM 2769 N N . ARG B 1 14 ? 6.18 33.375 6.27 1 95.75 14 ARG B N 1
ATOM 2770 C CA . ARG B 1 14 ? 6.398 34.375 5.227 1 95.75 14 ARG B CA 1
ATOM 2771 C C . ARG B 1 14 ? 5.637 34.031 3.955 1 95.75 14 ARG B C 1
ATOM 2773 O O . ARG B 1 14 ? 5.012 34.875 3.332 1 95.75 14 ARG B O 1
ATOM 2780 N N . ASP B 1 15 ? 5.621 32.75 3.668 1 96.5 15 ASP B N 1
ATOM 2781 C CA . ASP B 1 15 ? 5.082 32.312 2.385 1 96.5 15 ASP B CA 1
ATOM 2782 C C . ASP B 1 15 ? 3.568 32.125 2.459 1 96.5 15 ASP B C 1
ATOM 2784 O O . ASP B 1 15 ? 2.875 32.219 1.441 1 96.5 15 ASP B O 1
ATOM 2788 N N . GLU B 1 16 ? 3.045 31.844 3.67 1 97.94 16 GLU B N 1
ATOM 2789 C CA . GLU B 1 16 ? 1.658 31.391 3.707 1 97.94 16 GLU B CA 1
ATOM 2790 C C . GLU B 1 16 ? 0.841 32.188 4.711 1 97.94 16 GLU B C 1
ATOM 2792 O O . GLU B 1 16 ? -0.13 32.875 4.34 1 97.94 16 GLU B O 1
ATOM 2797 N N . HIS B 1 17 ? 1.251 32.281 5.953 1 98.5 17 HIS B N 1
ATOM 2798 C CA . HIS B 1 17 ? 0.409 32.875 6.988 1 98.5 17 HIS B CA 1
ATOM 2799 C C . HIS B 1 17 ? 0.298 34.375 6.82 1 98.5 17 HIS B C 1
ATOM 2801 O O . HIS B 1 17 ? -0.791 34.938 6.945 1 98.5 17 HIS B O 1
ATOM 2807 N N . LEU B 1 18 ? 1.431 35.062 6.535 1 98.38 18 LEU B N 1
ATOM 2808 C CA . LEU B 1 18 ? 1.396 36.531 6.375 1 98.38 18 LEU B CA 1
ATOM 2809 C C . LEU B 1 18 ? 0.49 36.906 5.215 1 98.38 18 LEU B C 1
ATOM 2811 O O . LEU B 1 18 ? -0.454 37.688 5.395 1 98.38 18 LEU B O 1
ATOM 2815 N N . PRO B 1 19 ? 0.709 36.312 4.023 1 97.94 19 PRO B N 1
ATOM 2816 C CA . PRO B 1 19 ? -0.203 36.625 2.926 1 97.94 19 PRO B CA 1
ATOM 2817 C C . PRO B 1 19 ? -1.653 36.281 3.234 1 97.94 19 PRO B C 1
ATOM 2819 O O . PRO B 1 19 ? -2.572 36.969 2.818 1 97.94 19 PRO B O 1
ATOM 2822 N N . ALA B 1 20 ? -1.903 35.188 3.936 1 98.5 20 ALA B N 1
ATOM 2823 C CA . ALA B 1 20 ? -3.258 34.75 4.254 1 98.5 20 ALA B CA 1
ATOM 2824 C C . ALA B 1 20 ? -3.969 35.75 5.152 1 98.5 20 ALA B C 1
ATOM 2826 O O . ALA B 1 20 ? -5.125 36.125 4.906 1 98.5 20 ALA B O 1
ATOM 2827 N N . ILE B 1 21 ? -3.268 36.25 6.215 1 98.19 21 ILE B N 1
ATOM 2828 C CA . ILE B 1 21 ? -3.84 37.219 7.129 1 98.19 21 ILE B CA 1
ATOM 2829 C C . ILE B 1 21 ? -4.207 38.5 6.355 1 98.19 21 ILE B C 1
ATOM 2831 O O . ILE B 1 21 ? -5.293 39.031 6.543 1 98.19 21 ILE B O 1
ATOM 2835 N N . GLN B 1 22 ? -3.346 38.875 5.453 1 97 22 GLN B N 1
ATOM 2836 C CA . GLN B 1 22 ? -3.514 40.125 4.715 1 97 22 GLN B CA 1
ATOM 2837 C C . GLN B 1 22 ? -4.613 40 3.664 1 97 22 GLN B C 1
ATOM 2839 O O . GLN B 1 22 ? -5.176 41 3.221 1 97 22 GLN B O 1
ATOM 2844 N N . ALA B 1 23 ? -4.867 38.812 3.281 1 96.31 23 ALA B N 1
ATOM 2845 C CA . ALA B 1 23 ? -5.914 38.562 2.291 1 96.31 23 ALA B CA 1
ATOM 2846 C C . ALA B 1 23 ? -7.281 38.438 2.955 1 96.31 23 ALA B C 1
ATOM 2848 O O . ALA B 1 23 ? -8.312 38.5 2.279 1 96.31 23 ALA B O 1
ATOM 2849 N N . CYS B 1 24 ? -7.301 38.281 4.258 1 95.69 24 CYS B N 1
ATOM 2850 C CA . CYS B 1 24 ? -8.539 38.094 5.004 1 95.69 24 CYS B CA 1
ATOM 2851 C C . CYS B 1 24 ? -9.062 39.438 5.551 1 95.69 24 CYS B C 1
ATOM 2853 O O . CYS B 1 24 ? -8.359 40.094 6.301 1 95.69 24 CYS B O 1
ATOM 2855 N N . ASP B 1 25 ? -10.297 39.75 5.293 1 94.62 25 ASP B N 1
ATOM 2856 C CA . ASP B 1 25 ? -10.859 41.031 5.684 1 94.62 25 ASP B CA 1
ATOM 2857 C C . ASP B 1 25 ? -11.266 41.031 7.152 1 94.62 25 ASP B C 1
ATOM 2859 O O . ASP B 1 25 ? -11.602 42.094 7.711 1 94.62 25 ASP B O 1
ATOM 2863 N N . VAL B 1 26 ? -11.109 39.938 7.73 1 96.88 26 VAL B N 1
ATOM 2864 C CA . VAL B 1 26 ? -11.578 39.812 9.109 1 96.88 26 VAL B CA 1
ATOM 2865 C C . VAL B 1 26 ? -10.43 40.156 10.07 1 96.88 26 VAL B C 1
ATOM 2867 O O . VAL B 1 26 ? -10.664 40.438 11.25 1 96.88 26 VAL B O 1
ATOM 2870 N N . PHE B 1 27 ? -9.25 40.219 9.555 1 97.88 27 PHE B N 1
ATOM 2871 C CA . PHE B 1 27 ? -8.109 40.375 10.453 1 97.88 27 PHE B CA 1
ATOM 2872 C C . PHE B 1 27 ? -7.402 41.688 10.188 1 97.88 27 PHE B C 1
ATOM 2874 O O . PHE B 1 27 ? -7.43 42.219 9.062 1 97.88 27 PHE B O 1
ATOM 2881 N N . ASP B 1 28 ? -6.902 42.25 11.188 1 97.88 28 ASP B N 1
ATOM 2882 C CA . ASP B 1 28 ? -5.98 43.375 11.172 1 97.88 28 ASP B CA 1
ATOM 2883 C C . ASP B 1 28 ? -4.672 43.031 11.883 1 97.88 28 ASP B C 1
ATOM 2885 O O . ASP B 1 28 ? -4.629 42.938 13.109 1 97.88 28 ASP B O 1
ATOM 2889 N N . LEU B 1 29 ? -3.6 42.781 11.125 1 98.5 29 LEU B N 1
ATOM 2890 C CA . LEU B 1 29 ? -2.312 42.375 11.688 1 98.5 29 LEU B CA 1
ATOM 2891 C C . LEU B 1 29 ? -1.669 43.531 12.445 1 98.5 29 LEU B C 1
ATOM 2893 O O . LEU B 1 29 ? -1.419 44.594 11.867 1 98.5 29 LEU B O 1
ATOM 2897 N N . LYS B 1 30 ? -1.315 43.281 13.711 1 98.38 30 LYS B N 1
ATOM 2898 C CA . LYS B 1 30 ? -0.829 44.406 14.539 1 98.38 30 LYS B CA 1
ATOM 2899 C C . LYS B 1 30 ? 0.625 44.188 14.945 1 98.38 30 LYS B C 1
ATOM 2901 O O . LYS B 1 30 ? 1.354 45.125 15.211 1 98.38 30 LYS B O 1
ATOM 2906 N N . ALA B 1 31 ? 0.992 42.938 15.016 1 98.75 31 ALA B N 1
ATOM 2907 C CA . ALA B 1 31 ? 2.322 42.656 15.547 1 98.75 31 ALA B CA 1
ATOM 2908 C C . ALA B 1 31 ? 2.863 41.312 15 1 98.75 31 ALA B C 1
ATOM 2910 O O . ALA B 1 31 ? 2.092 40.438 14.617 1 98.75 31 ALA B O 1
ATOM 2911 N N . VAL B 1 32 ? 4.16 41.25 14.977 1 98.69 32 VAL B N 1
ATOM 2912 C CA . VAL B 1 32 ? 4.887 40.031 14.641 1 98.69 32 VAL B CA 1
ATOM 2913 C C . VAL B 1 32 ? 5.914 39.719 15.727 1 98.69 32 VAL B C 1
ATOM 2915 O O . VAL B 1 32 ? 6.523 40.625 16.281 1 98.69 32 VAL B O 1
ATOM 2918 N N . TYR B 1 33 ? 6.043 38.469 16.016 1 98.69 33 TYR B N 1
ATOM 2919 C CA . TYR B 1 33 ? 7.043 38 16.969 1 98.69 33 TYR B CA 1
ATOM 2920 C C . TYR B 1 33 ? 7.945 36.938 16.344 1 98.69 33 TYR B C 1
ATOM 2922 O O . TYR B 1 33 ? 7.477 36.094 15.594 1 98.69 33 TYR B O 1
ATOM 2930 N N . SER B 1 34 ? 9.195 36.969 16.688 1 97.94 34 SER B N 1
ATOM 2931 C CA . SER B 1 34 ? 10.148 35.906 16.469 1 97.94 34 SER B CA 1
ATOM 2932 C C . SER B 1 34 ? 11.203 35.844 17.578 1 97.94 34 SER B C 1
ATOM 2934 O O . SER B 1 34 ? 11.312 36.781 18.359 1 97.94 34 SER B O 1
ATOM 2936 N N . ARG B 1 35 ? 11.891 34.688 17.609 1 95.69 35 ARG B N 1
ATOM 2937 C CA . ARG B 1 35 ? 12.953 34.562 18.609 1 95.69 35 ARG B CA 1
ATOM 2938 C C . ARG B 1 35 ? 14.008 35.656 18.406 1 95.69 35 ARG B C 1
ATOM 2940 O O . ARG B 1 35 ? 14.469 36.281 19.375 1 95.69 35 ARG B O 1
ATOM 2947 N N . SER B 1 36 ? 14.359 35.938 17.141 1 96.56 36 SER B N 1
ATOM 2948 C CA . SER B 1 36 ? 15.383 36.938 16.875 1 96.56 36 SER B CA 1
ATOM 2949 C C . SER B 1 36 ? 14.773 38.219 16.297 1 96.56 36 SER B C 1
ATOM 2951 O O . SER B 1 36 ? 13.812 38.156 15.523 1 96.56 36 SER B O 1
ATOM 2953 N N . GLN B 1 37 ? 15.367 39.312 16.672 1 97.75 37 GLN B N 1
ATOM 2954 C CA . GLN B 1 37 ? 14.93 40.594 16.156 1 97.75 37 GLN B CA 1
ATOM 2955 C C . GLN B 1 37 ? 15 40.625 14.625 1 97.75 37 GLN B C 1
ATOM 2957 O O . GLN B 1 37 ? 14.078 41.125 13.969 1 97.75 37 GLN B O 1
ATOM 2962 N N . ALA B 1 38 ? 16.062 40.125 14.102 1 97.62 38 ALA B N 1
ATOM 2963 C CA . ALA B 1 38 ? 16.297 40.188 12.656 1 97.62 38 ALA B CA 1
ATOM 2964 C C . ALA B 1 38 ? 15.188 39.438 11.898 1 97.62 38 ALA B C 1
ATOM 2966 O O . ALA B 1 38 ? 14.68 39.938 10.891 1 97.62 38 ALA B O 1
ATOM 2967 N N . SER B 1 39 ? 14.812 38.281 12.406 1 97 39 SER B N 1
ATOM 2968 C CA . SER B 1 39 ? 13.781 37.5 11.727 1 97 39 SER B CA 1
ATOM 2969 C C . SER B 1 39 ? 12.414 38.156 11.852 1 97 39 SER B C 1
ATOM 2971 O O . SER B 1 39 ? 11.625 38.156 10.906 1 97 39 SER B O 1
ATOM 2973 N N . ALA B 1 40 ? 12.094 38.688 12.992 1 97.88 40 ALA B N 1
ATOM 2974 C CA . ALA B 1 40 ? 10.836 39.406 13.188 1 97.88 40 ALA B CA 1
ATOM 2975 C C . ALA B 1 40 ? 10.742 40.625 12.258 1 97.88 40 ALA B C 1
ATOM 2977 O O . ALA B 1 40 ? 9.703 40.875 11.648 1 97.88 40 ALA B O 1
ATOM 2978 N N . GLN B 1 41 ? 11.859 41.312 12.172 1 97.69 41 GLN B N 1
ATOM 2979 C CA . GLN B 1 41 ? 11.922 42.5 11.312 1 97.69 41 GLN B CA 1
ATOM 2980 C C . GLN B 1 41 ? 11.719 42.125 9.852 1 97.69 41 GLN B C 1
ATOM 2982 O O . GLN B 1 41 ? 11.07 42.844 9.102 1 97.69 41 GLN B O 1
ATOM 2987 N N . ALA B 1 42 ? 12.273 41.031 9.484 1 97.06 42 ALA B N 1
ATOM 2988 C CA . ALA B 1 42 ? 12.148 40.594 8.109 1 97.06 42 ALA B CA 1
ATOM 2989 C C . ALA B 1 42 ? 10.68 40.344 7.742 1 97.06 42 ALA B C 1
ATOM 2991 O O . ALA B 1 42 ? 10.227 40.75 6.68 1 97.06 42 ALA B O 1
ATOM 2992 N N . VAL B 1 43 ? 9.906 39.688 8.578 1 97.62 43 VAL B N 1
ATOM 2993 C CA . VAL B 1 43 ? 8.492 39.438 8.336 1 97.62 43 VAL B CA 1
ATOM 2994 C C . VAL B 1 43 ? 7.711 40.75 8.359 1 97.62 43 VAL B C 1
ATOM 2996 O O . VAL B 1 43 ? 6.848 40.969 7.508 1 97.62 43 VAL B O 1
ATOM 2999 N N . ALA B 1 44 ? 8.023 41.594 9.312 1 97.5 44 ALA B N 1
ATOM 3000 C CA . ALA B 1 44 ? 7.328 42.875 9.453 1 97.5 44 ALA B CA 1
ATOM 3001 C C . ALA B 1 44 ? 7.492 43.719 8.195 1 97.5 44 ALA B C 1
ATOM 3003 O O . ALA B 1 44 ? 6.562 44.406 7.793 1 97.5 44 ALA B O 1
ATOM 3004 N N . SER B 1 45 ? 8.664 43.656 7.609 1 97.12 45 SER B N 1
ATOM 3005 C CA . SER B 1 45 ? 8.953 44.438 6.426 1 97.12 45 SER B CA 1
ATOM 3006 C C . SER B 1 45 ? 8.133 44 5.227 1 97.12 45 SER B C 1
ATOM 3008 O O . SER B 1 45 ? 7.93 44.75 4.273 1 97.12 45 SER B O 1
ATOM 3010 N N . GLU B 1 46 ? 7.672 42.75 5.285 1 96.81 46 GLU B N 1
ATOM 3011 C CA . GLU B 1 46 ? 6.887 42.188 4.195 1 96.81 46 GLU B CA 1
ATOM 3012 C C . GLU B 1 46 ? 5.395 42.438 4.402 1 96.81 46 GLU B C 1
ATOM 3014 O O . GLU B 1 46 ? 4.582 42.156 3.52 1 96.81 46 GLU B O 1
ATOM 3019 N N . ALA B 1 47 ? 5.031 43 5.527 1 97 47 ALA B N 1
ATOM 3020 C CA . ALA B 1 47 ? 3.629 43.281 5.824 1 97 47 ALA B CA 1
ATOM 3021 C C . ALA B 1 47 ? 3.129 44.5 5.027 1 97 47 ALA B C 1
ATOM 3023 O O . ALA B 1 47 ? 3.893 45.406 4.746 1 97 47 ALA B O 1
ATOM 3024 N N . LYS B 1 48 ? 1.897 44.469 4.695 1 95.25 48 LYS B N 1
ATOM 3025 C CA . LYS B 1 48 ? 1.297 45.562 3.904 1 95.25 48 LYS B CA 1
ATOM 3026 C C . LYS B 1 48 ? 1.126 46.812 4.738 1 95.25 48 LYS B C 1
ATOM 3028 O O . LYS B 1 48 ? 1.093 47.938 4.195 1 95.25 48 LYS B O 1
ATOM 3033 N N . SER B 1 49 ? 0.906 46.719 6.012 1 93.62 49 SER B N 1
ATOM 3034 C CA . SER B 1 49 ? 0.781 47.812 6.961 1 93.62 49 SER B CA 1
ATOM 3035 C C . SER B 1 49 ? 1.807 47.688 8.086 1 93.62 49 SER B C 1
ATOM 3037 O O . SER B 1 49 ? 2.314 46.625 8.359 1 93.62 49 SER B O 1
ATOM 3039 N N . PRO B 1 50 ? 2.115 48.875 8.641 1 95.75 50 PRO B N 1
ATOM 3040 C CA . PRO B 1 50 ? 3.082 48.812 9.742 1 95.75 50 PRO B CA 1
ATOM 3041 C C . PRO B 1 50 ? 2.627 47.875 10.867 1 95.75 50 PRO B C 1
ATOM 3043 O O . PRO B 1 50 ? 1.449 47.875 11.242 1 95.75 50 PRO B O 1
ATOM 3046 N N . VAL B 1 51 ? 3.568 47.094 11.32 1 97.81 51 VAL B N 1
ATOM 3047 C CA . VAL B 1 51 ? 3.287 46.188 12.43 1 97.81 51 VAL B CA 1
ATOM 3048 C C . VAL B 1 51 ? 4.367 46.312 13.5 1 97.81 51 VAL B C 1
ATOM 3050 O O . VAL B 1 51 ? 5.52 46.625 13.188 1 97.81 51 VAL B O 1
ATOM 3053 N N . ASP B 1 52 ? 3.979 46.156 14.719 1 98.44 52 ASP B N 1
ATOM 3054 C CA . ASP B 1 52 ? 4.938 46.188 15.82 1 98.44 52 ASP B CA 1
ATOM 3055 C C . ASP B 1 52 ? 5.793 44.906 15.836 1 98.44 52 ASP B C 1
ATOM 3057 O O . ASP B 1 52 ? 5.32 43.812 15.477 1 98.44 52 ASP B O 1
ATOM 3061 N N . ILE B 1 53 ? 7.043 45.125 16.25 1 98.56 53 ILE B N 1
ATOM 3062 C CA . ILE B 1 53 ? 8.016 44.031 16.219 1 98.56 53 ILE B CA 1
ATOM 3063 C C . ILE B 1 53 ? 8.328 43.594 17.641 1 98.56 53 ILE B C 1
ATOM 3065 O O . ILE B 1 53 ? 8.664 44.406 18.5 1 98.56 53 ILE B O 1
ATOM 3069 N N . TYR B 1 54 ? 8.195 42.312 17.875 1 98.81 54 TYR B N 1
ATOM 3070 C CA . TYR B 1 54 ? 8.523 41.719 19.156 1 98.81 54 TYR B CA 1
ATOM 3071 C C . TYR B 1 54 ? 9.531 40.562 18.969 1 98.81 54 TYR B C 1
ATOM 3073 O O . TYR B 1 54 ? 9.477 39.844 17.984 1 98.81 54 TYR B O 1
ATOM 3081 N N . TYR B 1 55 ? 10.477 40.438 19.922 1 98.5 55 TYR B N 1
ATOM 3082 C CA . TYR B 1 55 ? 11.531 39.406 19.828 1 98.5 55 TYR B CA 1
ATOM 3083 C C . TYR B 1 55 ? 12.133 39.125 21.203 1 98.5 55 TYR B C 1
ATOM 3085 O O . TYR B 1 55 ? 11.969 39.938 22.141 1 98.5 55 TYR B O 1
ATOM 3093 N N . ASP B 1 56 ? 12.812 38.031 21.266 1 97 56 ASP B N 1
ATOM 3094 C CA . ASP B 1 56 ? 13.445 37.656 22.516 1 97 56 ASP B CA 1
ATOM 3095 C C . ASP B 1 56 ? 14.945 37.969 22.5 1 97 56 ASP B C 1
ATOM 3097 O O . ASP B 1 56 ? 15.562 38.156 23.547 1 97 56 ASP B O 1
ATOM 3101 N N . SER B 1 57 ? 15.5 37.938 21.266 1 97.12 57 SER B N 1
ATOM 3102 C CA . SER B 1 57 ? 16.938 38.125 21.156 1 97.12 57 SER B CA 1
ATOM 3103 C C . SER B 1 57 ? 17.266 39.25 20.172 1 97.12 57 SER B C 1
ATOM 3105 O O . SER B 1 57 ? 16.859 39.219 19.016 1 97.12 57 SER B O 1
ATOM 3107 N N . PRO B 1 58 ? 18.031 40.219 20.562 1 96.88 58 PRO B N 1
ATOM 3108 C CA . PRO B 1 58 ? 18.562 40.375 21.922 1 96.88 58 PRO B CA 1
ATOM 3109 C C . PRO B 1 58 ? 17.484 40.688 22.938 1 96.88 58 PRO B C 1
ATOM 3111 O O . PRO B 1 58 ? 16.406 41.156 22.562 1 96.88 58 PRO B O 1
ATOM 3114 N N . GLU B 1 59 ? 17.766 40.375 24.156 1 95.69 59 GLU B N 1
ATOM 3115 C CA . GLU B 1 59 ? 16.812 40.688 25.219 1 95.69 59 GLU B CA 1
ATOM 3116 C C . GLU B 1 59 ? 16.672 42.219 25.406 1 95.69 59 GLU B C 1
ATOM 3118 O O . GLU B 1 59 ? 17.672 42.906 25.547 1 95.69 59 GLU B O 1
ATOM 3123 N N . MET B 1 60 ? 15.484 42.688 25.312 1 95 60 MET B N 1
ATOM 3124 C CA . MET B 1 60 ? 15.133 44.094 25.531 1 95 60 MET B CA 1
ATOM 3125 C C . MET B 1 60 ? 13.797 44.219 26.25 1 95 60 MET B C 1
ATOM 3127 O O . MET B 1 60 ? 12.914 43.375 26.078 1 95 60 MET B O 1
ATOM 3131 N N . GLN B 1 61 ? 13.633 45.219 27.031 1 94.88 61 GLN B N 1
ATOM 3132 C CA . GLN B 1 61 ? 12.391 45.406 27.781 1 94.88 61 GLN B CA 1
ATOM 3133 C C . GLN B 1 61 ? 11.25 45.812 26.844 1 94.88 61 GLN B C 1
ATOM 3135 O O . GLN B 1 61 ? 11.43 46.625 25.938 1 94.88 61 GLN B O 1
ATOM 3140 N N . GLY B 1 62 ? 10.117 45.156 27.047 1 96.75 62 GLY B N 1
ATOM 3141 C CA . GLY B 1 62 ? 8.891 45.594 26.391 1 96.75 62 GLY B CA 1
ATOM 3142 C C . GLY B 1 62 ? 8.688 45 25.031 1 96.75 62 GLY B C 1
ATOM 3143 O O . GLY B 1 62 ? 7.715 45.312 24.328 1 96.75 62 GLY B O 1
ATOM 3144 N N . VAL B 1 63 ? 9.594 44.094 24.609 1 97.75 63 VAL B N 1
ATOM 3145 C CA . VAL B 1 63 ? 9.469 43.625 23.234 1 97.75 63 VAL B CA 1
ATOM 3146 C C . VAL B 1 63 ? 9.484 42.094 23.203 1 97.75 63 VAL B C 1
ATOM 3148 O O . VAL B 1 63 ? 9.664 41.469 22.141 1 97.75 63 VAL B O 1
ATOM 3151 N N . SER B 1 64 ? 9.312 41.469 24.344 1 98 64 SER B N 1
ATOM 3152 C CA . SER B 1 64 ? 9.297 40 24.438 1 98 64 SER B CA 1
ATOM 3153 C C . SER B 1 64 ? 7.949 39.438 24.031 1 98 64 SER B C 1
ATOM 3155 O O . SER B 1 64 ? 6.992 40.188 23.812 1 98 64 SER B O 1
ATOM 3157 N N . LEU B 1 65 ? 7.938 38.125 23.922 1 98.44 65 LEU B N 1
ATOM 3158 C CA . LEU B 1 65 ? 6.676 37.438 23.672 1 98.44 65 LEU B CA 1
ATOM 3159 C C . LEU B 1 65 ? 5.664 37.719 24.766 1 98.44 65 LEU B C 1
ATOM 3161 O O . LEU B 1 65 ? 4.484 37.969 24.5 1 98.44 65 LEU B O 1
ATOM 3165 N N . GLU B 1 66 ? 6.102 37.688 25.984 1 97.62 66 GLU B N 1
ATOM 3166 C CA . GLU B 1 66 ? 5.23 38 27.125 1 97.62 66 GLU B CA 1
ATOM 3167 C C . GLU B 1 66 ? 4.621 39.375 27.016 1 97.62 66 GLU B C 1
ATOM 3169 O O . GLU B 1 66 ? 3.441 39.594 27.297 1 97.62 66 GLU B O 1
ATOM 3174 N N . ASP B 1 67 ? 5.492 40.344 26.625 1 98.56 67 ASP B N 1
ATOM 3175 C CA . ASP B 1 67 ? 5.004 41.688 26.438 1 98.56 67 ASP B CA 1
ATOM 3176 C C . ASP B 1 67 ? 3.92 41.75 25.359 1 98.56 67 ASP B C 1
ATOM 3178 O O . ASP B 1 67 ? 2.906 42.438 25.531 1 98.56 67 ASP B O 1
ATOM 3182 N N . LEU B 1 68 ? 4.152 41.094 24.266 1 98.75 68 LEU B N 1
ATOM 3183 C CA . LEU B 1 68 ? 3.178 41.062 23.172 1 98.75 68 LEU B CA 1
ATOM 3184 C C . LEU B 1 68 ? 1.854 40.469 23.656 1 98.75 68 LEU B C 1
ATOM 3186 O O . LEU B 1 68 ? 0.788 41.031 23.375 1 98.75 68 LEU B O 1
ATOM 3190 N N . LEU B 1 69 ? 1.855 39.375 24.438 1 98.69 69 LEU B N 1
ATOM 3191 C CA . LEU B 1 69 ? 0.66 38.656 24.875 1 98.69 69 LEU B CA 1
ATOM 3192 C C . LEU B 1 69 ? -0.13 39.5 25.891 1 98.69 69 LEU B C 1
ATOM 3194 O O . LEU B 1 69 ? -1.311 39.219 26.125 1 98.69 69 LEU B O 1
ATOM 3198 N N . GLN B 1 70 ? 0.478 40.5 26.438 1 98.06 70 GLN B N 1
ATOM 3199 C CA . GLN B 1 70 ? -0.19 41.344 27.422 1 98.06 70 GLN B CA 1
ATOM 3200 C C . GLN B 1 70 ? -0.957 42.469 26.734 1 98.06 70 GLN B C 1
ATOM 3202 O O . GLN B 1 70 ? -1.761 43.156 27.359 1 98.06 70 GLN B O 1
ATOM 3207 N N . ARG B 1 71 ? -0.655 42.656 25.469 1 98.38 71 ARG B N 1
ATOM 3208 C CA . ARG B 1 71 ? -1.364 43.688 24.75 1 98.38 71 ARG B CA 1
ATOM 3209 C C . ARG B 1 71 ? -2.871 43.469 24.781 1 98.38 71 ARG B C 1
ATOM 3211 O O . ARG B 1 71 ? -3.346 42.406 24.391 1 98.38 71 ARG B O 1
ATOM 3218 N N . LYS B 1 72 ? -3.615 44.531 25.125 1 97.94 72 LYS B N 1
ATOM 3219 C CA . LYS B 1 72 ? -5.066 44.406 25.25 1 97.94 72 LYS B CA 1
ATOM 3220 C C . LYS B 1 72 ? -5.762 44.625 23.906 1 97.94 72 LYS B C 1
ATOM 3222 O O . LYS B 1 72 ? -6.906 44.219 23.734 1 97.94 72 LYS B O 1
ATOM 3227 N N . ASP B 1 73 ? -5.109 45.188 22.969 1 98.25 73 ASP B N 1
ATOM 3228 C CA . ASP B 1 73 ? -5.734 45.5 21.688 1 98.25 73 ASP B CA 1
ATOM 3229 C C . ASP B 1 73 ? -5.613 44.312 20.734 1 98.25 73 ASP B C 1
ATOM 3231 O O . ASP B 1 73 ? -6.219 44.312 19.656 1 98.25 73 ASP B O 1
ATOM 3235 N N . ILE B 1 74 ? -4.832 43.344 21.109 1 98.69 74 ILE B N 1
ATOM 3236 C CA . ILE B 1 74 ? -4.684 42.125 20.297 1 98.69 74 ILE B CA 1
ATOM 3237 C C . ILE B 1 74 ? -5.512 41 20.906 1 98.69 74 ILE B C 1
ATOM 3239 O O . ILE B 1 74 ? -5.332 40.656 22.078 1 98.69 74 ILE B O 1
ATOM 3243 N N . SER B 1 75 ? -6.375 40.406 20.125 1 98.5 75 SER B N 1
ATOM 3244 C CA . SER B 1 75 ? -7.285 39.406 20.703 1 98.5 75 SER B CA 1
ATOM 3245 C C . SER B 1 75 ? -6.984 38.031 20.188 1 98.5 75 SER B C 1
ATOM 3247 O O . SER B 1 75 ? -7.484 37.031 20.719 1 98.5 75 SER B O 1
ATOM 3249 N N . ALA B 1 76 ? -6.16 37.875 19.125 1 98.88 76 ALA B N 1
ATOM 3250 C CA . ALA B 1 76 ? -5.863 36.594 18.547 1 98.88 76 ALA B CA 1
ATOM 3251 C C . ALA B 1 76 ? -4.398 36.5 18.125 1 98.88 76 ALA B C 1
ATOM 3253 O O . ALA B 1 76 ? -3.746 37.5 17.891 1 98.88 76 ALA B O 1
ATOM 3254 N N . VAL B 1 77 ? -3.914 35.281 18.078 1 98.94 77 VAL B N 1
ATOM 3255 C CA . VAL B 1 77 ? -2.559 35.031 17.594 1 98.94 77 VAL B CA 1
ATOM 3256 C C . VAL B 1 77 ? -2.545 33.812 16.672 1 98.94 77 VAL B C 1
ATOM 3258 O O . VAL B 1 77 ? -3.348 32.875 16.844 1 98.94 77 VAL B O 1
ATOM 3261 N N . ILE B 1 78 ? -1.729 33.812 15.688 1 98.94 78 ILE B N 1
ATOM 3262 C CA . ILE B 1 78 ? -1.321 32.594 14.953 1 98.94 78 ILE B CA 1
ATOM 3263 C C . ILE B 1 78 ? 0.063 32.156 15.422 1 98.94 78 ILE B C 1
ATOM 3265 O O . ILE B 1 78 ? 1.005 32.969 15.438 1 98.94 78 ILE B O 1
ATOM 3269 N N . VAL B 1 79 ? 0.123 30.938 15.859 1 98.88 79 VAL B N 1
ATOM 3270 C CA . VAL B 1 79 ? 1.367 30.391 16.391 1 98.88 79 VAL B CA 1
ATOM 3271 C C . VAL B 1 79 ? 1.99 29.438 15.359 1 98.88 79 VAL B C 1
ATOM 3273 O O . VAL B 1 79 ? 1.494 28.344 15.148 1 98.88 79 VAL B O 1
ATOM 3276 N N . CYS B 1 80 ? 3.035 29.812 14.719 1 98.31 80 CYS B N 1
ATOM 3277 C CA . CYS B 1 80 ? 3.801 29.062 13.742 1 98.31 80 CYS B CA 1
ATOM 3278 C C . CYS B 1 80 ? 5.273 29 14.125 1 98.31 80 CYS B C 1
ATOM 3280 O O . CYS B 1 80 ? 6.102 29.703 13.547 1 98.31 80 CYS B O 1
ATOM 3282 N N . LEU B 1 81 ? 5.57 28.203 15.078 1 97.44 81 LEU B N 1
ATOM 3283 C CA . LEU B 1 81 ? 6.883 28.031 15.688 1 97.44 81 LEU B CA 1
ATOM 3284 C C . LEU B 1 81 ? 7.344 26.578 15.609 1 97.44 81 LEU B C 1
ATOM 3286 O O . LEU B 1 81 ? 6.57 25.703 15.227 1 97.44 81 LEU B O 1
ATOM 3290 N N . PRO B 1 82 ? 8.609 26.297 15.922 1 96.44 82 PRO B N 1
ATOM 3291 C CA . PRO B 1 82 ? 9.062 24.906 15.938 1 96.44 82 PRO B CA 1
ATOM 3292 C C . PRO B 1 82 ? 8.195 24.016 16.828 1 96.44 82 PRO B C 1
ATOM 3294 O O . PRO B 1 82 ? 7.699 24.469 17.859 1 96.44 82 PRO B O 1
ATOM 3297 N N . ILE B 1 83 ? 8.102 22.766 16.5 1 97.69 83 ILE B N 1
ATOM 3298 C CA . ILE B 1 83 ? 7.156 21.812 17.047 1 97.69 83 ILE B CA 1
ATOM 3299 C C . ILE B 1 83 ? 7.312 21.75 18.578 1 97.69 83 ILE B C 1
ATOM 3301 O O . ILE B 1 83 ? 6.32 21.734 19.297 1 97.69 83 ILE B O 1
ATOM 3305 N N . ILE B 1 84 ? 8.523 21.828 19.078 1 97.12 84 ILE B N 1
ATOM 3306 C CA . ILE B 1 84 ? 8.797 21.562 20.484 1 97.12 84 ILE B CA 1
ATOM 3307 C C . ILE B 1 84 ? 8.391 22.781 21.328 1 97.12 84 ILE B C 1
ATOM 3309 O O . ILE B 1 84 ? 8.109 22.656 22.516 1 97.12 84 ILE B O 1
ATOM 3313 N N . ILE B 1 85 ? 8.25 23.938 20.719 1 96.44 85 ILE B N 1
ATOM 3314 C CA . ILE B 1 85 ? 8.023 25.203 21.422 1 96.44 85 ILE B CA 1
ATOM 3315 C C . ILE B 1 85 ? 6.535 25.516 21.422 1 96.44 85 ILE B C 1
ATOM 3317 O O . ILE B 1 85 ? 6.043 26.172 22.359 1 96.44 85 ILE B O 1
ATOM 3321 N N . GLN B 1 86 ? 5.812 25.016 20.562 1 97.81 86 GLN B N 1
ATOM 3322 C CA . GLN B 1 86 ? 4.457 25.469 20.25 1 97.81 86 GLN B CA 1
ATOM 3323 C C . GLN B 1 86 ? 3.52 25.219 21.438 1 97.81 86 GLN B C 1
ATOM 3325 O O . GLN B 1 86 ? 2.762 26.109 21.828 1 97.81 86 GLN B O 1
ATOM 3330 N N . PRO B 1 87 ? 3.621 24.016 22.047 1 98.62 87 PRO B N 1
ATOM 3331 C CA . PRO B 1 87 ? 2.656 23.766 23.125 1 98.62 87 PRO B CA 1
ATOM 3332 C C . PRO B 1 87 ? 2.74 24.781 24.25 1 98.62 87 PRO B C 1
ATOM 3334 O O . PRO B 1 87 ? 1.711 25.266 24.734 1 98.62 87 PRO B O 1
ATOM 3337 N N . ASP B 1 88 ? 3.912 25.156 24.625 1 98.5 88 ASP B N 1
ATOM 3338 C CA . ASP B 1 88 ? 4.098 26.141 25.688 1 98.5 88 ASP B CA 1
ATOM 3339 C C . ASP B 1 88 ? 3.555 27.5 25.281 1 98.5 88 ASP B C 1
ATOM 3341 O O . ASP B 1 88 ? 2.918 28.188 26.078 1 98.5 88 ASP B O 1
ATOM 3345 N N . VAL B 1 89 ? 3.799 27.906 24.062 1 98.81 89 VAL B N 1
ATOM 3346 C CA . VAL B 1 89 ? 3.361 29.203 23.562 1 98.81 89 VAL B CA 1
ATOM 3347 C C . VAL B 1 89 ? 1.839 29.234 23.438 1 98.81 89 VAL B C 1
ATOM 3349 O O . VAL B 1 89 ? 1.203 30.25 23.734 1 98.81 89 VAL B O 1
ATOM 3352 N N . ILE B 1 90 ? 1.242 28.109 23.016 1 98.88 90 ILE B N 1
ATOM 3353 C CA . ILE B 1 90 ? -0.21 27.984 22.953 1 98.88 90 ILE B CA 1
ATOM 3354 C C . ILE B 1 90 ? -0.807 28.219 24.344 1 98.88 90 ILE B C 1
ATOM 3356 O O . ILE B 1 90 ? -1.73 29.016 24.5 1 98.88 90 ILE B O 1
ATOM 3360 N N . ARG B 1 91 ? -0.249 27.578 25.312 1 98.62 91 ARG B N 1
ATOM 3361 C CA . ARG B 1 91 ? -0.731 27.719 26.688 1 98.62 91 ARG B CA 1
ATOM 3362 C C . ARG B 1 91 ? -0.64 29.172 27.156 1 98.62 91 ARG B C 1
ATOM 3364 O O . ARG B 1 91 ? -1.604 29.703 27.688 1 98.62 91 ARG B O 1
ATOM 3371 N N . LYS B 1 92 ? 0.471 29.797 26.953 1 98.62 92 LYS B N 1
ATOM 3372 C CA . LYS B 1 92 ? 0.691 31.172 27.375 1 98.62 92 LYS B CA 1
ATOM 3373 C C . LYS B 1 92 ? -0.307 32.125 26.703 1 98.62 92 LYS B C 1
ATOM 3375 O O . LYS B 1 92 ? -0.827 33.031 27.344 1 98.62 92 LYS B O 1
ATOM 3380 N N . ALA B 1 93 ? -0.506 31.891 25.406 1 98.88 93 ALA B N 1
ATOM 3381 C CA . ALA B 1 93 ? -1.427 32.75 24.656 1 98.88 93 ALA B CA 1
ATOM 3382 C C . ALA B 1 93 ? -2.854 32.594 25.172 1 98.88 93 ALA B C 1
ATOM 3384 O O . ALA B 1 93 ? -3.561 33.594 25.359 1 98.88 93 ALA B O 1
ATOM 3385 N N . ILE B 1 94 ? -3.271 31.391 25.438 1 98.69 94 ILE B N 1
ATOM 3386 C CA . ILE B 1 94 ? -4.617 31.125 25.938 1 98.69 94 ILE B CA 1
ATOM 3387 C C . ILE B 1 94 ? -4.781 31.719 27.328 1 98.69 94 ILE B C 1
ATOM 3389 O O . ILE B 1 94 ? -5.801 32.344 27.625 1 98.69 94 ILE B O 1
ATOM 3393 N N . GLU B 1 95 ? -3.742 31.547 28.156 1 98.12 95 GLU B N 1
ATOM 3394 C CA . GLU B 1 95 ? -3.762 32.125 29.5 1 98.12 95 GLU B CA 1
ATOM 3395 C C . GLU B 1 95 ? -3.896 33.625 29.453 1 98.12 95 GLU B C 1
ATOM 3397 O O . GLU B 1 95 ? -4.504 34.25 30.344 1 98.12 95 GLU B O 1
ATOM 3402 N N . ALA B 1 96 ? -3.381 34.219 28.438 1 98.44 96 ALA B N 1
ATOM 3403 C CA . ALA B 1 96 ? -3.43 35.656 28.266 1 98.44 96 ALA B CA 1
ATOM 3404 C C . ALA B 1 96 ? -4.75 36.094 27.625 1 98.44 96 ALA B C 1
ATOM 3406 O O . ALA B 1 96 ? -4.941 37.281 27.328 1 98.44 96 ALA B O 1
ATOM 3407 N N . GLY B 1 97 ? -5.613 35.156 27.359 1 98.25 97 GLY B N 1
ATOM 3408 C CA . GLY B 1 97 ? -6.945 35.438 26.859 1 98.25 97 GLY B CA 1
ATOM 3409 C C . GLY B 1 97 ? -6.992 35.594 25.344 1 98.25 97 GLY B C 1
ATOM 3410 O O . GLY B 1 97 ? -7.926 36.188 24.812 1 98.25 97 GLY B O 1
ATOM 3411 N N . LYS B 1 98 ? -5.98 35.125 24.656 1 98.81 98 LYS B N 1
ATOM 3412 C CA . LYS B 1 98 ? -5.93 35.25 23.188 1 98.81 98 LYS B CA 1
ATOM 3413 C C . LYS B 1 98 ? -6.562 34.062 22.516 1 98.81 98 LYS B C 1
ATOM 3415 O O . LYS B 1 98 ? -6.371 32.906 22.938 1 98.81 98 LYS B O 1
ATOM 3420 N N . HIS B 1 99 ? -7.406 34.25 21.453 1 98.88 99 HIS B N 1
ATOM 3421 C CA . HIS B 1 99 ? -7.707 33.156 20.531 1 98.88 99 HIS B CA 1
ATOM 3422 C C . HIS B 1 99 ? -6.453 32.688 19.812 1 98.88 99 HIS B C 1
ATOM 3424 O O . HIS B 1 99 ? -5.574 33.5 19.484 1 98.88 99 HIS B O 1
ATOM 3430 N N . VAL B 1 100 ? -6.363 31.359 19.578 1 98.94 100 VAL B N 1
ATOM 3431 C CA . VAL B 1 100 ? -5.117 30.828 19.047 1 98.94 100 VAL B CA 1
ATOM 3432 C C . VAL B 1 100 ? -5.41 29.969 17.828 1 98.94 100 VAL B C 1
ATOM 3434 O O . VAL B 1 100 ? -6.305 29.125 17.844 1 98.94 100 VAL B O 1
ATOM 3437 N N . LEU B 1 101 ? -4.746 30.172 16.734 1 98.94 101 LEU B N 1
ATOM 3438 C CA . LEU B 1 101 ? -4.539 29.234 15.641 1 98.94 101 LEU B CA 1
ATOM 3439 C C . LEU B 1 101 ? -3.098 28.734 15.617 1 98.94 101 LEU B C 1
ATOM 3441 O O . LEU B 1 101 ? -2.188 29.469 15.227 1 98.94 101 LEU B O 1
ATOM 3445 N N . SER B 1 102 ? -2.879 27.578 16.078 1 98.88 102 SER B N 1
ATOM 3446 C CA . SER B 1 102 ? -1.529 27.016 16.109 1 98.88 102 SER B CA 1
ATOM 3447 C C . SER B 1 102 ? -1.293 26.078 14.938 1 98.88 102 SER B C 1
ATOM 3449 O O . SER B 1 102 ? -2.189 25.328 14.547 1 98.88 102 SER B O 1
ATOM 3451 N N . GLU B 1 103 ? -0.145 26.078 14.383 1 98.69 103 GLU B N 1
ATOM 3452 C CA . GLU B 1 103 ? 0.227 25.188 13.289 1 98.69 103 GLU B CA 1
ATOM 3453 C C . GLU B 1 103 ? 0.279 23.734 13.75 1 98.69 103 GLU B C 1
ATOM 3455 O O . GLU B 1 103 ? 0.531 23.453 14.93 1 98.69 103 GLU B O 1
ATOM 3460 N N . LYS B 1 104 ? -0.003 22.875 12.836 1 98.75 104 LYS B N 1
ATOM 3461 C CA . LYS B 1 104 ? 0.216 21.453 13.047 1 98.75 104 LYS B CA 1
ATOM 3462 C C . LYS B 1 104 ? 1.706 21.125 13.102 1 98.75 104 LYS B C 1
ATOM 3464 O O . LYS B 1 104 ? 2.529 21.875 12.578 1 98.75 104 LYS B O 1
ATOM 3469 N N . PRO B 1 105 ? 2.133 20.016 13.633 1 98.56 105 PRO B N 1
ATOM 3470 C CA . PRO B 1 105 ? 1.307 19.141 14.469 1 98.56 105 PRO B CA 1
ATOM 3471 C C . PRO B 1 105 ? 0.974 19.766 15.82 1 98.56 105 PRO B C 1
ATOM 3473 O O . PRO B 1 105 ? 1.627 20.719 16.25 1 98.56 105 PRO B O 1
ATOM 3476 N N . ILE B 1 106 ? -0.03 19.234 16.516 1 98.5 106 ILE B N 1
ATOM 3477 C CA . ILE B 1 106 ? -0.525 19.812 17.766 1 98.5 106 ILE B CA 1
ATOM 3478 C C . ILE B 1 106 ? 0.57 19.75 18.828 1 98.5 106 ILE B C 1
ATOM 3480 O O . ILE B 1 106 ? 0.623 20.609 19.703 1 98.5 106 ILE B O 1
ATOM 3484 N N . ALA B 1 107 ? 1.409 18.734 18.781 1 98.62 107 ALA B N 1
ATOM 3485 C CA . ALA B 1 107 ? 2.5 18.531 19.734 1 98.62 107 ALA B CA 1
ATOM 3486 C C . ALA B 1 107 ? 3.533 17.547 19.172 1 98.62 107 ALA B C 1
ATOM 3488 O O . ALA B 1 107 ? 3.32 16.938 18.125 1 98.62 107 ALA B O 1
ATOM 3489 N N . LYS B 1 108 ? 4.625 17.391 19.906 1 98.38 108 LYS B N 1
ATOM 3490 C CA . LYS B 1 108 ? 5.73 16.531 19.484 1 98.38 108 LYS B CA 1
ATOM 3491 C C . LYS B 1 108 ? 5.379 15.055 19.641 1 98.38 108 LYS B C 1
ATOM 3493 O O . LYS B 1 108 ? 6.027 14.188 19.047 1 98.38 108 LYS B O 1
ATOM 3498 N N . ASP B 1 109 ? 4.422 14.742 20.531 1 98.31 109 ASP B N 1
ATOM 3499 C CA . ASP B 1 109 ? 3.955 13.383 20.781 1 98.31 109 ASP B CA 1
ATOM 3500 C C . ASP B 1 109 ? 2.561 13.383 21.406 1 98.31 109 ASP B C 1
ATOM 3502 O O . ASP B 1 109 ? 2.039 14.445 21.766 1 98.31 109 ASP B O 1
ATOM 3506 N N . LEU B 1 110 ? 2.025 12.234 21.469 1 98.31 110 LEU B N 1
ATOM 3507 C CA . LEU B 1 110 ? 0.644 12.086 21.906 1 98.31 110 LEU B CA 1
ATOM 3508 C C . LEU B 1 110 ? 0.495 12.516 23.359 1 98.31 110 LEU B C 1
ATOM 3510 O O . LEU B 1 110 ? -0.473 13.195 23.719 1 98.31 110 LEU B O 1
ATOM 3514 N N . ALA B 1 111 ? 1.397 12.141 24.188 1 98.44 111 ALA B N 1
ATOM 3515 C CA . ALA B 1 111 ? 1.32 12.477 25.609 1 98.44 111 ALA B CA 1
ATOM 3516 C C . ALA B 1 111 ? 1.242 13.984 25.812 1 98.44 111 ALA B C 1
ATOM 3518 O O . ALA B 1 111 ? 0.387 14.469 26.547 1 98.44 111 ALA B O 1
ATOM 3519 N N . THR B 1 112 ? 2.105 14.742 25.141 1 98.75 112 THR B N 1
ATOM 3520 C CA . THR B 1 112 ? 2.113 16.188 25.234 1 98.75 112 THR B CA 1
ATOM 3521 C C . THR B 1 112 ? 0.812 16.781 24.688 1 98.75 112 THR B C 1
ATOM 3523 O O . THR B 1 112 ? 0.233 17.688 25.297 1 98.75 112 THR B O 1
ATOM 3526 N N . GLY B 1 113 ? 0.347 16.281 23.562 1 98.75 113 GLY B N 1
ATOM 3527 C CA . GLY B 1 113 ? -0.898 16.75 22.969 1 98.75 113 GLY B CA 1
ATOM 3528 C C . GLY B 1 113 ? -2.102 16.531 23.859 1 98.75 113 GLY B C 1
ATOM 3529 O O . GLY B 1 113 ? -2.932 17.422 24.031 1 98.75 113 GLY B O 1
ATOM 3530 N N . VAL B 1 114 ? -2.156 15.312 24.406 1 98.62 114 VAL B N 1
ATOM 3531 C CA . VAL B 1 114 ? -3.262 14.969 25.297 1 98.62 114 VAL B CA 1
ATOM 3532 C C . VAL B 1 114 ? -3.246 15.883 26.516 1 98.62 114 VAL B C 1
ATOM 3534 O O . VAL B 1 114 ? -4.285 16.422 26.906 1 98.62 114 VAL B O 1
ATOM 3537 N N . SER B 1 115 ? -2.102 16.078 27.078 1 98.75 115 SER B N 1
ATOM 3538 C CA . SER B 1 115 ? -1.964 16.938 28.25 1 98.75 115 SER B CA 1
ATOM 3539 C C . SER B 1 115 ? -2.416 18.359 27.938 1 98.75 115 SER B C 1
ATOM 3541 O O . SER B 1 115 ? -3.133 18.984 28.719 1 98.75 115 SER B O 1
ATOM 3543 N N . LEU B 1 116 ? -2.023 18.875 26.844 1 98.81 116 LEU B N 1
ATOM 3544 C CA . LEU B 1 116 ? -2.379 20.234 26.438 1 98.81 116 LEU B CA 1
ATOM 3545 C C . LEU B 1 116 ? -3.883 20.359 26.219 1 98.81 116 LEU B C 1
ATOM 3547 O O . LEU B 1 116 ? -4.5 21.328 26.656 1 98.81 116 LEU B O 1
ATOM 3551 N N . LEU B 1 117 ? -4.453 19.422 25.516 1 98.69 117 LEU B N 1
ATOM 3552 C CA . LEU B 1 117 ? -5.887 19.453 25.25 1 98.69 117 LEU B CA 1
ATOM 3553 C C . LEU B 1 117 ? -6.68 19.344 26.547 1 98.69 117 LEU B C 1
ATOM 3555 O O . LEU B 1 117 ? -7.68 20.047 26.734 1 98.69 117 LEU B O 1
ATOM 3559 N N . ASP B 1 118 ? -6.254 18.422 27.406 1 98.56 118 ASP B N 1
ATOM 3560 C CA . ASP B 1 118 ? -6.922 18.266 28.688 1 98.56 118 ASP B CA 1
ATOM 3561 C C . ASP B 1 118 ? -6.871 19.562 29.5 1 98.56 118 ASP B C 1
ATOM 3563 O O . ASP B 1 118 ? -7.867 19.969 30.094 1 98.56 118 ASP B O 1
ATOM 3567 N N . TRP B 1 119 ? -5.758 20.141 29.578 1 98.75 119 TRP B N 1
ATOM 3568 C CA . TRP B 1 119 ? -5.609 21.438 30.234 1 98.75 119 TRP B CA 1
ATOM 3569 C C . TRP B 1 119 ? -6.566 22.469 29.641 1 98.75 119 TRP B C 1
ATOM 3571 O O . TRP B 1 119 ? -7.281 23.156 30.375 1 98.75 119 TRP B O 1
ATOM 3581 N N . TYR B 1 120 ? -6.594 22.594 28.375 1 98.69 120 TYR B N 1
ATOM 3582 C CA . TYR B 1 120 ? -7.469 23.531 27.672 1 98.69 120 TYR B CA 1
ATOM 3583 C C . TYR B 1 120 ? -8.922 23.312 28.078 1 98.69 120 TYR B C 1
ATOM 3585 O O . TYR B 1 120 ? -9.648 24.266 28.375 1 98.69 120 TYR B O 1
ATOM 3593 N N . ARG B 1 121 ? -9.297 22.031 28.062 1 97.94 121 ARG B N 1
ATOM 3594 C CA . ARG B 1 121 ? -10.672 21.672 28.391 1 97.94 121 ARG B CA 1
ATOM 3595 C C . ARG B 1 121 ? -11.008 22.016 29.828 1 97.94 121 ARG B C 1
ATOM 3597 O O . ARG B 1 121 ? -12.18 22.188 30.172 1 97.94 121 ARG B O 1
ATOM 3604 N N . SER B 1 122 ? -10.055 22.094 30.641 1 98.12 122 SER B N 1
ATOM 3605 C CA . SER B 1 122 ? -10.266 22.359 32.062 1 98.12 122 SER B CA 1
ATOM 3606 C C . SER B 1 122 ? -10.43 23.844 32.312 1 98.12 122 SER B C 1
ATOM 3608 O O . SER B 1 122 ? -10.836 24.234 33.406 1 98.12 122 SER B O 1
ATOM 3610 N N . GLN B 1 123 ? -10.102 24.656 31.359 1 97.31 123 GLN B N 1
ATOM 3611 C CA . GLN B 1 123 ? -10.203 26.109 31.531 1 97.31 123 GLN B CA 1
ATOM 3612 C C . GLN B 1 123 ? -11.656 26.562 31.531 1 97.31 123 GLN B C 1
ATOM 3614 O O . GLN B 1 123 ? -12.477 26.031 30.766 1 97.31 123 GLN B O 1
ATOM 3619 N N . SER B 1 124 ? -11.945 27.547 32.375 1 95.75 124 SER B N 1
ATOM 3620 C CA . SER B 1 124 ? -13.281 28.141 32.375 1 95.75 124 SER B CA 1
ATOM 3621 C C . SER B 1 124 ? -13.445 29.172 31.281 1 95.75 124 SER B C 1
ATOM 3623 O O . SER B 1 124 ? -12.797 30.219 31.281 1 95.75 124 SER B O 1
ATOM 3625 N N . ASN B 1 125 ? -14.281 28.938 30.359 1 93.81 125 ASN B N 1
ATOM 3626 C CA . ASN B 1 125 ? -14.625 29.812 29.234 1 93.81 125 ASN B CA 1
ATOM 3627 C C . ASN B 1 125 ? -13.383 30.297 28.5 1 93.81 125 ASN B C 1
ATOM 3629 O O . ASN B 1 125 ? -13.156 31.5 28.359 1 93.81 125 ASN B O 1
ATOM 3633 N N . PRO B 1 126 ? -12.57 29.391 28.031 1 96.94 126 PRO B N 1
ATOM 3634 C CA . PRO B 1 126 ? -11.352 29.797 27.328 1 96.94 126 PRO B CA 1
ATOM 3635 C C . PRO B 1 126 ? -11.633 30.391 25.953 1 96.94 126 PRO B C 1
ATOM 3637 O O . PRO B 1 126 ? -12.711 30.156 25.391 1 96.94 126 PRO B O 1
ATOM 3640 N N . PRO B 1 127 ? -10.664 31.219 25.469 1 98.5 127 PRO B N 1
ATOM 3641 C CA . PRO B 1 127 ? -10.773 31.625 24.062 1 98.5 127 PRO B CA 1
ATOM 3642 C C . PRO B 1 127 ? -10.703 30.422 23.094 1 98.5 127 PRO B C 1
ATOM 3644 O O . PRO B 1 127 ? -10.422 29.312 23.531 1 98.5 127 PRO B O 1
ATOM 3647 N N . ILE B 1 128 ? -10.984 30.656 21.844 1 98.69 128 ILE B N 1
ATOM 3648 C CA . ILE B 1 128 ? -10.992 29.609 20.844 1 98.69 128 ILE B CA 1
ATOM 3649 C C . ILE B 1 128 ? -9.562 29.188 20.516 1 98.69 128 ILE B C 1
ATOM 3651 O O . ILE B 1 128 ? -8.711 30.031 20.25 1 98.69 128 ILE B O 1
ATOM 3655 N N . TRP B 1 129 ? -9.289 27.922 20.672 1 98.88 129 TRP B N 1
ATOM 3656 C CA . TRP B 1 129 ? -8.055 27.297 20.203 1 98.88 129 TRP B CA 1
ATOM 3657 C C . TRP B 1 129 ? -8.305 26.422 18.984 1 98.88 129 TRP B C 1
ATOM 3659 O O . TRP B 1 129 ? -9.078 25.453 19.062 1 98.88 129 TRP B O 1
ATOM 3669 N N . SER B 1 130 ? -7.738 26.797 17.859 1 98.88 130 SER B N 1
ATOM 3670 C CA . SER B 1 130 ? -7.781 26.047 16.609 1 98.88 130 SER B CA 1
ATOM 3671 C C . SER B 1 130 ? -6.391 25.578 16.203 1 98.88 130 SER B C 1
ATOM 3673 O O . SER B 1 130 ? -5.387 26.188 16.562 1 98.88 130 SER B O 1
ATOM 3675 N N . VAL B 1 131 ? -6.312 24.438 15.492 1 98.94 131 VAL B N 1
ATOM 3676 C CA . VAL B 1 131 ? -5.062 23.938 14.93 1 98.94 131 VAL B CA 1
ATOM 3677 C C . VAL B 1 131 ? -5.105 24.031 13.406 1 98.94 131 VAL B C 1
ATOM 3679 O O . VAL B 1 131 ? -6.082 23.625 12.773 1 98.94 131 VAL B O 1
ATOM 3682 N N . ALA B 1 132 ? -4.047 24.578 12.852 1 98.81 132 ALA B N 1
ATOM 3683 C CA . ALA B 1 132 ? -3.949 24.828 11.414 1 98.81 132 ALA B CA 1
ATOM 3684 C C . ALA B 1 132 ? -3.449 23.594 10.68 1 98.81 132 ALA B C 1
ATOM 3686 O O . ALA B 1 132 ? -2.242 23.344 10.602 1 98.81 132 ALA B O 1
ATOM 3687 N N . GLU B 1 133 ? -4.328 22.828 10.172 1 98.81 133 GLU B N 1
ATOM 3688 C CA . GLU B 1 133 ? -4.105 21.734 9.227 1 98.81 133 GLU B CA 1
ATOM 3689 C C . GLU B 1 133 ? -4.711 22.062 7.859 1 98.81 133 GLU B C 1
ATOM 3691 O O . GLU B 1 133 ? -5.848 21.688 7.578 1 98.81 133 GLU B O 1
ATOM 3696 N N . ASN B 1 134 ? -3.871 22.594 6.988 1 98.75 134 ASN B N 1
ATOM 3697 C CA . ASN B 1 134 ? -4.395 23.219 5.773 1 98.75 134 ASN B CA 1
ATOM 3698 C C . ASN B 1 134 ? -4.902 22.172 4.785 1 98.75 134 ASN B C 1
ATOM 3700 O O . ASN B 1 134 ? -5.641 22.484 3.855 1 98.75 134 ASN B O 1
ATOM 3704 N N . PHE B 1 135 ? -4.562 20.891 4.949 1 98.56 135 PHE B N 1
ATOM 3705 C CA . PHE B 1 135 ? -5.039 19.844 4.047 1 98.56 135 PHE B CA 1
ATOM 3706 C C . PHE B 1 135 ? -6.555 19.719 4.117 1 98.56 135 PHE B C 1
ATOM 3708 O O . PHE B 1 135 ? -7.195 19.328 3.141 1 98.56 135 PHE B O 1
ATOM 3715 N N . ARG B 1 136 ? -7.117 20.094 5.242 1 98.62 136 ARG B N 1
ATOM 3716 C CA . ARG B 1 136 ? -8.57 20.031 5.363 1 98.62 136 ARG B CA 1
ATOM 3717 C C . ARG B 1 136 ? -9.234 21.203 4.652 1 98.62 136 ARG B C 1
ATOM 3719 O O . ARG B 1 136 ? -10.461 21.312 4.621 1 98.62 136 ARG B O 1
ATOM 3726 N N . PHE B 1 137 ? -8.391 22.109 4.074 1 98.56 137 PHE B N 1
ATOM 3727 C CA . PHE B 1 137 ? -8.914 23.312 3.439 1 98.56 137 PHE B CA 1
ATOM 3728 C C . PHE B 1 137 ? -8.469 23.391 1.985 1 98.56 137 PHE B C 1
ATOM 3730 O O . PHE B 1 137 ? -8.789 24.359 1.287 1 98.56 137 PHE B O 1
ATOM 3737 N N . ILE B 1 138 ? -7.664 22.453 1.486 1 98.19 138 ILE B N 1
ATOM 3738 C CA . ILE B 1 138 ? -7.34 22.484 0.064 1 98.19 138 ILE B CA 1
ATOM 3739 C C . ILE B 1 138 ? -8.555 22.062 -0.753 1 98.19 138 ILE B C 1
ATOM 3741 O O . ILE B 1 138 ? -9.234 21.094 -0.401 1 98.19 138 ILE B O 1
ATOM 3745 N N . LYS B 1 139 ? -8.789 22.703 -1.856 1 98.31 139 LYS B N 1
ATOM 3746 C CA . LYS B 1 139 ? -10.023 22.578 -2.625 1 98.31 139 LYS B CA 1
ATOM 3747 C C . LYS B 1 139 ? -10.219 21.156 -3.146 1 98.31 139 LYS B C 1
ATOM 3749 O O . LYS B 1 139 ? -11.312 20.609 -3.057 1 98.31 139 LYS B O 1
ATOM 3754 N N . PRO B 1 140 ? -9.203 20.531 -3.705 1 98.5 140 PRO B N 1
ATOM 3755 C CA . PRO B 1 140 ? -9.414 19.172 -4.215 1 98.5 140 PRO B CA 1
ATOM 3756 C C . PRO B 1 140 ? -9.812 18.188 -3.119 1 98.5 140 PRO B C 1
ATOM 3758 O O . PRO B 1 140 ? -10.648 17.312 -3.354 1 98.5 140 PRO B O 1
ATOM 3761 N N . LEU B 1 141 ? -9.305 18.266 -1.903 1 98.5 141 LEU B N 1
ATOM 3762 C CA . LEU B 1 141 ? -9.672 17.359 -0.826 1 98.5 141 LEU B CA 1
ATOM 3763 C C . LEU B 1 141 ? -11.07 17.672 -0.306 1 98.5 141 LEU B C 1
ATOM 3765 O O . LEU B 1 141 ? -11.836 16.75 0.014 1 98.5 141 LEU B O 1
ATOM 3769 N N . GLU B 1 142 ? -11.352 18.953 -0.21 1 98.38 142 GLU B N 1
ATOM 3770 C CA . GLU B 1 142 ? -12.719 19.328 0.153 1 98.38 142 GLU B CA 1
ATOM 3771 C C . GLU B 1 142 ? -13.727 18.734 -0.834 1 98.38 142 GLU B C 1
ATOM 3773 O O . GLU B 1 142 ? -14.742 18.172 -0.428 1 98.38 142 GLU B O 1
ATOM 3778 N N . TYR B 1 143 ? -13.414 18.969 -2.092 1 98.56 143 TYR B N 1
ATOM 3779 C CA . TYR B 1 143 ? -14.266 18.438 -3.154 1 98.56 143 TYR B CA 1
ATOM 3780 C C . TYR B 1 143 ? -14.383 16.922 -3.07 1 98.56 143 TYR B C 1
ATOM 3782 O O . TYR B 1 143 ? -15.484 16.375 -3.17 1 98.56 143 TYR B O 1
ATOM 3790 N N . GLY B 1 144 ? -13.273 16.266 -2.885 1 98.62 144 GLY B N 1
ATOM 3791 C CA . GLY B 1 144 ? -13.281 14.82 -2.748 1 98.62 144 GLY B CA 1
ATOM 3792 C C . GLY B 1 144 ? -14.133 14.328 -1.595 1 98.62 144 GLY B C 1
ATOM 3793 O O . GLY B 1 144 ? -14.898 13.367 -1.741 1 98.62 144 GLY B O 1
ATOM 3794 N N . ALA B 1 145 ? -13.984 14.938 -0.461 1 98.62 145 ALA B N 1
ATOM 3795 C CA . ALA B 1 145 ? -14.773 14.57 0.712 1 98.62 145 ALA B CA 1
ATOM 3796 C C . ALA B 1 145 ? -16.266 14.758 0.454 1 98.62 145 ALA B C 1
ATOM 3798 O O . ALA B 1 145 ? -17.094 13.93 0.858 1 98.62 145 ALA B O 1
ATOM 3799 N N . GLU B 1 146 ? -16.594 15.875 -0.159 1 98.56 146 GLU B N 1
ATOM 3800 C CA . GLU B 1 146 ? -17.984 16.125 -0.517 1 98.56 146 GLU B CA 1
ATOM 3801 C C . GLU B 1 146 ? -18.547 15.016 -1.406 1 98.56 146 GLU B C 1
ATOM 3803 O O . GLU B 1 146 ? -19.656 14.531 -1.185 1 98.56 146 GLU B O 1
ATOM 3808 N N . LYS B 1 147 ? -17.781 14.641 -2.398 1 98.25 147 LYS B N 1
ATOM 3809 C CA . LYS B 1 147 ? -18.203 13.594 -3.322 1 98.25 147 LYS B CA 1
ATOM 3810 C C . LYS B 1 147 ? -18.344 12.258 -2.607 1 98.25 147 LYS B C 1
ATOM 3812 O O . LYS B 1 147 ? -19.25 11.469 -2.906 1 98.25 147 LYS B O 1
ATOM 3817 N N . LEU B 1 148 ? -17.453 11.984 -1.695 1 98.56 148 LEU B N 1
ATOM 3818 C CA . LEU B 1 148 ? -17.547 10.758 -0.909 1 98.56 148 LEU B CA 1
ATOM 3819 C C . LEU B 1 148 ? -18.828 10.719 -0.095 1 98.56 148 LEU B C 1
ATOM 3821 O O . LEU B 1 148 ? -19.469 9.672 0.033 1 98.56 148 LEU B O 1
ATOM 3825 N N . ARG B 1 149 ? -19.203 11.859 0.455 1 98.38 149 ARG B N 1
ATOM 3826 C CA . ARG B 1 149 ? -20.453 11.938 1.197 1 98.38 149 ARG B CA 1
ATOM 3827 C C . ARG B 1 149 ? -21.641 11.602 0.302 1 98.38 149 ARG B C 1
ATOM 3829 O O . ARG B 1 149 ? -22.578 10.922 0.731 1 98.38 149 ARG B O 1
ATOM 3836 N N . GLU B 1 150 ? -21.578 12.07 -0.889 1 97.06 150 GLU B N 1
ATOM 3837 C CA . GLU B 1 150 ? -22.641 11.812 -1.856 1 97.06 150 GLU B CA 1
ATOM 3838 C C . GLU B 1 150 ? -22.672 10.336 -2.246 1 97.06 150 GLU B C 1
ATOM 3840 O O . GLU B 1 150 ? -23.75 9.742 -2.363 1 97.06 150 GLU B O 1
ATOM 3845 N N . ILE B 1 151 ? -21.547 9.789 -2.471 1 96.31 151 ILE B N 1
ATOM 3846 C CA . ILE B 1 151 ? -21.422 8.398 -2.9 1 96.31 151 ILE B CA 1
ATOM 3847 C C . ILE B 1 151 ? -21.875 7.465 -1.783 1 96.31 151 ILE B C 1
ATOM 3849 O O . ILE B 1 151 ? -22.641 6.523 -2.027 1 96.31 151 ILE B O 1
ATOM 3853 N N . GLY B 1 152 ? -21.406 7.781 -0.576 1 97.12 152 GLY B N 1
ATOM 3854 C CA . GLY B 1 152 ? -21.719 6.957 0.583 1 97.12 152 GLY B CA 1
ATOM 3855 C C . GLY B 1 152 ? -21.203 5.535 0.458 1 97.12 152 GLY B C 1
ATOM 3856 O O . GLY B 1 152 ? -20.188 5.293 -0.199 1 97.12 152 GLY B O 1
ATOM 3857 N N . GLY B 1 153 ? -21.828 4.633 1.225 1 96.75 153 GLY B N 1
ATOM 3858 C CA . GLY B 1 153 ? -21.453 3.229 1.209 1 96.75 153 GLY B CA 1
ATOM 3859 C C . GLY B 1 153 ? -20.422 2.871 2.271 1 96.75 153 GLY B C 1
ATOM 3860 O O . GLY B 1 153 ? -20.047 3.715 3.088 1 96.75 153 GLY B O 1
ATOM 3861 N N . GLN B 1 154 ? -20.031 1.593 2.24 1 97.19 154 GLN B N 1
ATOM 3862 C CA . GLN B 1 154 ? -19.047 1.074 3.176 1 97.19 154 GLN B CA 1
ATOM 3863 C C . GLN B 1 154 ? -17.641 1.063 2.553 1 97.19 154 GLN B C 1
ATOM 3865 O O . GLN B 1 154 ? -17.484 0.684 1.392 1 97.19 154 GLN B O 1
ATOM 3870 N N . VAL B 1 155 ? -16.688 1.517 3.361 1 98.25 155 VAL B N 1
ATOM 3871 C CA . VAL B 1 155 ? -15.312 1.545 2.867 1 98.25 155 VAL B CA 1
ATOM 3872 C C . VAL B 1 155 ? -14.836 0.122 2.594 1 98.25 155 VAL B C 1
ATOM 3874 O O . VAL B 1 155 ? -14.984 -0.764 3.438 1 98.25 155 VAL B O 1
ATOM 3877 N N . VAL B 1 156 ? -14.289 -0.054 1.422 1 97.88 156 VAL B N 1
ATOM 3878 C CA . VAL B 1 156 ? -13.711 -1.33 1.018 1 97.88 156 VAL B CA 1
ATOM 3879 C C . VAL B 1 156 ? -12.188 -1.265 1.133 1 97.88 156 VAL B C 1
ATOM 3881 O O . VAL B 1 156 ? -11.555 -2.188 1.655 1 97.88 156 VAL B O 1
ATOM 3884 N N . THR B 1 157 ? -11.625 -0.261 0.66 1 98.69 157 THR B N 1
ATOM 3885 C CA . THR B 1 157 ? -10.188 -0.042 0.735 1 98.69 157 THR B CA 1
ATOM 3886 C C . THR B 1 157 ? -9.859 1.447 0.659 1 98.69 157 THR B C 1
ATOM 3888 O O . THR B 1 157 ? -10.719 2.258 0.307 1 98.69 157 THR B O 1
ATOM 3891 N N . PHE B 1 158 ? -8.664 1.819 1.064 1 98.88 158 PHE B N 1
ATOM 3892 C CA . PHE B 1 158 ? -8.164 3.186 0.971 1 98.88 158 PHE B CA 1
ATOM 3893 C C . PHE B 1 158 ? -6.648 3.199 0.827 1 98.88 158 PHE B C 1
ATOM 3895 O O . PHE B 1 158 ? -5.988 2.182 1.049 1 98.88 158 PHE B O 1
ATOM 3902 N N . ARG B 1 159 ? -6.109 4.336 0.429 1 98.62 159 ARG B N 1
ATOM 3903 C CA . ARG B 1 159 ? -4.664 4.465 0.263 1 98.62 159 ARG B CA 1
ATOM 3904 C C . ARG B 1 159 ? -4.215 5.906 0.453 1 98.62 159 ARG B C 1
ATOM 3906 O O . ARG B 1 159 ? -4.891 6.84 0.007 1 98.62 159 ARG B O 1
ATOM 3913 N N . SER B 1 160 ? -3.164 6.102 1.12 1 98.69 160 SER B N 1
ATOM 3914 C CA . SER B 1 160 ? -2.391 7.34 1.165 1 98.69 160 SER B CA 1
ATOM 3915 C C . SER B 1 160 ? -0.938 7.094 0.771 1 98.69 160 SER B C 1
ATOM 3917 O O . SER B 1 160 ? -0.211 6.383 1.467 1 98.69 160 SER B O 1
ATOM 3919 N N . ASN B 1 161 ? -0.503 7.656 -0.353 1 98.38 161 ASN B N 1
ATOM 3920 C CA . ASN B 1 161 ? 0.865 7.523 -0.844 1 98.38 161 ASN B CA 1
ATOM 3921 C C . ASN B 1 161 ? 1.525 8.883 -1.035 1 98.38 161 ASN B C 1
ATOM 3923 O O . ASN B 1 161 ? 0.998 9.742 -1.747 1 98.38 161 ASN B O 1
ATOM 3927 N N . PHE B 1 162 ? 2.629 8.992 -0.468 1 98.81 162 PHE B N 1
ATOM 3928 C CA . PHE B 1 162 ? 3.477 10.156 -0.718 1 98.81 162 PHE B CA 1
ATOM 3929 C C . PHE B 1 162 ? 4.945 9.75 -0.749 1 98.81 162 PHE B C 1
ATOM 3931 O O . PHE B 1 162 ? 5.457 9.164 0.209 1 98.81 162 PHE B O 1
ATOM 3938 N N . TYR B 1 163 ? 5.609 10.008 -1.823 1 98.56 163 TYR B N 1
ATOM 3939 C CA . TYR B 1 163 ? 7.039 9.75 -1.974 1 98.56 163 TYR B CA 1
ATOM 3940 C C . TYR B 1 163 ? 7.762 10.977 -2.518 1 98.56 163 TYR B C 1
ATOM 3942 O O . TYR B 1 163 ? 7.289 11.617 -3.457 1 98.56 163 TYR B O 1
ATOM 3950 N N . THR B 1 164 ? 8.812 11.281 -1.922 1 98.12 164 THR B N 1
ATOM 3951 C CA . THR B 1 164 ? 9.703 12.336 -2.41 1 98.12 164 THR B CA 1
ATOM 3952 C C . THR B 1 164 ? 11.125 12.117 -1.904 1 98.12 164 THR B C 1
ATOM 3954 O O . THR B 1 164 ? 11.383 11.188 -1.131 1 98.12 164 THR B O 1
ATOM 3957 N N . LEU B 1 165 ? 12.078 12.82 -2.439 1 97.62 165 LEU B N 1
ATOM 3958 C CA . LEU B 1 165 ? 13.406 12.977 -1.869 1 97.62 165 LEU B CA 1
ATOM 3959 C C . LEU B 1 165 ? 13.656 14.43 -1.463 1 97.62 165 LEU B C 1
ATOM 3961 O O . LEU B 1 165 ? 13.695 15.32 -2.314 1 97.62 165 LEU B O 1
ATOM 3965 N N . ILE B 1 166 ? 13.773 14.609 -0.146 1 97.25 166 ILE B N 1
ATOM 3966 C CA . ILE B 1 166 ? 14.102 15.953 0.311 1 97.25 166 ILE B CA 1
ATOM 3967 C C . ILE B 1 166 ? 15.492 16.344 -0.175 1 97.25 166 ILE B C 1
ATOM 3969 O O . ILE B 1 166 ? 16.469 15.648 0.115 1 97.25 166 ILE B O 1
ATOM 3973 N N . LYS B 1 167 ? 15.57 17.422 -0.851 1 96.5 167 LYS B N 1
ATOM 3974 C CA . LYS B 1 167 ? 16.844 17.875 -1.407 1 96.5 167 LYS B CA 1
ATOM 3975 C C . LYS B 1 167 ? 17.672 18.594 -0.358 1 96.5 167 LYS B C 1
ATOM 3977 O O . LYS B 1 167 ? 17.125 19.156 0.595 1 96.5 167 LYS B O 1
ATOM 3982 N N . ASP B 1 168 ? 18.953 18.609 -0.652 1 96.38 168 ASP B N 1
ATOM 3983 C CA . ASP B 1 168 ? 19.875 19.25 0.284 1 96.38 168 ASP B CA 1
ATOM 3984 C C . ASP B 1 168 ? 19.625 20.75 0.344 1 96.38 168 ASP B C 1
ATOM 3986 O O . ASP B 1 168 ? 19.875 21.391 1.371 1 96.38 168 ASP B O 1
ATOM 3990 N N . ASP B 1 169 ? 19.156 21.297 -0.702 1 96.94 169 ASP B N 1
ATOM 3991 C CA . ASP B 1 169 ? 18.953 22.75 -0.751 1 96.94 169 ASP B CA 1
ATOM 3992 C C . ASP B 1 169 ? 17.516 23.125 -0.423 1 96.94 169 ASP B C 1
ATOM 3994 O O . ASP B 1 169 ? 17.109 24.281 -0.596 1 96.94 169 ASP B O 1
ATOM 3998 N N . ASP B 1 170 ? 16.75 22.141 -0.004 1 95.94 170 ASP B N 1
ATOM 3999 C CA . ASP B 1 170 ? 15.383 22.406 0.416 1 95.94 170 ASP B CA 1
ATOM 4000 C C . ASP B 1 170 ? 15.352 23.391 1.588 1 95.94 170 ASP B C 1
ATOM 4002 O O . ASP B 1 170 ? 16.062 23.203 2.578 1 95.94 170 ASP B O 1
ATOM 4006 N N . LYS B 1 171 ? 14.531 24.422 1.461 1 94 171 LYS B N 1
ATOM 4007 C CA . LYS B 1 171 ? 14.531 25.484 2.463 1 94 171 LYS B CA 1
ATOM 4008 C C . LYS B 1 171 ? 14 24.984 3.801 1 94 171 LYS B C 1
ATOM 4010 O O . LYS B 1 171 ? 14.383 25.484 4.859 1 94 171 LYS B O 1
ATOM 4015 N N . TYR B 1 172 ? 13.078 24.047 3.766 1 93.56 172 TYR B N 1
ATOM 4016 C CA . TYR B 1 172 ? 12.562 23.5 5.016 1 93.56 172 TYR B CA 1
ATOM 4017 C C . TYR B 1 172 ? 13.57 22.562 5.664 1 93.56 172 TYR B C 1
ATOM 4019 O O . TYR B 1 172 ? 13.719 22.547 6.887 1 93.56 172 TYR B O 1
ATOM 4027 N N . PHE B 1 173 ? 14.281 21.812 4.863 1 95.25 173 PHE B N 1
ATOM 4028 C CA . PHE B 1 173 ? 15.336 20.953 5.383 1 95.25 173 PHE B CA 1
ATOM 4029 C C . PHE B 1 173 ? 16.422 21.781 6.07 1 95.25 173 PHE B C 1
ATOM 4031 O O . PHE B 1 173 ? 16.969 21.359 7.094 1 95.25 173 PHE B O 1
ATOM 4038 N N . ASN B 1 174 ? 16.656 22.922 5.496 1 94.94 174 ASN B N 1
ATOM 4039 C CA . ASN B 1 174 ? 17.766 23.734 5.984 1 94.94 174 ASN B CA 1
ATOM 4040 C C . ASN B 1 174 ? 17.344 24.625 7.152 1 94.94 174 ASN B C 1
ATOM 4042 O O . ASN B 1 174 ? 17.594 25.828 7.148 1 94.94 174 ASN B O 1
ATOM 4046 N N . THR B 1 175 ? 16.578 24.141 8.094 1 93.31 175 THR B N 1
ATOM 4047 C CA . THR B 1 175 ? 16.266 24.688 9.414 1 93.31 175 THR B CA 1
ATOM 4048 C C . THR B 1 175 ? 16.797 23.766 10.516 1 93.31 175 THR B C 1
ATOM 4050 O O . THR B 1 175 ? 16.672 22.547 10.422 1 93.31 175 THR B O 1
ATOM 4053 N N . GLU B 1 176 ? 17.328 24.375 11.523 1 90.81 176 GLU B N 1
ATOM 4054 C CA . GLU B 1 176 ? 18.062 23.609 12.539 1 90.81 176 GLU B CA 1
ATOM 4055 C C . GLU B 1 176 ? 17.156 22.594 13.227 1 90.81 176 GLU B C 1
ATOM 4057 O O . GLU B 1 176 ? 17.547 21.453 13.43 1 90.81 176 GLU B O 1
ATOM 4062 N N . TRP B 1 177 ? 15.977 23 13.578 1 92.62 177 TRP B N 1
ATOM 4063 C CA . TRP B 1 177 ? 15.102 22.125 14.359 1 92.62 177 TRP B CA 1
ATOM 4064 C C . TRP B 1 177 ? 14.609 20.953 13.523 1 92.62 177 TRP B C 1
ATOM 4066 O O . TRP B 1 177 ? 14.141 19.953 14.062 1 92.62 177 TRP B O 1
ATOM 4076 N N . ARG B 1 178 ? 14.688 21 12.156 1 95.69 178 ARG B N 1
ATOM 4077 C CA . ARG B 1 178 ? 14.32 19.875 11.297 1 95.69 178 ARG B CA 1
ATOM 4078 C C . ARG B 1 178 ? 15.523 18.969 11.031 1 95.69 178 ARG B C 1
ATOM 4080 O O . ARG B 1 178 ? 15.367 17.766 10.883 1 95.69 178 ARG B O 1
ATOM 4087 N N . LYS B 1 179 ? 16.703 19.516 10.969 1 94.69 179 LYS B N 1
ATOM 4088 C CA . LYS B 1 179 ? 17.906 18.734 10.734 1 94.69 179 LYS B CA 1
ATOM 4089 C C . LYS B 1 179 ? 18.25 17.875 11.945 1 94.69 179 LYS B C 1
ATOM 4091 O O . LYS B 1 179 ? 18.734 16.75 11.789 1 94.69 179 LYS B O 1
ATOM 4096 N N . VAL B 1 180 ? 18.031 18.422 13.07 1 95.12 180 VAL B N 1
ATOM 4097 C CA . VAL B 1 180 ? 18.25 17.703 14.32 1 95.12 180 VAL B CA 1
ATOM 4098 C C . VAL B 1 180 ? 16.984 17.719 15.164 1 95.12 180 VAL B C 1
ATOM 4100 O O . VAL B 1 180 ? 16.906 18.406 16.188 1 95.12 180 VAL B O 1
ATOM 4103 N N . PRO B 1 181 ? 16.094 16.859 14.734 1 96.62 181 PRO B N 1
ATOM 4104 C CA . PRO B 1 181 ? 14.781 16.906 15.383 1 96.62 181 PRO B CA 1
ATOM 4105 C C . PRO B 1 181 ? 14.812 16.422 16.828 1 96.62 181 PRO B C 1
ATOM 4107 O O . PRO B 1 181 ? 15.477 15.414 17.125 1 96.62 181 PRO B O 1
ATOM 4110 N N . GLN B 1 182 ? 14.148 17.156 17.703 1 97 182 GLN B N 1
ATOM 4111 C CA . GLN B 1 182 ? 13.961 16.766 19.094 1 97 182 GLN B CA 1
ATOM 4112 C C . GLN B 1 182 ? 12.555 16.234 19.344 1 97 182 GLN B C 1
ATOM 4114 O O . GLN B 1 182 ? 11.977 16.453 20.406 1 97 182 GLN B O 1
ATOM 4119 N N . TYR B 1 183 ? 11.914 15.75 18.359 1 96.75 183 TYR B N 1
ATOM 4120 C CA . TYR B 1 183 ? 10.586 15.148 18.344 1 96.75 183 TYR B CA 1
ATOM 4121 C C . TYR B 1 183 ? 10.578 13.867 17.516 1 96.75 183 TYR B C 1
ATOM 4123 O O . TYR B 1 183 ? 11.508 13.609 16.75 1 96.75 183 TYR B O 1
ATOM 4131 N N . GLN B 1 184 ? 9.609 13.086 17.672 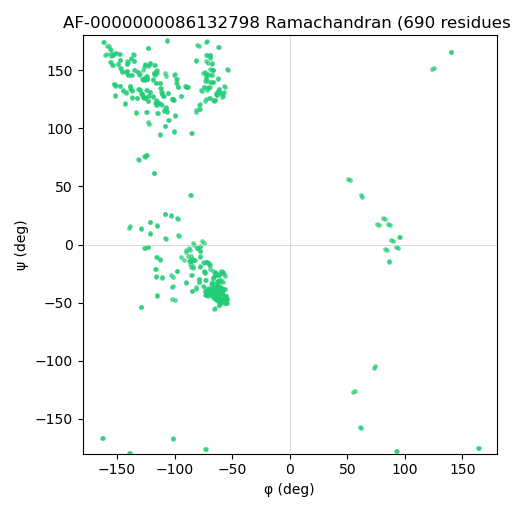1 96.56 184 GLN B N 1
ATOM 4132 C CA . GLN B 1 184 ? 9.539 11.797 16.984 1 96.56 184 GLN B CA 1
ATOM 4133 C C . GLN B 1 184 ? 9.273 11.977 15.492 1 96.56 184 GLN B C 1
ATOM 4135 O O . GLN B 1 184 ? 8.641 12.945 15.086 1 96.56 184 GLN B O 1
ATOM 4140 N N . GLY B 1 185 ? 9.812 11.117 14.641 1 97.06 185 GLY B N 1
ATOM 4141 C CA . GLY B 1 185 ? 9.391 10.914 13.266 1 97.06 185 GLY B CA 1
ATOM 4142 C C . GLY B 1 185 ? 10.047 11.875 12.297 1 97.06 185 GLY B C 1
ATOM 4143 O O . GLY B 1 185 ? 9.961 11.688 11.078 1 97.06 185 GLY B O 1
ATOM 4144 N N . GLY B 1 186 ? 10.664 12.977 12.844 1 97.56 186 GLY B N 1
ATOM 4145 C CA . GLY B 1 186 ? 11.289 13.922 11.938 1 97.56 186 GLY B CA 1
ATOM 4146 C C . GLY B 1 186 ? 10.336 14.469 10.891 1 97.56 186 GLY B C 1
ATOM 4147 O O . GLY B 1 186 ? 9.258 14.953 11.227 1 97.56 186 GLY B O 1
ATOM 4148 N N . PHE B 1 187 ? 10.727 14.352 9.609 1 98 187 PHE B N 1
ATOM 4149 C CA . PHE B 1 187 ? 9.914 14.883 8.523 1 98 187 PHE B CA 1
ATOM 4150 C C . PHE B 1 187 ? 8.586 14.148 8.43 1 98 187 PHE B C 1
ATOM 4152 O O . PHE B 1 187 ? 7.605 14.695 7.91 1 98 187 PHE B O 1
ATOM 4159 N N . LEU B 1 188 ? 8.523 12.922 8.93 1 98.62 188 LEU B N 1
ATOM 4160 C CA . LEU B 1 188 ? 7.258 12.188 8.922 1 98.62 188 LEU B CA 1
ATOM 4161 C C . LEU B 1 188 ? 6.234 12.859 9.828 1 98.62 188 LEU B C 1
ATOM 4163 O O . LEU B 1 188 ? 5.059 12.961 9.477 1 98.62 188 LEU B O 1
ATOM 4167 N N . LEU B 1 189 ? 6.656 13.273 10.969 1 98.5 189 LEU B N 1
ATOM 4168 C CA . LEU B 1 189 ? 5.73 13.984 11.844 1 98.5 189 LEU B CA 1
ATOM 4169 C C . LEU B 1 189 ? 5.457 15.391 11.32 1 98.5 189 LEU B C 1
ATOM 4171 O O . LEU B 1 189 ? 4.309 15.836 11.281 1 98.5 189 LEU B O 1
ATOM 4175 N N . ASP B 1 190 ? 6.488 16.094 10.883 1 97.5 190 ASP B N 1
ATOM 4176 C CA . ASP B 1 190 ? 6.402 17.484 10.461 1 97.5 190 ASP B CA 1
ATOM 4177 C C . ASP B 1 190 ? 5.539 17.625 9.203 1 97.5 190 ASP B C 1
ATOM 4179 O O . ASP B 1 190 ? 4.574 18.391 9.188 1 97.5 190 ASP B O 1
ATOM 4183 N N . GLY B 1 191 ? 5.93 16.875 8.195 1 97.62 191 GLY B N 1
ATOM 4184 C CA . GLY B 1 191 ? 5.238 16.969 6.922 1 97.62 191 GLY B CA 1
ATOM 4185 C C . GLY B 1 191 ? 4.262 15.836 6.688 1 97.62 191 GLY B C 1
ATOM 4186 O O . GLY B 1 191 ? 3.193 16.031 6.105 1 97.62 191 GLY B O 1
ATOM 4187 N N . GLY B 1 192 ? 4.605 14.641 7.145 1 98.38 192 GLY B N 1
ATOM 4188 C CA . GLY B 1 192 ? 3.814 13.453 6.871 1 98.38 192 GLY B CA 1
ATOM 4189 C C . GLY B 1 192 ? 2.439 13.484 7.516 1 98.38 192 GLY B C 1
ATOM 4190 O O . GLY B 1 192 ? 1.491 12.891 6.996 1 98.38 192 GLY B O 1
ATOM 4191 N N . VAL B 1 193 ? 2.299 14.188 8.586 1 98.69 193 VAL B N 1
ATOM 4192 C CA . VAL B 1 193 ? 1.051 14.25 9.336 1 98.69 193 VAL B CA 1
ATOM 4193 C C . VAL B 1 193 ? -0.054 14.828 8.453 1 98.69 193 VAL B C 1
ATOM 4195 O O . VAL B 1 193 ? -1.229 14.5 8.625 1 98.69 193 VAL B O 1
ATOM 4198 N N . HIS B 1 194 ? 0.289 15.68 7.402 1 98.69 194 HIS B N 1
ATOM 4199 C CA . HIS B 1 194 ? -0.685 16.219 6.457 1 98.69 194 HIS B CA 1
ATOM 4200 C C . HIS B 1 194 ? -1.433 15.094 5.742 1 98.69 194 HIS B C 1
ATOM 4202 O O . HIS B 1 194 ? -2.648 15.18 5.551 1 98.69 194 HIS B O 1
ATOM 4208 N N . PHE B 1 195 ? -0.75 14.086 5.418 1 98.75 195 PHE B N 1
ATOM 4209 C CA . PHE B 1 195 ? -1.327 13.008 4.621 1 98.75 195 PHE B CA 1
ATOM 4210 C C . PHE B 1 195 ? -2.189 12.094 5.484 1 98.75 195 PHE B C 1
ATOM 4212 O O . PHE B 1 195 ? -3.189 11.547 5.016 1 98.75 195 PHE B O 1
ATOM 4219 N N . VAL B 1 196 ? -1.801 11.961 6.734 1 98.81 196 VAL B N 1
ATOM 4220 C CA . VAL B 1 196 ? -2.676 11.281 7.684 1 98.81 196 VAL B CA 1
ATOM 4221 C C . VAL B 1 196 ? -3.973 12.07 7.848 1 98.81 196 VAL B C 1
ATOM 4223 O O . VAL B 1 196 ? -5.066 11.5 7.789 1 98.81 196 VAL B O 1
ATOM 4226 N N . ALA B 1 197 ? -3.828 13.367 8 1 98.88 197 ALA B N 1
ATOM 4227 C CA . ALA B 1 197 ? -4.988 14.242 8.172 1 98.88 197 ALA B CA 1
ATOM 4228 C C . ALA B 1 197 ? -5.91 14.172 6.957 1 98.88 197 ALA B C 1
ATOM 4230 O O . ALA B 1 197 ? -7.129 14.062 7.102 1 98.88 197 ALA B O 1
ATOM 4231 N N . GLY B 1 198 ? -5.297 14.312 5.77 1 98.81 198 GLY B N 1
ATOM 4232 C CA . GLY B 1 198 ? -6.09 14.219 4.555 1 98.81 198 GLY B CA 1
ATOM 4233 C C . GLY B 1 198 ? -6.855 12.906 4.438 1 98.81 198 GLY B C 1
ATOM 4234 O O . GLY B 1 198 ? -8.039 12.906 4.086 1 98.81 198 GLY B O 1
ATOM 4235 N N . LEU B 1 199 ? -6.195 11.812 4.723 1 98.81 199 LEU B N 1
ATOM 4236 C CA . LEU B 1 199 ? -6.844 10.508 4.652 1 98.81 199 LEU B CA 1
ATOM 4237 C C . LEU B 1 199 ? -7.996 10.422 5.645 1 98.81 199 LEU B C 1
ATOM 4239 O O . LEU B 1 199 ? -9.094 9.977 5.293 1 98.81 199 LEU B O 1
ATOM 4243 N N . ARG B 1 200 ? -7.723 10.82 6.898 1 98.75 200 ARG B N 1
ATOM 4244 C CA . ARG B 1 200 ? -8.766 10.781 7.922 1 98.75 200 ARG B CA 1
ATOM 4245 C C . ARG B 1 200 ? -9.945 11.672 7.539 1 98.75 200 ARG B C 1
ATOM 4247 O O . ARG B 1 200 ? -11.094 11.328 7.809 1 98.75 200 ARG B O 1
ATOM 4254 N N . TYR B 1 201 ? -9.609 12.812 6.926 1 98.75 201 TYR B N 1
ATOM 4255 C CA . TYR B 1 201 ? -10.648 13.734 6.465 1 98.75 201 TYR B CA 1
ATOM 4256 C C . TYR B 1 201 ? -11.562 13.055 5.449 1 98.75 201 TYR B C 1
ATOM 4258 O O . TYR B 1 201 ? -12.789 13.148 5.551 1 98.75 201 TYR B O 1
ATOM 4266 N N . MET B 1 202 ? -11.008 12.328 4.535 1 98.75 202 MET B N 1
ATOM 4267 C CA . MET B 1 202 ? -11.781 11.625 3.51 1 98.75 202 MET B CA 1
ATOM 4268 C C . MET B 1 202 ? -12.523 10.43 4.105 1 98.75 202 MET B C 1
ATOM 4270 O O . MET B 1 202 ? -13.68 10.18 3.762 1 98.75 202 MET B O 1
ATOM 4274 N N . LEU B 1 203 ? -11.891 9.68 4.969 1 98.75 203 LEU B N 1
ATOM 4275 C CA . LEU B 1 203 ? -12.539 8.547 5.621 1 98.75 203 LEU B CA 1
ATOM 4276 C C . LEU B 1 203 ? -13.734 9 6.449 1 98.75 203 LEU B C 1
ATOM 4278 O O . LEU B 1 203 ? -14.789 8.359 6.438 1 98.75 203 LEU B O 1
ATOM 4282 N N . ALA B 1 204 ? -13.57 10.125 7.137 1 98.31 204 ALA B N 1
ATOM 4283 C CA . ALA B 1 204 ? -14.641 10.656 7.973 1 98.31 204 ALA B CA 1
ATOM 4284 C C . ALA B 1 204 ? -15.867 11.016 7.133 1 98.31 204 ALA B C 1
ATOM 4286 O O . ALA B 1 204 ? -17 10.938 7.613 1 98.31 204 ALA B O 1
ATOM 4287 N N . ALA B 1 205 ? -15.641 11.422 5.906 1 98.44 205 ALA B N 1
ATOM 4288 C CA . ALA B 1 205 ? -16.734 11.797 5.008 1 98.44 205 ALA B CA 1
ATOM 4289 C C . ALA B 1 205 ? -17.703 10.633 4.812 1 98.44 205 ALA B C 1
ATOM 4291 O O . ALA B 1 205 ? -18.875 10.844 4.496 1 98.44 205 ALA B O 1
ATOM 4292 N N . VAL B 1 206 ? -17.234 9.406 5.023 1 98.25 206 VAL B N 1
ATOM 4293 C CA . VAL B 1 206 ? -18.094 8.242 4.867 1 98.25 206 VAL B CA 1
ATOM 4294 C C . VAL B 1 206 ? -18.266 7.543 6.215 1 98.25 206 VAL B C 1
ATOM 4296 O O . VAL B 1 206 ? -18.562 6.348 6.266 1 98.25 206 VAL B O 1
ATOM 4299 N N . GLY B 1 207 ? -17.953 8.219 7.285 1 97.44 207 GLY B N 1
ATOM 4300 C CA . GLY B 1 207 ? -18.266 7.789 8.641 1 97.44 207 GLY B CA 1
ATOM 4301 C C . GLY B 1 207 ? -17.281 6.773 9.188 1 97.44 207 GLY B C 1
ATOM 4302 O O . GLY B 1 207 ? -17.641 5.965 10.047 1 97.44 207 GLY B O 1
ATOM 4303 N N . GLU B 1 208 ? -16.078 6.727 8.672 1 97 208 GLU B N 1
ATOM 4304 C CA . GLU B 1 208 ? -15.109 5.742 9.133 1 97 208 GLU B CA 1
ATOM 4305 C C . GLU B 1 208 ? -13.891 6.418 9.758 1 97 208 GLU B C 1
ATOM 4307 O O . GLU B 1 208 ? -13.562 7.555 9.414 1 97 208 GLU B O 1
ATOM 4312 N N . ASP B 1 209 ? -13.234 5.676 10.648 1 97.44 209 ASP B N 1
ATOM 4313 C CA . ASP B 1 209 ? -11.977 6.078 11.273 1 97.44 209 ASP B CA 1
ATOM 4314 C C . ASP B 1 209 ? -11 4.906 11.352 1 97.44 209 ASP B C 1
ATOM 4316 O O . ASP B 1 209 ? -11.414 3.746 11.32 1 97.44 209 ASP B O 1
ATOM 4320 N N . ILE B 1 210 ? -9.781 5.172 11.5 1 98.38 210 ILE B N 1
ATOM 4321 C CA . ILE B 1 210 ? -8.75 4.156 11.641 1 98.38 210 ILE B CA 1
ATOM 4322 C C . ILE B 1 210 ? -8.82 3.533 13.031 1 98.38 210 ILE B C 1
ATOM 4324 O O . ILE B 1 210 ? -8.961 4.246 14.031 1 98.38 210 ILE B O 1
ATOM 4328 N N . LYS B 1 211 ? -8.727 2.209 13.102 1 98.31 211 LYS B N 1
ATOM 4329 C CA . LYS B 1 211 ? -8.844 1.518 14.383 1 98.31 211 LYS B CA 1
ATOM 4330 C C . LYS B 1 211 ? -7.539 0.819 14.758 1 98.31 211 LYS B C 1
ATOM 4332 O O . LYS B 1 211 ? -7.137 0.822 15.922 1 98.31 211 LYS B O 1
ATOM 4337 N N . TYR B 1 212 ? -6.938 0.159 13.797 1 98.5 212 TYR B N 1
ATOM 4338 C CA . TYR B 1 212 ? -5.688 -0.568 13.992 1 98.5 212 TYR B CA 1
ATOM 4339 C C . TYR B 1 212 ? -4.684 -0.221 12.898 1 98.5 212 TYR B C 1
ATOM 4341 O O . TYR B 1 212 ? -5.07 0.095 11.773 1 98.5 212 TYR B O 1
ATOM 4349 N N . LEU B 1 213 ? -3.441 -0.256 13.25 1 98.31 213 LEU B N 1
ATOM 4350 C CA . LEU B 1 213 ? -2.385 0.042 12.289 1 98.31 213 LEU B CA 1
ATOM 4351 C C . LEU B 1 213 ? -1.144 -0.801 12.57 1 98.31 213 LEU B C 1
ATOM 4353 O O . LEU B 1 213 ? -0.872 -1.15 13.719 1 98.31 213 LEU B O 1
ATOM 4357 N N . ALA B 1 214 ? -0.398 -1.139 11.547 1 98.69 214 ALA B N 1
ATOM 4358 C CA . ALA B 1 214 ? 0.933 -1.739 11.594 1 98.69 214 ALA B CA 1
ATOM 4359 C C . ALA B 1 214 ? 1.841 -1.146 10.516 1 98.69 214 ALA B C 1
ATOM 4361 O O . ALA B 1 214 ? 1.379 -0.791 9.43 1 98.69 214 ALA B O 1
ATOM 4362 N N . ALA B 1 215 ? 3.129 -1.043 10.867 1 98.75 215 ALA B N 1
ATOM 4363 C CA . ALA B 1 215 ? 4.004 -0.376 9.906 1 98.75 215 ALA B CA 1
ATOM 4364 C C . ALA B 1 215 ? 5.453 -0.818 10.086 1 98.75 215 ALA B C 1
ATOM 4366 O O . ALA B 1 215 ? 5.82 -1.362 11.125 1 98.75 215 ALA B O 1
ATOM 4367 N N . PHE B 1 216 ? 6.199 -0.659 9.047 1 98.81 216 PHE B N 1
ATOM 4368 C CA . PHE B 1 216 ? 7.66 -0.671 9.086 1 98.81 216 PHE B CA 1
ATOM 4369 C C . PHE B 1 216 ? 8.219 0.706 8.758 1 98.81 216 PHE B C 1
ATOM 4371 O O . PHE B 1 216 ? 7.695 1.403 7.887 1 98.81 216 PHE B O 1
ATOM 4378 N N . THR B 1 217 ? 9.25 1.091 9.492 1 98.38 217 THR B N 1
ATOM 4379 C CA . THR B 1 217 ? 9.898 2.371 9.234 1 98.38 217 THR B CA 1
ATOM 4380 C C . THR B 1 217 ? 11.383 2.174 8.914 1 98.38 217 THR B C 1
ATOM 4382 O O . THR B 1 217 ? 11.953 1.128 9.227 1 98.38 217 THR B O 1
ATOM 4385 N N . SER B 1 218 ? 11.977 3.102 8.219 1 97.69 218 SER B N 1
ATOM 4386 C CA . SER B 1 218 ? 13.398 3.057 7.91 1 97.69 218 SER B CA 1
ATOM 4387 C C . SER B 1 218 ? 13.984 4.461 7.789 1 97.69 218 SER B C 1
ATOM 4389 O O . SER B 1 218 ? 13.242 5.441 7.684 1 97.69 218 SER B O 1
ATOM 4391 N N . LEU B 1 219 ? 15.227 4.574 8 1 97.56 219 LEU B N 1
ATOM 4392 C CA . LEU B 1 219 ? 16.031 5.754 7.68 1 97.56 219 LEU B CA 1
ATOM 4393 C C . LEU B 1 219 ? 16.812 5.547 6.387 1 97.56 219 LEU B C 1
ATOM 4395 O O . LEU B 1 219 ? 17.906 4.984 6.406 1 97.56 219 LEU B O 1
ATOM 4399 N N . GLN B 1 220 ? 16.281 6.043 5.27 1 97.12 220 GLN B N 1
ATOM 4400 C CA . GLN B 1 220 ? 16.891 5.82 3.957 1 97.12 220 GLN B CA 1
ATOM 4401 C C . GLN B 1 220 ? 18.031 6.797 3.709 1 97.12 220 GLN B C 1
ATOM 4403 O O . GLN B 1 220 ? 19 6.469 3.01 1 97.12 220 GLN B O 1
ATOM 4408 N N . LYS B 1 221 ? 17.844 8.008 4.18 1 97.19 221 LYS B N 1
ATOM 4409 C CA . LYS B 1 221 ? 18.875 9.031 4.105 1 97.19 221 LYS B CA 1
ATOM 4410 C C . LYS B 1 221 ? 19.359 9.43 5.5 1 97.19 221 LYS B C 1
ATOM 4412 O O . LYS B 1 221 ? 18.578 9.953 6.305 1 97.19 221 LYS B O 1
ATOM 4417 N N . LYS B 1 222 ? 20.609 9.305 5.809 1 96.94 222 LYS B N 1
ATOM 4418 C CA . LYS B 1 222 ? 21.172 9.547 7.129 1 96.94 222 LYS B CA 1
ATOM 4419 C C . LYS B 1 222 ? 20.875 10.961 7.605 1 96.94 222 LYS B C 1
ATOM 4421 O O . LYS B 1 222 ? 20.734 11.203 8.805 1 96.94 222 LYS B O 1
ATOM 4426 N N . LYS B 1 223 ? 20.672 11.875 6.73 1 96.94 223 LYS B N 1
ATOM 4427 C CA . LYS B 1 223 ? 20.469 13.281 7.059 1 96.94 223 LYS B CA 1
ATOM 4428 C C . LYS B 1 223 ? 19.047 13.531 7.559 1 96.94 223 LYS B C 1
ATOM 4430 O O . LYS B 1 223 ? 18.719 14.633 7.996 1 96.94 223 LYS B O 1
ATOM 4435 N N . LEU B 1 224 ? 18.172 12.477 7.52 1 97.81 224 LEU B N 1
ATOM 4436 C CA . LEU B 1 224 ? 16.766 12.664 7.863 1 97.81 224 LEU B CA 1
ATOM 4437 C C . LEU B 1 224 ? 16.391 11.828 9.086 1 97.81 224 LEU B C 1
ATOM 4439 O O . LEU B 1 224 ? 15.438 11.055 9.047 1 97.81 224 LEU B O 1
ATOM 4443 N N . PRO B 1 225 ? 17.047 12.141 10.188 1 97.12 225 PRO B N 1
ATOM 4444 C CA . PRO B 1 225 ? 16.703 11.383 11.398 1 97.12 225 PRO B CA 1
ATOM 4445 C C . PRO B 1 225 ? 15.336 11.773 11.969 1 97.12 225 PRO B C 1
ATOM 4447 O O . PRO B 1 225 ? 14.844 12.867 11.695 1 97.12 225 PRO B O 1
ATOM 4450 N N . PRO B 1 226 ? 14.734 10.898 12.891 1 97.81 226 PRO B N 1
ATOM 4451 C CA . PRO B 1 226 ? 15.203 9.547 13.219 1 97.81 226 PRO B CA 1
ATOM 4452 C C . PRO B 1 226 ? 14.805 8.516 12.164 1 97.81 226 PRO B C 1
ATOM 4454 O O . PRO B 1 226 ? 15.422 7.449 12.07 1 97.81 226 PRO B O 1
ATOM 4457 N N . VAL B 1 227 ? 13.664 8.68 11.43 1 98.06 227 VAL B N 1
ATOM 4458 C CA . VAL B 1 227 ? 13.211 7.875 10.305 1 98.06 227 VAL B CA 1
ATOM 4459 C C . VAL B 1 227 ? 12.586 8.781 9.242 1 98.06 227 VAL B C 1
ATOM 4461 O O . VAL B 1 227 ? 12.023 9.828 9.555 1 98.06 227 VAL B O 1
ATOM 4464 N N . ASP B 1 228 ? 12.719 8.352 7.977 1 98.44 228 ASP B N 1
ATOM 4465 C CA . ASP B 1 228 ? 12.242 9.234 6.91 1 98.44 228 ASP B CA 1
ATOM 4466 C C . ASP B 1 228 ? 11.266 8.5 5.992 1 98.44 228 ASP B C 1
ATOM 4468 O O . ASP B 1 228 ? 10.727 9.094 5.055 1 98.44 228 ASP B O 1
ATOM 4472 N N . THR B 1 229 ? 11.062 7.227 6.262 1 98.62 229 THR B N 1
ATOM 4473 C CA . THR B 1 229 ? 10.211 6.391 5.418 1 98.62 229 THR B CA 1
ATOM 4474 C C . THR B 1 229 ? 9.344 5.473 6.27 1 98.62 229 THR B C 1
ATOM 4476 O O . THR B 1 229 ? 9.82 4.891 7.25 1 98.62 229 THR B O 1
ATOM 4479 N N . LEU B 1 230 ? 8.102 5.449 5.895 1 98.38 230 LEU B N 1
ATOM 4480 C CA . LEU B 1 230 ? 7.109 4.641 6.602 1 98.38 230 LEU B CA 1
ATOM 4481 C C . LEU B 1 230 ? 6.188 3.928 5.617 1 98.38 230 LEU B C 1
ATOM 4483 O O . LEU B 1 230 ? 5.719 4.531 4.648 1 98.38 230 LEU B O 1
ATOM 4487 N N . HIS B 1 231 ? 6.051 2.604 5.738 1 98.81 231 HIS B N 1
ATOM 4488 C CA . HIS B 1 231 ? 5.035 1.803 5.062 1 98.81 231 HIS B CA 1
ATOM 4489 C C . HIS B 1 231 ? 4.09 1.151 6.066 1 98.81 231 HIS B C 1
ATOM 4491 O O . HIS B 1 231 ? 4.52 0.356 6.902 1 98.81 231 HIS B O 1
ATOM 4497 N N . GLY B 1 232 ? 2.824 1.493 5.93 1 98.75 232 GLY B N 1
ATOM 4498 C CA . GLY B 1 232 ? 1.881 1.012 6.926 1 98.75 232 GLY B CA 1
ATOM 4499 C C . GLY B 1 232 ? 0.6 0.469 6.324 1 98.75 232 GLY B C 1
ATOM 4500 O O . GLY B 1 232 ? 0.288 0.746 5.164 1 98.75 232 GLY B O 1
ATOM 4501 N N . VAL B 1 233 ? -0.082 -0.376 7.074 1 98.81 233 VAL B N 1
ATOM 4502 C CA . VAL B 1 233 ? -1.435 -0.857 6.816 1 98.81 233 VAL B CA 1
ATOM 4503 C C . VAL B 1 233 ? -2.355 -0.449 7.965 1 98.81 233 VAL B C 1
ATOM 4505 O O . VAL B 1 233 ? -1.919 -0.355 9.117 1 98.81 233 VAL B O 1
ATOM 4508 N N . ALA B 1 234 ? -3.518 -0.099 7.59 1 98.81 234 ALA B N 1
ATOM 4509 C CA . ALA B 1 234 ? -4.488 0.337 8.594 1 98.81 234 ALA B CA 1
ATOM 4510 C C . ALA B 1 234 ? -5.848 -0.31 8.359 1 98.81 234 ALA B C 1
ATOM 4512 O O . ALA B 1 234 ? -6.207 -0.619 7.219 1 98.81 234 ALA B O 1
ATOM 4513 N N . LYS B 1 235 ? -6.57 -0.503 9.445 1 98.56 235 LYS B N 1
ATOM 4514 C CA . LYS B 1 235 ? -7.898 -1.104 9.422 1 98.56 235 LYS B CA 1
ATOM 4515 C C . LYS B 1 235 ? -8.938 -0.162 10.023 1 98.56 235 LYS B C 1
ATOM 4517 O O . LYS B 1 235 ? -8.68 0.496 11.031 1 98.56 235 LYS B O 1
ATOM 4522 N N . THR B 1 236 ? -9.992 0.022 9.367 1 97.88 236 THR B N 1
ATOM 4523 C CA . THR B 1 236 ? -11.164 0.714 9.891 1 97.88 236 THR B CA 1
ATOM 4524 C C . THR B 1 236 ? -12.242 -0.285 10.305 1 97.88 236 THR B C 1
ATOM 4526 O O . THR B 1 236 ? -11.961 -1.473 10.477 1 97.88 236 THR B O 1
ATOM 4529 N N . GLN B 1 237 ? -13.461 0.261 10.531 1 94.69 237 GLN B N 1
ATOM 4530 C CA . GLN B 1 237 ? -14.555 -0.608 10.945 1 94.69 237 GLN B CA 1
ATOM 4531 C C . GLN B 1 237 ? -14.906 -1.612 9.844 1 94.69 237 GLN B C 1
ATOM 4533 O O . GLN 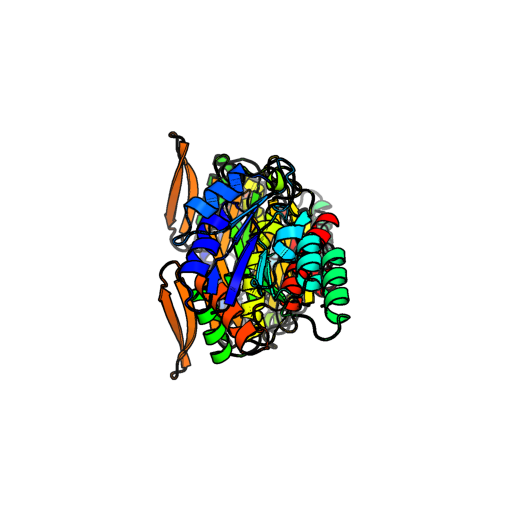B 1 237 ? -15.156 -2.785 10.133 1 94.69 237 GLN B O 1
ATOM 4538 N N . ASN B 1 238 ? -14.859 -1.112 8.609 1 93.88 238 ASN B N 1
ATOM 4539 C CA . ASN B 1 238 ? -15.391 -1.943 7.535 1 93.88 238 ASN B CA 1
ATOM 4540 C C . ASN B 1 238 ? -14.305 -2.322 6.535 1 93.88 238 ASN B C 1
ATOM 4542 O O . ASN B 1 238 ? -14.461 -3.283 5.777 1 93.88 238 ASN B O 1
ATOM 4546 N N . GLY B 1 239 ? -13.281 -1.596 6.5 1 96.31 239 GLY B N 1
ATOM 4547 C CA . GLY B 1 239 ? -12.281 -1.812 5.465 1 96.31 239 GLY B CA 1
ATOM 4548 C C . GLY B 1 239 ? -10.859 -1.707 5.973 1 96.31 239 GLY B C 1
ATOM 4549 O O . GLY B 1 239 ? -10.633 -1.597 7.18 1 96.31 239 GLY B O 1
ATOM 4550 N N . ALA B 1 240 ? -9.906 -1.887 5.055 1 98.56 240 ALA B N 1
ATOM 4551 C CA . ALA B 1 240 ? -8.484 -1.718 5.328 1 98.56 240 ALA B CA 1
ATOM 4552 C C . ALA B 1 240 ? -7.773 -1.059 4.148 1 98.56 240 ALA B C 1
ATOM 4554 O O . ALA B 1 240 ? -8.312 -1 3.043 1 98.56 240 ALA B O 1
ATOM 4555 N N . GLY B 1 241 ? -6.688 -0.479 4.375 1 98.69 241 GLY B N 1
ATOM 4556 C CA . GLY B 1 241 ? -5.898 0.186 3.35 1 98.69 241 GLY B CA 1
ATOM 4557 C C . GLY B 1 241 ? -4.469 0.454 3.777 1 98.69 241 GLY B C 1
ATOM 4558 O O . GLY B 1 241 ? -3.961 -0.187 4.699 1 98.69 241 GLY B O 1
ATOM 4559 N N . ILE B 1 242 ? -3.791 1.311 2.992 1 98.81 242 ILE B N 1
ATOM 4560 C CA . ILE B 1 242 ? -2.359 1.487 3.213 1 98.81 242 ILE B CA 1
ATOM 4561 C C . ILE B 1 242 ? -2.047 2.967 3.422 1 98.81 242 ILE B C 1
ATOM 4563 O O . ILE B 1 242 ? -2.801 3.836 2.975 1 98.81 242 ILE B O 1
ATOM 4567 N N . LEU B 1 243 ? -0.978 3.232 4.105 1 98.62 243 LEU B N 1
ATOM 4568 C CA . LEU B 1 243 ? -0.359 4.543 4.266 1 98.62 243 LEU B CA 1
ATOM 4569 C C . LEU B 1 243 ? 1.148 4.465 4.051 1 98.62 243 LEU B C 1
ATOM 4571 O O . LEU B 1 243 ? 1.862 3.85 4.848 1 98.62 243 LEU B O 1
ATOM 4575 N N . CYS B 1 244 ? 1.634 5.078 2.992 1 98.81 244 CYS B N 1
ATOM 4576 C CA . CYS B 1 244 ? 3.055 5.098 2.664 1 98.81 244 CYS B CA 1
ATOM 4577 C C . CYS B 1 244 ? 3.568 6.527 2.549 1 98.81 244 CYS B C 1
ATOM 4579 O O . CYS B 1 244 ? 3.037 7.32 1.769 1 98.81 244 CYS B O 1
ATOM 4581 N N . LEU B 1 245 ? 4.543 6.836 3.307 1 98.81 245 LEU B N 1
ATOM 4582 C CA . LEU B 1 245 ? 5.141 8.164 3.354 1 98.81 245 LEU B CA 1
ATOM 4583 C C . LEU B 1 245 ? 6.664 8.078 3.299 1 98.81 245 LEU B C 1
ATOM 4585 O O . LEU B 1 245 ? 7.281 7.379 4.105 1 98.81 245 LEU B O 1
ATOM 4589 N N . SER B 1 246 ? 7.27 8.773 2.367 1 98.81 246 SER B N 1
ATOM 4590 C CA . SER B 1 246 ? 8.727 8.742 2.309 1 98.81 246 SER B CA 1
ATOM 4591 C C . SER B 1 246 ? 9.289 10.094 1.867 1 98.81 246 SER B C 1
ATOM 4593 O O . SER B 1 246 ? 8.797 10.695 0.908 1 98.81 246 SER B O 1
ATOM 4595 N N . TYR B 1 247 ? 10.234 10.555 2.57 1 98.56 247 TYR B N 1
ATOM 4596 C CA . TYR B 1 247 ? 11 11.742 2.213 1 98.56 247 TYR B CA 1
ATOM 4597 C C . TYR B 1 247 ? 12.406 11.367 1.752 1 98.56 247 TYR B C 1
ATOM 4599 O O . TYR B 1 247 ? 13.227 12.25 1.479 1 98.56 247 TYR B O 1
ATOM 4607 N N . GLY B 1 248 ? 12.656 10.109 1.661 1 98.12 248 GLY B N 1
ATOM 4608 C CA . GLY B 1 248 ? 14 9.617 1.372 1 98.12 248 GLY B CA 1
ATOM 4609 C C . GLY B 1 248 ? 14.07 8.773 0.115 1 98.12 248 GLY B C 1
ATOM 4610 O O . GLY B 1 248 ? 14.984 7.965 -0.044 1 98.12 248 GLY B O 1
ATOM 4611 N N . THR B 1 249 ? 13.109 8.859 -0.781 1 97.88 249 THR B N 1
ATOM 4612 C CA . THR B 1 249 ? 13.055 8.008 -1.967 1 97.88 249 THR B CA 1
ATOM 4613 C C . THR B 1 249 ? 13.406 8.812 -3.219 1 97.88 249 THR B C 1
ATOM 4615 O O . THR B 1 249 ? 12.672 9.727 -3.598 1 97.88 249 THR B O 1
ATOM 4618 N N . GLU B 1 250 ? 14.414 8.469 -3.863 1 96.38 250 GLU B N 1
ATOM 4619 C CA . GLU B 1 250 ? 14.93 9.242 -4.988 1 96.38 250 GLU B CA 1
ATOM 4620 C C . GLU B 1 250 ? 14.211 8.875 -6.285 1 96.38 250 GLU B C 1
ATOM 4622 O O . GLU B 1 250 ? 13.914 9.742 -7.109 1 96.38 250 GLU B O 1
ATOM 4627 N N . TYR B 1 251 ? 13.906 7.66 -6.547 1 97.38 251 TYR B N 1
ATOM 4628 C CA . TYR B 1 251 ? 13.453 7.207 -7.855 1 97.38 251 TYR B CA 1
ATOM 4629 C C . TYR B 1 251 ? 11.961 6.867 -7.828 1 97.38 251 TYR B C 1
ATOM 4631 O O . TYR B 1 251 ? 11.516 5.945 -8.516 1 97.38 251 TYR B O 1
ATOM 4639 N N . LYS B 1 252 ? 11.25 7.457 -6.969 1 96.44 252 LYS B N 1
ATOM 4640 C CA . LYS B 1 252 ? 9.789 7.441 -6.871 1 96.44 252 LYS B CA 1
ATOM 4641 C C . LYS B 1 252 ? 9.258 8.766 -6.324 1 96.44 252 LYS B C 1
ATOM 4643 O O . LYS B 1 252 ? 9.844 9.336 -5.402 1 96.44 252 LYS B O 1
ATOM 4648 N N . SER B 1 253 ? 8.203 9.273 -6.91 1 96.06 253 SER B N 1
ATOM 4649 C CA . SER B 1 253 ? 7.578 10.5 -6.438 1 96.06 253 SER B CA 1
ATOM 4650 C C . SER B 1 253 ? 6.074 10.484 -6.676 1 96.06 253 SER B C 1
ATOM 4652 O O . SER B 1 253 ? 5.574 9.688 -7.473 1 96.06 253 SER B O 1
ATOM 4654 N N . GLY B 1 254 ? 5.387 11.312 -5.91 1 96.19 254 GLY B N 1
ATOM 4655 C CA . GLY B 1 254 ? 3.961 11.461 -6.141 1 96.19 254 GLY B CA 1
ATOM 4656 C C . GLY B 1 254 ? 3.158 11.562 -4.859 1 96.19 254 GLY B C 1
ATOM 4657 O O . GLY B 1 254 ? 3.689 11.344 -3.768 1 96.19 254 GLY B O 1
ATOM 4658 N N . VAL B 1 255 ? 1.954 11.969 -5.004 1 97.88 255 VAL B N 1
ATOM 4659 C CA . VAL B 1 255 ? 0.997 12.102 -3.912 1 97.88 255 VAL B CA 1
ATOM 4660 C C . VAL B 1 255 ? -0.365 11.562 -4.352 1 97.88 255 VAL B C 1
ATOM 4662 O O . VAL B 1 255 ? -0.831 11.867 -5.453 1 97.88 255 VAL B O 1
ATOM 4665 N N . GLU B 1 256 ? -0.944 10.758 -3.521 1 98.19 256 GLU B N 1
ATOM 4666 C CA . GLU B 1 256 ? -2.271 10.227 -3.807 1 98.19 256 GLU B CA 1
ATOM 4667 C C . GLU B 1 256 ? -3.029 9.914 -2.518 1 98.19 256 GLU B C 1
ATOM 4669 O O . GLU B 1 256 ? -2.451 9.391 -1.563 1 98.19 256 GLU B O 1
ATOM 4674 N N . LEU B 1 257 ? -4.242 10.258 -2.465 1 98.81 257 LEU B N 1
ATOM 4675 C CA . LEU B 1 257 ? -5.211 9.781 -1.483 1 98.81 257 LEU B CA 1
ATOM 4676 C C . LEU B 1 257 ? -6.426 9.164 -2.172 1 98.81 257 LEU B C 1
ATOM 4678 O O . LEU B 1 257 ? -6.961 9.742 -3.125 1 98.81 257 LEU B O 1
ATOM 4682 N N . GLU B 1 258 ? -6.832 8.023 -1.73 1 98.88 258 GLU B N 1
ATOM 4683 C CA . GLU B 1 258 ? -7.957 7.312 -2.326 1 98.88 258 GLU B CA 1
ATOM 4684 C C . GLU B 1 258 ? -8.852 6.695 -1.254 1 98.88 258 GLU B C 1
ATOM 4686 O O . GLU B 1 258 ? -8.352 6.125 -0.28 1 98.88 258 GLU B O 1
ATOM 4691 N N . VAL B 1 259 ? -10.102 6.812 -1.412 1 98.88 259 VAL B N 1
ATOM 4692 C CA . VAL B 1 259 ? -11.078 6.051 -0.641 1 98.88 259 VAL B CA 1
ATOM 4693 C C . VAL B 1 259 ? -12.055 5.352 -1.586 1 98.88 259 VAL B C 1
ATOM 4695 O O . VAL B 1 259 ? -12.625 5.984 -2.477 1 98.88 259 VAL B O 1
ATOM 4698 N N . VAL B 1 260 ? -12.211 4.078 -1.428 1 98.81 260 VAL B N 1
ATOM 4699 C CA . VAL B 1 260 ? -13.102 3.244 -2.227 1 98.81 260 VAL B CA 1
ATOM 4700 C C . VAL B 1 260 ? -14.195 2.652 -1.336 1 98.81 260 VAL B C 1
ATOM 4702 O O . VAL B 1 260 ? -13.898 1.995 -0.335 1 98.81 260 VAL B O 1
ATOM 4705 N N . THR B 1 261 ? -15.398 2.914 -1.665 1 98.12 261 THR B N 1
ATOM 4706 C CA . THR B 1 261 ? -16.547 2.27 -1.023 1 98.12 261 THR B CA 1
ATOM 4707 C C . THR B 1 261 ? -17.172 1.247 -1.959 1 98.12 261 THR B C 1
ATOM 4709 O O . THR B 1 261 ? -16.734 1.07 -3.094 1 98.12 261 THR B O 1
ATOM 4712 N N . ASP B 1 262 ? -18.203 0.51 -1.483 1 96.25 262 ASP B N 1
ATOM 4713 C CA . ASP B 1 262 ? -18.922 -0.433 -2.332 1 96.25 262 ASP B CA 1
ATOM 4714 C C . ASP B 1 262 ? -19.875 0.298 -3.279 1 96.25 262 ASP B C 1
ATOM 4716 O O . ASP B 1 262 ? -20.531 -0.329 -4.113 1 96.25 262 ASP B O 1
ATOM 4720 N N . ASN B 1 263 ? -19.891 1.712 -3.254 1 96.88 263 ASN B N 1
ATOM 4721 C CA . ASN B 1 263 ? -20.766 2.486 -4.125 1 96.88 263 ASN B CA 1
ATOM 4722 C C . ASN B 1 263 ? -19.953 3.338 -5.109 1 96.88 263 ASN B C 1
ATOM 4724 O O . ASN B 1 263 ? -20.531 3.93 -6.027 1 96.88 263 ASN B O 1
ATOM 4728 N N . GLY B 1 264 ? -18.719 3.447 -4.938 1 98.06 264 GLY B N 1
ATOM 4729 C CA . GLY B 1 264 ? -17.891 4.305 -5.766 1 98.06 264 GLY B CA 1
ATOM 4730 C C . GLY B 1 264 ? -16.531 4.586 -5.152 1 98.06 264 GLY B C 1
ATOM 4731 O O . GLY B 1 264 ? -16.156 3.984 -4.137 1 98.06 264 GLY B O 1
ATOM 4732 N N . SER B 1 265 ? -15.742 5.449 -5.801 1 98.62 265 SER B N 1
ATOM 4733 C CA . SER B 1 265 ? -14.406 5.781 -5.305 1 98.62 265 SER B CA 1
ATOM 4734 C C . SER B 1 265 ? -14.047 7.227 -5.629 1 98.62 265 SER B C 1
ATOM 4736 O O . SER B 1 265 ? -14.594 7.816 -6.559 1 98.62 265 SER B O 1
ATOM 4738 N N . VAL B 1 266 ? -13.219 7.797 -4.805 1 98.88 266 VAL B N 1
ATOM 4739 C CA . VAL B 1 266 ? -12.625 9.117 -5.008 1 98.88 266 VAL B CA 1
ATOM 4740 C C . VAL B 1 266 ? -11.109 9.039 -4.848 1 98.88 266 VAL B C 1
ATOM 4742 O O . VAL B 1 266 ? -10.609 8.484 -3.865 1 98.88 266 VAL B O 1
ATOM 4745 N N . THR B 1 267 ? -10.383 9.57 -5.824 1 98.88 267 THR B N 1
ATOM 4746 C CA . THR B 1 267 ? -8.922 9.633 -5.77 1 98.88 267 THR B CA 1
ATOM 4747 C C . THR B 1 267 ? -8.438 11.062 -5.969 1 98.88 267 THR B C 1
ATOM 4749 O O . THR B 1 267 ? -8.82 11.727 -6.934 1 98.88 267 THR B O 1
ATOM 4752 N N . TRP B 1 268 ? -7.652 11.516 -5.047 1 98.75 268 TRP B N 1
ATOM 4753 C CA . TRP B 1 268 ? -6.938 12.781 -5.188 1 98.75 268 TRP B CA 1
ATOM 4754 C C . TRP B 1 268 ? -5.48 12.539 -5.566 1 98.75 268 TRP B C 1
ATOM 4756 O O . TRP B 1 268 ? -4.773 11.789 -4.895 1 98.75 268 TRP B O 1
ATOM 4766 N N . ASN B 1 269 ? -5.012 13.125 -6.648 1 97.38 269 ASN B N 1
ATOM 4767 C CA . ASN B 1 269 ? -3.635 13.047 -7.129 1 97.38 269 ASN B CA 1
ATOM 4768 C C . ASN B 1 269 ? -3.082 14.43 -7.473 1 97.38 269 ASN B C 1
ATOM 4770 O O . ASN B 1 269 ? -2.842 14.727 -8.641 1 97.38 269 ASN B O 1
ATOM 4774 N N . GLY B 1 270 ? -2.785 15.195 -6.496 1 93.56 270 GLY B N 1
ATOM 4775 C CA . GLY B 1 270 ? -2.305 16.547 -6.715 1 93.56 270 GLY B CA 1
ATOM 4776 C C . GLY B 1 270 ? -3.393 17.5 -7.172 1 93.56 270 GLY B C 1
ATOM 4777 O O . GLY B 1 270 ? -4.23 17.922 -6.375 1 93.56 270 GLY B O 1
ATOM 4778 N N . PRO B 1 271 ? -3.352 17.844 -8.453 1 95.25 271 PRO B N 1
ATOM 4779 C CA . PRO B 1 271 ? -4.359 18.797 -8.93 1 95.25 271 PRO B CA 1
ATOM 4780 C C . PRO B 1 271 ? -5.668 18.125 -9.32 1 95.25 271 PRO B C 1
ATOM 4782 O O . PRO B 1 271 ? -6.676 18.797 -9.539 1 95.25 271 PRO B O 1
ATOM 4785 N N . THR B 1 272 ? -5.617 16.828 -9.414 1 98.44 272 THR B N 1
ATOM 4786 C CA . THR B 1 272 ? -6.738 16.156 -10.047 1 98.44 272 THR B CA 1
ATOM 4787 C C . THR B 1 272 ? -7.516 15.328 -9.023 1 98.44 272 THR B C 1
ATOM 4789 O O . THR B 1 272 ? -6.918 14.648 -8.18 1 98.44 272 THR B O 1
ATOM 4792 N N . VAL B 1 273 ? -8.812 15.414 -9.055 1 98.81 273 VAL B N 1
ATOM 4793 C CA . VAL B 1 273 ? -9.703 14.5 -8.328 1 98.81 273 VAL B CA 1
ATOM 4794 C C . VAL B 1 273 ? -10.469 13.633 -9.32 1 98.81 273 VAL B C 1
ATOM 4796 O O . VAL B 1 273 ? -11.125 14.148 -10.234 1 98.81 273 VAL B O 1
ATOM 4799 N N . THR B 1 274 ? -10.312 12.359 -9.219 1 98.75 274 THR B N 1
ATOM 4800 C CA . THR B 1 274 ? -11.031 11.398 -10.047 1 98.75 274 THR B CA 1
ATOM 4801 C C . THR B 1 274 ? -12.125 10.703 -9.242 1 98.75 274 THR B C 1
ATOM 4803 O O . THR B 1 274 ? -11.875 10.227 -8.133 1 98.75 274 THR B O 1
ATOM 4806 N N . ILE B 1 275 ? -13.32 10.664 -9.758 1 98.25 275 ILE B N 1
ATOM 4807 C CA . ILE B 1 275 ? -14.484 10.047 -9.133 1 98.25 275 ILE B CA 1
ATOM 4808 C C . ILE B 1 275 ? -15.016 8.922 -10.016 1 98.25 275 ILE B C 1
ATOM 4810 O O . ILE B 1 275 ? -15.18 9.102 -11.227 1 98.25 275 ILE B O 1
ATOM 4814 N N . THR B 1 276 ? -15.195 7.758 -9.484 1 97.5 276 THR B N 1
ATOM 4815 C CA . THR B 1 276 ? -15.836 6.648 -10.172 1 97.5 276 THR B CA 1
ATOM 4816 C C . THR B 1 276 ? -17.125 6.25 -9.477 1 97.5 276 THR B C 1
ATOM 4818 O O . THR B 1 276 ? -17.141 5.98 -8.273 1 97.5 276 THR B O 1
ATOM 4821 N N . MET B 1 277 ? -18.203 6.215 -10.094 1 93.88 277 MET B N 1
ATOM 4822 C CA . MET B 1 277 ? -19.5 5.781 -9.562 1 93.88 277 MET B CA 1
ATOM 4823 C C . MET B 1 277 ? -20.406 5.262 -10.672 1 93.88 277 MET B C 1
ATOM 4825 O O . MET B 1 277 ? -20.094 5.418 -11.852 1 93.88 277 MET B O 1
ATOM 4829 N N . LYS B 1 278 ? -21.406 4.566 -10.281 1 88.5 278 LYS B N 1
ATOM 4830 C CA . LYS B 1 278 ? -22.375 4.094 -11.266 1 88.5 278 LYS B CA 1
ATOM 4831 C C . LYS B 1 278 ? -23.312 5.215 -11.695 1 88.5 278 LYS B C 1
ATOM 4833 O O . LYS B 1 278 ? -23.734 6.031 -10.867 1 88.5 278 LYS B O 1
ATOM 4838 N N . SER B 1 279 ? -23.406 5.223 -13.008 1 79.75 279 SER B N 1
ATOM 4839 C CA . SER B 1 279 ? -24.391 6.156 -13.531 1 79.75 279 SER B CA 1
ATOM 4840 C C . SER B 1 279 ? -25.812 5.656 -13.273 1 79.75 279 SER B C 1
ATOM 4842 O O . SER B 1 279 ? -26 4.57 -12.719 1 79.75 279 SER B O 1
ATOM 4844 N N . SER B 1 280 ? -26.688 6.594 -13.656 1 78.19 280 SER B N 1
ATOM 4845 C CA . SER B 1 280 ? -28.094 6.246 -13.539 1 78.19 280 SER B CA 1
ATOM 4846 C C . SER B 1 280 ? -28.438 5.023 -14.383 1 78.19 280 SER B C 1
ATOM 4848 O O . SER B 1 280 ? -29.391 4.297 -14.086 1 78.19 280 SER B O 1
ATOM 4850 N N . SER B 1 281 ? -27.703 4.746 -15.352 1 82.12 281 SER B N 1
ATOM 4851 C CA . SER B 1 281 ? -27.938 3.602 -16.234 1 82.12 281 SER B CA 1
ATOM 4852 C C . SER B 1 281 ? -27.266 2.346 -15.68 1 82.12 281 SER B C 1
ATOM 4854 O O . SER B 1 281 ? -27.375 1.271 -16.266 1 82.12 281 SER B O 1
ATOM 4856 N N . GLY B 1 282 ? -26.594 2.598 -14.609 1 80.88 282 GLY B N 1
ATOM 4857 C CA . GLY B 1 282 ? -25.969 1.444 -13.961 1 80.88 282 GLY B CA 1
ATOM 4858 C C . GLY B 1 282 ? -24.547 1.196 -14.414 1 80.88 282 GLY B C 1
ATOM 4859 O O . GLY B 1 282 ? -23.891 0.262 -13.945 1 80.88 282 GLY B O 1
ATOM 4860 N N . GLU B 1 283 ? -24.078 2.002 -15.344 1 86.62 283 GLU B N 1
ATOM 4861 C CA . GLU B 1 283 ? -22.719 1.829 -15.852 1 86.62 283 GLU B CA 1
ATOM 4862 C C . GLU B 1 283 ? -21.719 2.637 -15.023 1 86.62 283 GLU B C 1
ATOM 4864 O O . GLU B 1 283 ? -22 3.771 -14.633 1 86.62 283 GLU B O 1
ATOM 4869 N N . LYS B 1 284 ? -20.656 2.008 -14.727 1 90.69 284 LYS B N 1
ATOM 4870 C CA . LYS B 1 284 ? -19.609 2.734 -14.031 1 90.69 284 LYS B CA 1
ATOM 4871 C C . LYS B 1 284 ? -19.062 3.873 -14.891 1 90.69 284 LYS B C 1
ATOM 4873 O O . LYS B 1 284 ? -18.812 3.697 -16.078 1 90.69 284 LYS B O 1
ATOM 4878 N N . ALA B 1 285 ? -19.016 5.016 -14.367 1 91.69 285 ALA B N 1
ATOM 4879 C CA . ALA B 1 285 ? -18.453 6.176 -15.062 1 91.69 285 ALA B CA 1
ATOM 4880 C C . ALA B 1 285 ? -17.359 6.84 -14.227 1 91.69 285 ALA B C 1
ATOM 4882 O O . ALA B 1 285 ? -17.484 6.922 -13 1 91.69 285 ALA B O 1
ATOM 4883 N N . GLU B 1 286 ? -16.344 7.266 -14.93 1 94.69 286 GLU B N 1
ATOM 4884 C CA . GLU B 1 286 ? -15.242 7.996 -14.305 1 94.69 286 GLU B CA 1
ATOM 4885 C C . GLU B 1 286 ? -15.234 9.461 -14.742 1 94.69 286 GLU B C 1
ATOM 4887 O O . GLU B 1 286 ? -15.406 9.758 -15.93 1 94.69 286 GLU B O 1
ATOM 4892 N N . GLN B 1 287 ? -15.164 10.344 -13.781 1 95.81 287 GLN B N 1
ATOM 4893 C CA . GLN B 1 287 ? -15.031 11.773 -14.047 1 95.81 287 GLN B CA 1
ATOM 4894 C C . GLN B 1 287 ? -13.844 12.367 -13.289 1 95.81 287 GLN B C 1
ATOM 4896 O O . GLN B 1 287 ? -13.547 11.953 -12.164 1 95.81 287 GLN B O 1
ATOM 4901 N N . SER B 1 288 ? -13.195 13.273 -13.953 1 98 288 SER B N 1
ATOM 4902 C CA . SER B 1 288 ? -12.055 13.938 -13.328 1 98 288 SER B CA 1
ATOM 4903 C C . SER B 1 288 ? -12.227 15.453 -13.328 1 98 288 SER B C 1
ATOM 4905 O O . SER B 1 288 ? -12.844 16 -14.242 1 98 288 SER B O 1
ATOM 4907 N N . LYS B 1 289 ? -11.766 16.094 -12.305 1 98.31 289 LYS B N 1
ATOM 4908 C CA . LYS B 1 289 ? -11.727 17.547 -12.18 1 98.31 289 LYS B CA 1
ATOM 4909 C C . LYS B 1 289 ? -10.352 18.031 -11.734 1 98.31 289 LYS B C 1
ATOM 4911 O O . LYS B 1 289 ? -9.773 17.484 -10.789 1 98.31 289 LYS B O 1
ATOM 4916 N N . ASP B 1 290 ? -9.844 19.047 -12.398 1 98.44 290 ASP B N 1
ATOM 4917 C CA . ASP B 1 290 ? -8.562 19.641 -12.047 1 98.44 290 ASP B CA 1
ATOM 4918 C C . ASP B 1 290 ? -8.758 20.922 -11.234 1 98.44 290 ASP B C 1
ATOM 4920 O O . ASP B 1 290 ? -9.695 21.688 -11.492 1 98.44 290 ASP B O 1
ATOM 4924 N N . PHE B 1 291 ? -7.859 21.125 -10.375 1 98.44 291 PHE B N 1
ATOM 4925 C CA . PHE B 1 291 ? -7.883 22.328 -9.547 1 98.44 291 PHE B CA 1
ATOM 4926 C C . PHE B 1 291 ? -6.578 23.109 -9.68 1 98.44 291 PHE B C 1
ATOM 4928 O O . PHE B 1 291 ? -5.504 22.516 -9.789 1 98.44 291 PHE B O 1
ATOM 4935 N N . SER B 1 292 ? -6.672 24.375 -9.688 1 97.56 292 SER B N 1
ATOM 4936 C CA . SER B 1 292 ? -5.473 25.203 -9.57 1 97.56 292 SER B CA 1
ATOM 4937 C C . SER B 1 292 ? -4.844 25.078 -8.188 1 97.56 292 SER B C 1
ATOM 4939 O O . SER B 1 292 ? -5.543 24.844 -7.203 1 97.56 292 SER B O 1
ATOM 4941 N N . TYR B 1 293 ? -3.602 25.25 -8.219 1 96.06 293 TYR B N 1
ATOM 4942 C CA . TYR B 1 293 ? -2.904 25.141 -6.941 1 96.06 293 TYR B CA 1
ATOM 4943 C C . TYR B 1 293 ? -3.387 26.203 -5.957 1 96.06 293 TYR B C 1
ATOM 4945 O O . TYR B 1 293 ? -3.479 27.375 -6.305 1 96.06 293 TYR B O 1
ATOM 4953 N N . ASP B 1 294 ? -3.678 25.781 -4.789 1 96 294 ASP B N 1
ATOM 4954 C CA . ASP B 1 294 ? -4.016 26.562 -3.602 1 96 294 ASP B CA 1
ATOM 4955 C C . ASP B 1 294 ? -3.629 25.828 -2.326 1 96 294 ASP B C 1
ATOM 4957 O O . ASP B 1 294 ? -4.027 24.672 -2.131 1 96 294 ASP B O 1
ATOM 4961 N N . SER B 1 295 ? -2.896 26.469 -1.461 1 96.94 295 SER B N 1
ATOM 4962 C CA . SER B 1 295 ? -2.393 25.781 -0.275 1 96.94 295 SER B CA 1
ATOM 4963 C C . SER B 1 295 ? -3.498 25.562 0.753 1 96.94 295 SER B C 1
ATOM 4965 O O . SER B 1 295 ? -3.334 24.797 1.698 1 96.94 295 SER B O 1
ATOM 4967 N N . GLY B 1 296 ? -4.531 26.219 0.633 1 98.19 296 GLY B N 1
ATOM 4968 C CA . GLY B 1 296 ? -5.621 26.125 1.588 1 98.19 296 GLY B CA 1
ATOM 4969 C C . GLY B 1 296 ? -5.43 27.016 2.805 1 98.19 296 GLY B C 1
ATOM 4970 O O . GLY B 1 296 ? -6.34 27.172 3.619 1 98.19 296 GLY B O 1
ATOM 4971 N N . VAL B 1 297 ? -4.293 27.703 2.943 1 98.69 297 VAL B N 1
ATOM 4972 C CA . VAL B 1 297 ? -3.949 28.438 4.156 1 98.69 297 VAL B CA 1
ATOM 4973 C C . VAL B 1 297 ? -4.828 29.688 4.27 1 98.69 297 VAL B C 1
ATOM 4975 O O . VAL B 1 297 ? -5.262 30.047 5.367 1 98.69 297 VAL B O 1
ATOM 4978 N N . THR B 1 298 ? -5.125 30.406 3.154 1 98.44 298 THR B N 1
ATOM 4979 C CA . THR B 1 298 ? -6.004 31.578 3.199 1 98.44 298 THR B CA 1
ATOM 4980 C C . THR B 1 298 ? -7.387 31.188 3.721 1 98.44 298 THR B C 1
ATOM 4982 O O . THR B 1 298 ? -7.926 31.859 4.605 1 98.44 298 THR B O 1
ATOM 4985 N N . ALA B 1 299 ? -7.902 30.078 3.152 1 98.5 299 ALA B N 1
ATOM 4986 C CA . ALA B 1 299 ? -9.211 29.609 3.602 1 98.5 299 ALA B CA 1
ATOM 4987 C C . ALA B 1 299 ? -9.164 29.188 5.066 1 98.5 299 ALA B C 1
ATOM 4989 O O . ALA B 1 299 ? -10.125 29.406 5.812 1 98.5 299 ALA B O 1
ATOM 4990 N N . GLU B 1 300 ? -8.109 28.578 5.492 1 98.69 300 GLU B N 1
ATOM 4991 C CA . GLU B 1 300 ? -7.906 28.125 6.863 1 98.69 300 GLU B CA 1
ATOM 4992 C C . GLU B 1 300 ? -7.879 29.297 7.836 1 98.69 300 GLU B C 1
ATOM 4994 O O . GLU B 1 300 ? -8.531 29.266 8.883 1 98.69 300 GLU B O 1
ATOM 4999 N N . VAL B 1 301 ? -7.133 30.312 7.496 1 98.69 301 VAL B N 1
ATOM 5000 C CA . VAL B 1 301 ? -7.02 31.516 8.32 1 98.69 301 VAL B CA 1
ATOM 5001 C C . VAL B 1 301 ? -8.375 32.219 8.391 1 98.69 301 VAL B C 1
ATOM 5003 O O . VAL B 1 301 ? -8.789 32.656 9.461 1 98.69 301 VAL B O 1
ATOM 5006 N N . ALA B 1 302 ? -9.062 32.312 7.262 1 98.56 302 ALA B N 1
ATOM 5007 C CA . ALA B 1 302 ? -10.398 32.906 7.242 1 98.56 302 ALA B CA 1
ATOM 5008 C C . ALA B 1 302 ? -11.352 32.156 8.156 1 98.56 302 ALA B C 1
ATOM 5010 O O . ALA B 1 302 ? -12.141 32.75 8.883 1 98.56 302 ALA B O 1
ATOM 5011 N N . ALA B 1 303 ? -11.273 30.828 8.086 1 98.69 303 ALA B N 1
ATOM 5012 C CA . ALA B 1 303 ? -12.125 29.984 8.93 1 98.69 303 ALA B CA 1
ATOM 5013 C C . ALA B 1 303 ? -11.891 30.281 10.406 1 98.69 303 ALA B C 1
ATOM 5015 O O . ALA B 1 303 ? -12.836 30.281 11.203 1 98.69 303 ALA B O 1
ATOM 5016 N N . PHE B 1 304 ? -10.688 30.469 10.789 1 98.81 304 PHE B N 1
ATOM 5017 C CA . PHE B 1 304 ? -10.352 30.828 12.164 1 98.81 304 PHE B CA 1
ATOM 5018 C C . PHE B 1 304 ? -11.008 32.156 12.555 1 98.81 304 PHE B C 1
ATOM 5020 O O . PHE B 1 304 ? -11.633 32.25 13.617 1 98.81 304 PHE B O 1
ATOM 5027 N N . GLY B 1 305 ? -10.914 33.188 11.711 1 98.69 305 GLY B N 1
ATOM 5028 C CA . GLY B 1 305 ? -11.578 34.438 11.961 1 98.69 305 GLY B CA 1
ATOM 5029 C C . GLY B 1 305 ? -13.078 34.312 12.125 1 98.69 305 GLY B C 1
ATOM 5030 O O . GLY B 1 305 ? -13.664 34.875 13.055 1 98.69 305 GLY B O 1
ATOM 5031 N N . HIS B 1 306 ? -13.664 33.562 11.273 1 98.38 306 HIS B N 1
ATOM 5032 C CA . HIS B 1 306 ? -15.102 33.312 11.352 1 98.38 306 HIS B CA 1
ATOM 5033 C C . HIS B 1 306 ? -15.469 32.594 12.648 1 98.38 306 HIS B C 1
ATOM 5035 O O . HIS B 1 306 ? -16.531 32.844 13.227 1 98.38 306 HIS B O 1
ATOM 5041 N N . SER B 1 307 ? -14.648 31.672 13.055 1 98.62 307 SER B N 1
ATOM 5042 C CA . SER B 1 307 ? -14.859 30.969 14.312 1 98.62 307 SER B CA 1
ATOM 5043 C C . SER B 1 307 ? -14.891 31.922 15.492 1 98.62 307 SER B C 1
ATOM 5045 O O . SER B 1 307 ? -15.75 31.812 16.375 1 98.62 307 SER B O 1
ATOM 5047 N N . ILE B 1 308 ? -13.93 32.844 15.531 1 98.44 308 ILE B N 1
ATOM 5048 C CA . ILE B 1 308 ? -13.852 33.812 16.609 1 98.44 308 ILE B CA 1
ATOM 5049 C C . ILE B 1 308 ? -15.133 34.656 16.641 1 98.44 308 ILE B C 1
ATOM 5051 O O . ILE B 1 308 ? -15.75 34.812 17.688 1 98.44 308 ILE B O 1
ATOM 5055 N N . ASN B 1 309 ? -15.531 35.156 15.477 1 97.94 309 ASN B N 1
ATOM 5056 C CA . ASN B 1 309 ? -16.719 36 15.383 1 97.94 309 ASN B CA 1
ATOM 5057 C C . ASN B 1 309 ? -17.984 35.219 15.789 1 97.94 309 ASN B C 1
ATOM 5059 O O . ASN B 1 309 ? -18.891 35.781 16.406 1 97.94 309 ASN B O 1
ATOM 5063 N N . ALA B 1 310 ? -18.016 33.969 15.469 1 97.69 310 ALA B N 1
ATOM 5064 C CA . ALA B 1 310 ? 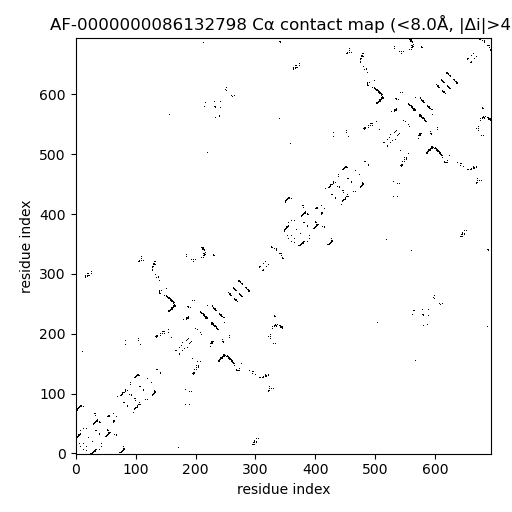-19.188 33.156 15.75 1 97.69 310 ALA B CA 1
ATOM 5065 C C . ALA B 1 310 ? -19.156 32.625 17.172 1 97.69 310 ALA B C 1
ATOM 5067 O O . ALA B 1 310 ? -20.172 32.156 17.703 1 97.69 310 ALA B O 1
ATOM 5068 N N . GLY B 1 311 ? -18.016 32.625 17.781 1 97.56 311 GLY B N 1
ATOM 5069 C CA . GLY B 1 311 ? -17.844 32.094 19.125 1 97.56 311 GLY B CA 1
ATOM 5070 C C . GLY B 1 311 ? -17.828 30.562 19.156 1 97.56 311 GLY B C 1
ATOM 5071 O O . GLY B 1 311 ? -18.109 29.953 20.188 1 97.56 311 GLY B O 1
ATOM 5072 N N . LYS B 1 312 ? -17.594 30.016 17.969 1 97.25 312 LYS B N 1
ATOM 5073 C CA . LYS B 1 312 ? -17.562 28.562 17.844 1 97.25 312 LYS B CA 1
ATOM 5074 C C . LYS B 1 312 ? -16.484 28.125 16.859 1 97.25 312 LYS B C 1
ATOM 5076 O O . LYS B 1 312 ? -16.469 28.594 15.719 1 97.25 312 LYS B O 1
ATOM 5081 N N . ALA B 1 313 ? -15.703 27.188 17.297 1 97.38 313 ALA B N 1
ATOM 5082 C CA . ALA B 1 313 ? -14.578 26.734 16.484 1 97.38 313 ALA B CA 1
ATOM 5083 C C . ALA B 1 313 ? -15.07 25.984 15.25 1 97.38 313 ALA B C 1
ATOM 5085 O O . ALA B 1 313 ? -16.031 25.203 15.32 1 97.38 313 ALA B O 1
ATOM 5086 N N . ASP B 1 314 ? -14.438 26.188 14.102 1 98.44 314 ASP B N 1
ATOM 5087 C CA . ASP B 1 314 ? -14.633 25.359 12.922 1 98.44 314 ASP B CA 1
ATOM 5088 C C . ASP B 1 314 ? -14.289 23.906 13.219 1 98.44 314 ASP B C 1
ATOM 5090 O O . ASP B 1 314 ? -13.203 23.609 13.719 1 98.44 314 ASP B O 1
ATOM 5094 N N . PRO B 1 315 ? -15.156 22.969 12.945 1 98.12 315 PRO B N 1
ATOM 5095 C CA . PRO B 1 315 ? -14.906 21.562 13.281 1 98.12 315 PRO B CA 1
ATOM 5096 C C . PRO B 1 315 ? -13.625 21.016 12.641 1 98.12 315 PRO B C 1
ATOM 5098 O O . PRO B 1 315 ? -12.992 20.109 13.188 1 98.12 315 PRO B O 1
ATOM 5101 N N . ARG B 1 316 ? -13.242 21.641 11.586 1 98.31 316 ARG B N 1
ATOM 5102 C CA . ARG B 1 316 ? -12.062 21.172 10.859 1 98.31 316 ARG B CA 1
ATOM 5103 C C . ARG B 1 316 ? -10.781 21.609 11.562 1 98.31 316 ARG B C 1
ATOM 5105 O O . ARG B 1 316 ? -9.703 21.109 11.25 1 98.31 316 ARG B O 1
ATOM 5112 N N . GLN B 1 317 ? -10.859 22.422 12.484 1 98.81 317 GLN B N 1
ATOM 5113 C CA . GLN B 1 317 ? -9.656 23 13.07 1 98.81 317 GLN B CA 1
ATOM 5114 C C . GLN B 1 317 ? -9.586 22.703 14.562 1 98.81 317 GLN B C 1
ATOM 5116 O O . GLN B 1 317 ? -8.75 23.281 15.273 1 98.81 317 GLN B O 1
ATOM 5121 N N . THR B 1 318 ? -10.445 21.844 15.102 1 98.62 318 THR B N 1
ATOM 5122 C CA . THR B 1 318 ? -10.461 21.578 16.531 1 98.62 318 THR B CA 1
ATOM 5123 C C . THR B 1 318 ? -9.195 20.828 16.969 1 98.62 318 THR B C 1
ATOM 5125 O O . THR B 1 318 ? -8.672 20.016 16.219 1 98.62 318 THR B O 1
ATOM 5128 N N . PRO B 1 319 ? -8.727 21.109 18.156 1 98.69 319 PRO B N 1
ATOM 5129 C CA . PRO B 1 319 ? -7.523 20.438 18.641 1 98.69 319 PRO B CA 1
ATOM 5130 C C . PRO B 1 319 ? -7.672 18.922 18.672 1 98.69 319 PRO B C 1
ATOM 5132 O O . PRO B 1 319 ? -6.699 18.188 18.438 1 98.69 319 PRO B O 1
ATOM 5135 N N . ILE B 1 320 ? -8.867 18.391 18.922 1 98.56 320 ILE B N 1
ATOM 5136 C CA . ILE B 1 320 ? -9.07 16.953 19 1 98.56 320 ILE B CA 1
ATOM 5137 C C . ILE B 1 320 ? -8.828 16.328 17.625 1 98.56 320 ILE B C 1
ATOM 5139 O O . ILE B 1 320 ? -8.305 15.203 17.531 1 98.56 320 ILE B O 1
ATOM 5143 N N . GLU B 1 321 ? -9.188 16.969 16.531 1 98.38 321 GLU B N 1
ATOM 5144 C CA . GLU B 1 321 ? -8.922 16.453 15.195 1 98.38 321 GLU B CA 1
ATOM 5145 C C . GLU B 1 321 ? -7.418 16.359 14.938 1 98.38 321 GLU B C 1
ATOM 5147 O O . GLU B 1 321 ? -6.941 15.367 14.375 1 98.38 321 GLU B O 1
ATOM 5152 N N . ALA B 1 322 ? -6.715 17.391 15.336 1 98.81 322 ALA B N 1
ATOM 5153 C CA . ALA B 1 322 ? -5.262 17.375 15.172 1 98.81 322 ALA B CA 1
ATOM 5154 C C . ALA B 1 322 ? -4.621 16.297 16.031 1 98.81 322 ALA B C 1
ATOM 5156 O O . ALA B 1 322 ? -3.639 15.664 15.625 1 98.81 322 ALA B O 1
ATOM 5157 N N . LEU B 1 323 ? -5.148 16.125 17.219 1 98.81 323 LEU B N 1
ATOM 5158 C CA . LEU B 1 323 ? -4.625 15.102 18.125 1 98.81 323 LEU B CA 1
ATOM 5159 C C . LEU B 1 323 ? -4.801 13.711 17.531 1 98.81 323 LEU B C 1
ATOM 5161 O O . LEU B 1 323 ? -3.918 12.859 17.641 1 98.81 323 LEU B O 1
ATOM 5165 N N . LYS B 1 324 ? -5.914 13.453 16.891 1 98.75 324 LYS B N 1
ATOM 5166 C CA . LYS B 1 324 ? -6.168 12.172 16.25 1 98.75 324 LYS B CA 1
ATOM 5167 C C . LYS B 1 324 ? -5.188 11.93 15.102 1 98.75 324 LYS B C 1
ATOM 5169 O O . LYS B 1 324 ? -4.758 10.797 14.875 1 98.75 324 LYS B O 1
ATOM 5174 N N . ASP B 1 325 ? -4.871 12.977 14.336 1 98.81 325 ASP B N 1
ATOM 5175 C CA . ASP B 1 325 ? -3.842 12.852 13.312 1 98.81 325 ASP B CA 1
ATOM 5176 C C . ASP B 1 325 ? -2.516 12.398 13.914 1 98.81 325 ASP B C 1
ATOM 5178 O O . ASP B 1 325 ? -1.874 11.477 13.406 1 98.81 325 ASP B O 1
ATOM 5182 N N . LEU B 1 326 ? -2.162 13.094 14.984 1 98.88 326 LEU B N 1
ATOM 5183 C CA . LEU B 1 326 ? -0.907 12.797 15.672 1 98.88 326 LEU B CA 1
ATOM 5184 C C . LEU B 1 326 ? -0.904 11.375 16.219 1 98.88 326 LEU B C 1
ATOM 5186 O O . LEU B 1 326 ? 0.106 10.672 16.141 1 98.88 326 LEU B O 1
ATOM 5190 N N . GLU B 1 327 ? -1.998 10.953 16.781 1 98.88 327 GLU B N 1
ATOM 5191 C CA . GLU B 1 327 ? -2.064 9.602 17.328 1 98.88 327 GLU B CA 1
ATOM 5192 C C . GLU B 1 327 ? -1.812 8.555 16.25 1 98.88 327 GLU B C 1
ATOM 5194 O O . GLU B 1 327 ? -1.007 7.645 16.438 1 98.88 327 GLU B O 1
ATOM 5199 N N . ALA B 1 328 ? -2.514 8.672 15.156 1 98.75 328 ALA B N 1
ATOM 5200 C CA . ALA B 1 328 ? -2.355 7.703 14.078 1 98.75 328 ALA B CA 1
ATOM 5201 C C . ALA B 1 328 ? -0.9 7.621 13.625 1 98.75 328 ALA B C 1
ATOM 5203 O O . ALA B 1 328 ? -0.351 6.523 13.477 1 98.75 328 ALA B O 1
ATOM 5204 N N . LEU B 1 329 ? -0.295 8.758 13.438 1 98.81 329 LEU B N 1
ATOM 5205 C CA . LEU B 1 329 ? 1.087 8.781 12.969 1 98.81 329 LEU B CA 1
ATOM 5206 C C . LEU B 1 329 ? 2.027 8.195 14.016 1 98.81 329 LEU B C 1
ATOM 5208 O O . LEU B 1 329 ? 2.918 7.414 13.688 1 98.81 329 LEU B O 1
ATOM 5212 N N . GLN B 1 330 ? 1.828 8.609 15.273 1 98.81 330 GLN B N 1
ATOM 5213 C CA . GLN B 1 330 ? 2.695 8.094 16.328 1 98.81 330 GLN B CA 1
ATOM 5214 C C . GLN B 1 330 ? 2.543 6.578 16.469 1 98.81 330 GLN B C 1
ATOM 5216 O O . GLN B 1 330 ? 3.518 5.871 16.734 1 98.81 330 GLN B O 1
ATOM 5221 N N . LYS B 1 331 ? 1.32 6.105 16.375 1 98.81 331 LYS B N 1
ATOM 5222 C CA . LYS B 1 331 ? 1.094 4.664 16.453 1 98.81 331 LYS B CA 1
ATOM 5223 C C . LYS B 1 331 ? 1.798 3.934 15.312 1 98.81 331 LYS B C 1
ATOM 5225 O O . LYS B 1 331 ? 2.309 2.828 15.5 1 98.81 331 LYS B O 1
ATOM 5230 N N . LEU B 1 332 ? 1.839 4.492 14.141 1 98.75 332 LEU B N 1
ATOM 5231 C CA . LEU B 1 332 ? 2.598 3.926 13.031 1 98.75 332 LEU B CA 1
ATOM 5232 C C . LEU B 1 332 ? 4.086 3.881 13.352 1 98.75 332 LEU B C 1
ATOM 5234 O O . LEU B 1 332 ? 4.75 2.867 13.117 1 98.75 332 LEU B O 1
ATOM 5238 N N . LEU B 1 333 ? 4.613 4.977 13.867 1 98.75 333 LEU B N 1
ATOM 5239 C CA . LEU B 1 333 ? 6.023 5.043 14.227 1 98.75 333 LEU B CA 1
ATOM 5240 C C . LEU B 1 333 ? 6.359 4.016 15.305 1 98.75 333 LEU B C 1
ATOM 5242 O O . LEU B 1 333 ? 7.383 3.334 15.219 1 98.75 333 LEU B O 1
ATOM 5246 N N . LEU B 1 334 ? 5.461 3.955 16.312 1 98.56 334 LEU B N 1
ATOM 5247 C CA . LEU B 1 334 ? 5.664 2.986 17.375 1 98.56 334 LEU B CA 1
ATOM 5248 C C . LEU B 1 334 ? 5.652 1.562 16.828 1 98.56 334 LEU B C 1
ATOM 5250 O O . LEU B 1 334 ? 6.438 0.718 17.266 1 98.56 334 LEU B O 1
ATOM 5254 N N . SER B 1 335 ? 4.742 1.269 15.938 1 98.62 335 SER B N 1
ATOM 5255 C CA . SER B 1 335 ? 4.711 -0.03 15.273 1 98.62 335 SER B CA 1
ATOM 5256 C C . SER B 1 335 ? 6.039 -0.333 14.586 1 98.62 335 SER B C 1
ATOM 5258 O O . SER B 1 335 ? 6.59 -1.425 14.742 1 98.62 335 SER B O 1
ATOM 5260 N N . GLY B 1 336 ? 6.535 0.604 13.812 1 98.19 336 GLY B N 1
ATOM 5261 C CA . GLY B 1 336 ? 7.832 0.449 13.172 1 98.19 336 GLY B CA 1
ATOM 5262 C C . GLY B 1 336 ? 8.953 0.164 14.156 1 98.19 336 GLY B C 1
ATOM 5263 O O . GLY B 1 336 ? 9.797 -0.7 13.914 1 98.19 336 GLY B O 1
ATOM 5264 N N . GLU B 1 337 ? 8.961 0.909 15.258 1 97.75 337 GLU B N 1
ATOM 5265 C CA . GLU B 1 337 ? 9.977 0.729 16.297 1 97.75 337 GLU B CA 1
ATOM 5266 C C . GLU B 1 337 ? 9.898 -0.666 16.906 1 97.75 337 GLU B C 1
ATOM 5268 O O . GLU B 1 337 ? 10.906 -1.218 17.344 1 97.75 337 GLU B O 1
ATOM 5273 N N . SER B 1 338 ? 8.695 -1.17 16.938 1 97.5 338 SER B N 1
ATOM 5274 C CA . SER B 1 338 ? 8.477 -2.492 17.516 1 97.5 338 SER B CA 1
ATOM 5275 C C . SER B 1 338 ? 8.414 -3.564 16.438 1 97.5 338 SER B C 1
ATOM 5277 O O . SER B 1 338 ? 7.742 -4.582 16.594 1 97.5 338 SER B O 1
ATOM 5279 N N . ASN B 1 339 ? 8.969 -3.322 15.297 1 96.25 339 ASN B N 1
ATOM 5280 C CA . ASN B 1 339 ? 9.141 -4.25 14.18 1 96.25 339 ASN B CA 1
ATOM 5281 C C . ASN B 1 339 ? 7.801 -4.73 13.641 1 96.25 339 ASN B C 1
ATOM 5283 O O . ASN B 1 339 ? 7.598 -5.934 13.461 1 96.25 339 ASN B O 1
ATOM 5287 N N . GLY B 1 340 ? 6.895 -3.814 13.531 1 97.75 340 GLY B N 1
ATOM 5288 C CA . GLY B 1 340 ? 5.652 -4.082 12.828 1 97.75 340 GLY B CA 1
ATOM 5289 C C . GLY B 1 340 ? 4.523 -4.512 13.75 1 97.75 340 GLY B C 1
ATOM 5290 O O . GLY B 1 340 ? 3.449 -4.895 13.281 1 97.75 340 GLY B O 1
ATOM 5291 N N . HIS B 1 341 ? 4.723 -4.469 15.031 1 97.94 341 HIS B N 1
ATOM 5292 C CA . HIS B 1 341 ? 3.664 -4.867 15.953 1 97.94 341 HIS B CA 1
ATOM 5293 C C . HIS B 1 341 ? 2.434 -3.98 15.797 1 97.94 341 HIS B C 1
ATOM 5295 O O . HIS B 1 341 ? 2.547 -2.754 15.797 1 97.94 341 HIS B O 1
ATOM 5301 N N . VAL B 1 342 ? 1.284 -4.594 15.734 1 98.44 342 VAL B N 1
ATOM 5302 C CA . VAL B 1 342 ? 0.031 -3.885 15.5 1 98.44 342 VAL B CA 1
ATOM 5303 C C . VAL B 1 342 ? -0.283 -2.975 16.688 1 98.44 342 VAL B C 1
ATOM 5305 O O . VAL B 1 342 ? -0.022 -3.33 17.828 1 98.44 342 VAL B O 1
ATOM 5308 N N . GLN B 1 343 ? -0.772 -1.799 16.375 1 98.5 343 GLN B N 1
ATOM 5309 C CA . GLN B 1 343 ? -1.186 -0.82 17.375 1 98.5 343 GLN B CA 1
ATOM 5310 C C . GLN B 1 343 ? -2.678 -0.52 17.266 1 98.5 343 GLN B C 1
ATOM 5312 O O . GLN B 1 343 ? -3.23 -0.48 16.156 1 98.5 343 GLN B O 1
ATOM 5317 N N . SER B 1 344 ? -3.318 -0.235 18.359 1 98 344 SER B N 1
ATOM 5318 C CA . SER B 1 344 ? -4.707 0.218 18.375 1 98 344 SER B CA 1
ATOM 5319 C C . SER B 1 344 ? -4.789 1.735 18.5 1 98 344 SER B C 1
ATOM 5321 O O . SER B 1 344 ? -3.994 2.352 19.203 1 98 344 SER B O 1
ATOM 5323 N N . VAL B 1 345 ? -5.676 2.301 17.781 1 97.06 345 VAL B N 1
ATOM 5324 C CA . VAL B 1 345 ? -5.965 3.725 17.906 1 97.06 345 VAL B CA 1
ATOM 5325 C C . VAL B 1 345 ? -7.047 3.939 18.953 1 97.06 345 VAL B C 1
ATOM 5327 O O . VAL B 1 345 ? -8.086 3.271 18.938 1 97.06 345 VAL B O 1
ATOM 5330 N N . GLU B 1 346 ? -6.902 4.926 19.859 1 93 346 GLU B N 1
ATOM 5331 C CA . GLU B 1 346 ? -7.754 5.031 21.031 1 93 346 GLU B CA 1
ATOM 5332 C C . GLU B 1 346 ? -8.68 6.242 20.938 1 93 346 GLU B C 1
ATOM 5334 O O . GLU B 1 346 ? -9.758 6.254 21.547 1 93 346 GLU B O 1
ATOM 5339 N N . LEU B 1 347 ? -8.242 7.18 20.266 1 90.69 347 LEU B N 1
ATOM 5340 C CA . LEU B 1 347 ? -9.023 8.414 20.219 1 90.69 347 LEU B CA 1
ATOM 5341 C C . LEU B 1 347 ? -10.055 8.359 19.094 1 90.69 347 LEU B C 1
ATOM 5343 O O . LEU B 1 347 ? -9.82 7.742 18.062 1 90.69 347 LEU B O 1
#

Nearest PDB structures (foldseek):
  4l9r-assembly1_A  TM=7.698E-01  e=3.162E-19  Bacillus subtilis subsp. subtilis str. 168
  4mio-assembly1_A  TM=7.801E-01  e=6.764E-19  Lacticaseibacillus casei BL23
  2ixa-assembly1_A  TM=7.680E-01  e=3.827E-17  Elizabethkingia meningoseptica
  6t2b-assembly2_D  TM=7.640E-01  e=5.854E-15  Akkermansia muciniphila
  2p2s-assembly1_B  TM=7.770E-01  e=1.582E-14  Pectobacterium atrosepticum SCRI1043

Foldseek 3Di:
DAEEEEEDQAPCCQPFVQVLQVVAPLYDYAAYEDQAQVSQVVSQVSHPDHHHYAHPPPNDPCRHLLNVLLDPSHAAYEAEDDQACQLVSLVSNQVSNHEYEYEDLCHLALVSLVVSVVVVVPDDLIHHYFYDLLLLQWPLLVVLLVVCLVLAAAWAEKEWDFDAADDPPHRVLPDDCLQPPPGPPRCCRVPVLSRLLSQQSNQVSRPKDWWKKWKAFAAQDPSGPDTFWIWMKTDIPGYIYIYTGGNRDHPDGFTKIKTAHPAWIWMDTPQKIKIWGADPVRDIDIDMDGHDDDSSSSVSVNQSSVCNVVVHHDPSTHSVSSSQSNQVSVQRSVNNVVVTDMDTRDD/DAEEEEEDQAPCCQPFVQVLQVVAPLYDYAAYEDQAQVSQVVSQVSHPDHHHYAHPPPNDPQRHLLNVLLDPSHAAYEAEDDQACQLVSLVSNQVSQHEYEYEDLCHLALVSLVVSVVVVVPDDLIHHYFYDLLLLQWPLLVVLLVVCLVQAAAWAEKEWDFDAADDPPRRVLPDDCLQPPPGPPRCCRVPVLSRLLSQQSNQVSRPKDWWKKWKAFAALDPSGPDTFWIWMKTDIPGYIYIYTGGNRDHPDGFTKIKTAHPAWIWMDTPQKIKIWGADPVRDIDIDMDGHDDDSSSSVSVNQSSVCNVVVHHDPSTHSVSSSQSNQVSVQRSVNNVVVTDMDTRDD

pLDDT: mean 97.44, std 2.51, range [78.19, 98.94]

Radius of gyration: 30.35 Å; Cα contacts (8 Å, |Δi|>4): 1681; chains: 2; bounding box: 53×100×65 Å

InterPro domains:
  IPR000683 Gfo/Idh/MocA-like oxidoreductase, N-terminal [PF01408] (2-124)
  IPR004104 Gfo/Idh/MocA-like oxidoreductase, C-terminal [PF02894] (153-335)
  IPR036291 NAD(P)-binding domain superfamily [SSF51735] (2-146)

Solvent-accessible surface area (backbone atoms only — not comparable to full-atom values): 34672 Å² total; per-residue (Å²): 115,47,27,26,30,40,37,36,46,47,70,63,33,62,73,39,51,52,56,19,46,74,70,28,85,52,47,39,73,47,32,30,25,20,65,36,43,66,45,11,49,55,47,40,70,69,44,94,55,85,43,47,72,23,18,49,34,73,78,55,89,81,24,24,67,70,46,58,50,63,39,82,78,46,48,30,36,37,41,51,59,60,58,83,54,38,51,61,53,51,51,53,37,41,74,54,57,22,26,36,38,29,42,59,52,62,38,54,43,56,69,59,31,50,52,51,52,51,52,55,69,69,45,83,85,63,51,56,63,32,34,49,54,33,52,76,41,17,63,60,53,45,52,43,22,52,49,39,45,71,51,33,57,53,48,54,35,38,38,31,40,36,34,29,52,71,49,88,81,33,70,71,55,68,34,70,69,55,49,60,42,91,45,60,41,20,60,40,42,64,57,42,37,49,55,47,40,40,46,49,52,43,37,42,38,49,74,39,56,73,40,36,33,26,12,48,57,42,58,72,39,87,74,37,35,79,26,26,32,39,32,28,25,36,28,38,87,71,24,41,24,40,39,35,41,30,44,46,34,80,58,46,70,52,52,38,39,35,46,25,19,81,45,18,23,36,34,39,48,79,46,35,33,38,38,35,33,59,41,96,84,63,46,77,42,76,48,73,48,76,47,77,93,60,74,13,44,45,59,42,52,43,44,51,49,52,14,62,76,68,73,46,75,47,81,85,22,32,54,67,58,43,45,47,30,47,42,56,52,49,40,34,51,49,7,20,76,57,71,18,35,49,32,78,56,86,119,114,47,27,26,29,39,36,35,46,47,70,62,36,62,72,38,49,52,55,19,48,74,70,28,86,51,46,39,72,46,32,30,26,19,64,36,42,69,44,12,49,55,46,40,70,70,44,94,56,85,44,47,70,21,19,49,35,73,80,54,88,80,24,26,66,70,47,58,51,64,40,82,76,46,47,31,35,36,42,50,59,60,58,84,54,38,52,62,53,52,51,54,36,41,74,54,57,20,25,36,38,29,44,58,52,63,37,53,44,57,68,58,29,52,51,51,52,52,54,56,70,67,45,81,85,61,50,57,63,33,35,49,54,34,51,76,41,17,62,57,53,47,51,43,22,54,50,39,46,70,51,32,57,53,48,55,36,37,37,32,41,34,34,29,51,73,49,87,81,34,72,70,55,68,33,68,67,54,49,59,42,89,42,60,40,19,58,40,42,65,58,41,38,49,54,48,38,40,47,49,52,43,37,43,37,49,75,40,57,72,39,36,32,25,11,47,56,42,58,73,39,85,74,38,35,78,25,25,31,38,31,29,25,36,28,39,89,73,25,39,23,40,42,34,42,29,46,49,34,81,57,46,71,53,53,38,39,36,46,26,20,81,43,18,24,38,34,40,48,80,46,34,33,39,36,37,33,60,41,97,86,64,45,76,43,77,49,72,48,78,47,78,92,60,75,14,44,45,58,42,51,44,46,52,50,51,13,62,76,68,73,45,76,47,79,85,22,31,53,68,59,42,43,47,29,48,40,56,51,49,40,33,51,50,7,20,75,56,69,17,35,50,32,78,55,84,119

Sequence (694 aa):
MIRIALLGAGNFVRDEHLPAIQACDVFDLKAVYSRSQASAQAVASEAKSPVDIYYDSPEMQGVSLEDLLQRKDISAVIVCLPIIIQPDVIRKAIEAGKHVLSEKPIAKDLATGVSLLDWYRSQSNPPIWSVAENFRFIKPLEYGAEKLREIGGQVVTFRSNFYTLIKDDDKYFNTEWRKVPQYQGGFLLDGGVHFVAGLRYMLAAVGEDIKYLAAFTSLQKKKLPPVDTLHGVAKTQNGAGILCLSYGTEYKSGVELEVVTDNGSVTWNGPTVTITMKSSSGEKAEQSKDFSYDSGVTAEVAAFGHSINAGKADPRQTPIEALKDLEALQKLLLSGESNGHVQSVELMIRIALLGAGNFVRDEHLPAIQACDVFDLKAVYSRSQASAQAVASEAKSPVDIYYDSPEMQGVSLEDLLQRKDISAVIVCLPIIIQPDVIRKAIEAGKHVLSEKPIAKDLATGVSLLDWYRSQSNPPIWSVAENFRFIKPLEYGAEKLREIGGQVVTFRSNFYTLIKDDDKYFNTEWRKVPQYQGGFLLDGGVHFVAGLRYMLAAVGEDIKYLAAFTSLQKKKLPPVDTLHGVAKTQNGAGILCLSYGTEYKSGVELEVVTDNGSVTWNGPTVTITMKSSSGEKAEQSKDFSYDSGVTAEVAAFGHSINAGKADPRQTPIEALKDLEALQKLLLSGESNGHVQSVEL

Secondary structure (DSSP, 8-state):
-EEEEEE--SHHIIIIIHHHHHH-TTEEEEEEEEEEHHHHHHHHHTSSS--EEEEEES--TT-SHHHHHT-SS--EEEE---TTTHHHHHHHHHHTT-EEEEESSS-SSHHHHHHHHHHHHHSSSPPPEEEE-GGGG-HHHHHHHHHHHHH---EEEEEEEEE-B--TT-TTTTSHHHHS-SSTTTHIIIIIHHHHHHHHHHHHHTT----EEEEEEE-SSTTS-S--EEEEEEE-SS-EEEEEEESB-SS--EEEEEEEESSEEEEEETTEEEEEEE-TTS-EEEEEEE-----SHHHHHHHHHHHHHHTS--GGG-HHHHHHHHHHHHHHHHHHHTTT--EE---/-EEEEEE--SHHIIIIIHHHHHH-TTEEEEEEEEEEHHHHHHHHHTSSS--EEEEEES--TT-SHHHHHT-SS--EEEE---TTTHHHHHHHHHHTT-EEEEESSS-SSHHHHHHHHHHHHHSSSPPPEEEE-GGGG-HHHHHHHHHHHHH---EEEEEEEEE-B--TT-TTTTSHHHHS-SSTTTHIIIIIHHHHHHHHHHHHTTT----EEEEEEE-SSTTS-S--EEEEEEE-SS-EEEEEEESB-SS--EEEEEEEESSEEEEEETTEEEEEEE-TTS-EEEEEEE-----SHHHHHHHHHHHHHHTS--GGG-HHHHHHHHHHHHHHHHHHHTTT--EE---